Protein AF-A0A6F9DD40-F1 (afdb_monomer)

Mean predicted aligned error: 21.68 Å

Secondary structure (DSSP, 8-state):
-----------------HHHHHHHHHHHHHH----HHHHHHHHHHTTT-HHHHHHHHH-PPPP--PPPPPPPPPPPPP----------------------------EEEE-----PPPPPSHHHHHHHHHHHHHHHHHHHHHHHHHHHHHHHS--GGGS-S-HHHHHHHHHHHHHHH-SS---B--S-HHHHHHHHHHHT-EEEEEEE-TT-HHHHHHIIIIITSHHHHHHHHHHEEEEEEETTSHHHHHHHHHHT--SSSEEEEEEEETTEEEEEEEEES---HHHHHHHHHHHHHHHHHHHHHHHHHHHHHHHHHHHHHHHHHHHHHHHHHHHHHHHHHHHHHHS---TTTHHHHHHHHHHHHHHHHHHHHHHHHHHHHHHHHHHHHHHHHHHHHHHHHPPPPPPTTSTTPEEEEEEPTTS-EEEEEE-TTSBHHHHHHHHHTSTT--SSEEEEESSS--EEEEEETTT--TTS-PPBTTTTT--SEEEEEEEE---S--------------

pLDDT: mean 76.3, std 18.65, range [27.16, 97.56]

Nearest PDB structures (foldseek):
  2lst-assembly1_A  TM=8.842E-01  e=7.789E-08  Thermus thermophilus HB27
  2cr5-assembly1_A  TM=8.314E-01  e=1.426E-05  Mus musculus
  2dlx-assembly1_A  TM=8.627E-01  e=1.523E-04  Homo sapiens
  2dam-assembly1_A  TM=7.406E-01  e=8.478E-04  Homo sapiens
  5d93-assembly2_D  TM=5.468E-01  e=4.750E-02  Mus musculus

Structure (mmCIF, N/CA/C/O backbone):
data_AF-A0A6F9DD40-F1
#
_entry.id   AF-A0A6F9DD40-F1
#
loop_
_atom_site.group_PDB
_atom_site.id
_atom_site.type_symbol
_atom_site.label_atom_id
_atom_site.label_alt_id
_atom_site.label_comp_id
_atom_site.label_asym_id
_atom_site.label_entity_id
_atom_site.label_seq_id
_atom_site.pdbx_PDB_ins_code
_atom_site.Cartn_x
_atom_site.Cartn_y
_atom_site.Cartn_z
_atom_site.occupancy
_atom_site.B_iso_or_equiv
_atom_site.auth_seq_id
_atom_site.auth_comp_id
_atom_site.auth_asym_id
_atom_site.auth_atom_id
_atom_site.pdbx_PDB_model_num
ATOM 1 N N . MET A 1 1 ? 85.871 -0.013 40.893 1.00 34.12 1 MET A N 1
ATOM 2 C CA . MET A 1 1 ? 85.229 0.586 39.709 1.00 34.12 1 MET A CA 1
ATOM 3 C C . MET A 1 1 ? 84.068 -0.291 39.317 1.00 34.12 1 MET A C 1
ATOM 5 O O . MET A 1 1 ? 84.297 -1.391 38.843 1.00 34.12 1 MET A O 1
ATOM 9 N N . SER A 1 2 ? 82.881 0.260 39.562 1.00 40.69 2 SER A N 1
ATOM 10 C CA . SER A 1 2 ? 81.610 -0.002 38.889 1.00 40.69 2 SER A CA 1
ATOM 11 C C . SER A 1 2 ? 80.958 -1.375 39.015 1.00 40.69 2 SER A C 1
ATOM 13 O O . SER A 1 2 ? 81.591 -2.400 38.801 1.00 40.69 2 SER A O 1
ATOM 15 N N . ARG A 1 3 ? 79.626 -1.273 39.114 1.00 32.28 3 ARG A N 1
ATOM 16 C CA . ARG A 1 3 ? 78.594 -2.207 38.649 1.00 32.28 3 ARG A CA 1
ATOM 17 C C . ARG A 1 3 ? 78.204 -3.318 39.630 1.00 32.28 3 ARG A C 1
ATOM 19 O O . ARG A 1 3 ? 79.073 -4.001 40.142 1.00 32.28 3 ARG A O 1
ATOM 26 N N . THR A 1 4 ? 76.928 -3.587 39.895 1.00 36.91 4 THR A N 1
ATOM 27 C CA . THR A 1 4 ? 75.641 -2.993 39.479 1.00 36.91 4 THR A CA 1
ATOM 28 C C . THR A 1 4 ? 74.536 -3.774 40.197 1.00 36.91 4 THR A C 1
ATOM 30 O O . THR A 1 4 ? 74.723 -4.955 40.473 1.00 36.91 4 THR A O 1
ATOM 33 N N . ASP A 1 5 ? 73.398 -3.099 40.333 1.00 32.41 5 ASP A N 1
ATOM 34 C CA . ASP A 1 5 ? 72.022 -3.605 40.271 1.00 32.41 5 ASP A CA 1
ATOM 35 C C . ASP A 1 5 ? 71.429 -4.354 41.475 1.00 32.41 5 ASP A C 1
ATOM 37 O O . ASP A 1 5 ? 71.742 -5.501 41.789 1.00 32.41 5 ASP A O 1
ATOM 41 N N . ASP A 1 6 ? 70.478 -3.633 42.073 1.00 46.22 6 ASP A N 1
ATOM 42 C CA . ASP A 1 6 ? 69.524 -3.993 43.112 1.00 46.22 6 ASP A CA 1
ATOM 43 C C . ASP A 1 6 ? 68.428 -4.942 42.604 1.00 46.22 6 ASP A C 1
ATOM 45 O O . ASP A 1 6 ? 67.684 -4.599 41.684 1.00 46.22 6 ASP A O 1
ATOM 49 N N . VAL A 1 7 ? 68.261 -6.083 43.285 1.00 36.94 7 VAL A N 1
ATOM 50 C CA . VAL A 1 7 ? 67.002 -6.844 43.420 1.00 36.94 7 VAL A CA 1
ATOM 51 C C . VAL A 1 7 ? 67.016 -7.586 44.769 1.00 36.94 7 VAL A C 1
ATOM 53 O O . VAL A 1 7 ? 68.051 -8.142 45.130 1.00 36.94 7 VAL A O 1
ATOM 56 N N . ALA A 1 8 ? 65.839 -7.656 45.417 1.00 32.81 8 ALA A N 1
ATOM 57 C CA . ALA A 1 8 ? 65.389 -8.514 46.542 1.00 32.81 8 ALA A CA 1
ATOM 58 C C . ALA A 1 8 ? 65.092 -7.716 47.832 1.00 32.81 8 ALA A C 1
ATOM 60 O O . ALA A 1 8 ? 65.973 -7.069 48.384 1.00 32.81 8 ALA A O 1
ATOM 61 N N . ALA A 1 9 ? 63.815 -7.558 48.221 1.00 33.59 9 ALA A N 1
ATOM 62 C CA . ALA A 1 9 ? 63.009 -8.519 49.011 1.00 33.59 9 ALA A CA 1
ATOM 63 C C . ALA A 1 9 ? 63.651 -8.742 50.398 1.00 33.59 9 ALA A C 1
ATOM 65 O O . ALA A 1 9 ? 64.811 -9.114 50.476 1.00 33.59 9 ALA A O 1
ATOM 66 N N . ASP A 1 10 ? 63.032 -8.479 51.547 1.00 34.06 10 ASP A N 1
ATOM 67 C CA . ASP A 1 10 ? 61.695 -8.854 52.016 1.00 34.06 10 ASP A CA 1
ATOM 68 C C . ASP A 1 10 ? 61.449 -8.186 53.391 1.00 34.06 10 ASP A C 1
ATOM 70 O O . ASP A 1 10 ? 62.411 -7.876 54.098 1.00 34.06 10 ASP A O 1
ATOM 74 N N . GLY A 1 11 ? 60.190 -8.050 53.834 1.00 34.38 11 GLY A N 1
ATOM 75 C CA . GLY A 1 11 ? 59.891 -7.843 55.264 1.00 34.38 11 GLY A CA 1
ATOM 76 C C . GLY A 1 11 ? 58.622 -7.041 55.596 1.00 34.38 11 GLY A C 1
ATOM 77 O O . GLY A 1 11 ? 58.659 -5.813 55.540 1.00 34.38 11 GLY A O 1
ATOM 78 N N . PRO A 1 12 ? 57.508 -7.688 55.996 1.00 41.50 12 PRO A N 1
ATOM 79 C CA . PRO A 1 12 ? 56.176 -7.095 56.068 1.00 41.50 12 PRO A CA 1
ATOM 80 C C . PRO A 1 12 ? 55.913 -6.466 57.440 1.00 41.50 12 PRO A C 1
ATOM 82 O O . PRO A 1 12 ? 55.465 -7.125 58.366 1.00 41.50 12 PRO A O 1
ATOM 85 N N . ASN A 1 13 ? 56.174 -5.171 57.579 1.00 41.09 13 ASN A N 1
ATOM 86 C CA . ASN A 1 13 ? 55.659 -4.358 58.686 1.00 41.09 13 ASN A CA 1
ATOM 87 C C . ASN A 1 13 ? 55.374 -2.943 58.169 1.00 41.09 13 ASN A C 1
ATOM 89 O O . ASN A 1 13 ? 56.000 -1.960 58.559 1.00 41.09 13 ASN A O 1
ATOM 93 N N . SER A 1 14 ? 54.443 -2.834 57.217 1.00 52.88 14 SER A N 1
ATOM 94 C CA . SER A 1 14 ? 53.950 -1.534 56.768 1.00 52.88 14 SER A CA 1
ATOM 95 C C . SER A 1 14 ? 52.942 -1.015 57.797 1.00 52.88 14 SER A C 1
ATOM 97 O O . SER A 1 14 ? 51.809 -1.509 57.854 1.00 52.88 14 SER A O 1
ATOM 99 N N . ASN A 1 15 ? 53.379 -0.044 58.602 1.00 56.25 15 ASN A N 1
ATOM 100 C CA . ASN A 1 15 ? 52.544 0.794 59.464 1.00 56.25 15 ASN A CA 1
ATOM 101 C C . ASN A 1 15 ? 51.228 1.152 58.757 1.00 56.25 15 ASN A C 1
ATOM 103 O O . ASN A 1 15 ? 51.235 1.847 57.742 1.00 56.25 15 ASN A O 1
ATOM 107 N N . ILE A 1 16 ? 50.112 0.659 59.292 1.00 61.19 16 ILE A N 1
ATOM 108 C CA . ILE A 1 16 ? 48.772 1.062 58.868 1.00 61.19 16 ILE A CA 1
ATOM 109 C C . ILE A 1 16 ? 48.571 2.494 59.376 1.00 61.19 16 ILE A C 1
ATOM 111 O O . ILE A 1 16 ? 48.771 2.764 60.560 1.00 61.19 16 ILE A O 1
ATOM 115 N N . SER A 1 17 ? 48.223 3.424 58.485 1.00 74.06 17 SER A N 1
ATOM 116 C CA . SER A 1 17 ? 47.900 4.799 58.887 1.00 74.06 17 SER A CA 1
ATOM 117 C C . SER A 1 17 ? 46.648 4.813 59.773 1.00 74.06 17 SER A C 1
ATOM 119 O O . SER A 1 17 ? 45.750 3.996 59.579 1.00 74.06 17 SER A O 1
ATOM 121 N N . VAL A 1 18 ? 46.538 5.763 60.707 1.00 74.69 18 VAL A N 1
ATOM 122 C CA . VAL A 1 18 ? 45.347 5.922 61.572 1.00 74.69 18 VAL A CA 1
ATOM 123 C C . VAL A 1 18 ? 44.059 5.998 60.736 1.00 74.69 18 VAL A C 1
ATOM 125 O O . VAL A 1 18 ? 43.064 5.362 61.069 1.00 74.69 18 VAL A O 1
ATOM 128 N N . GLU A 1 19 ? 44.122 6.664 59.580 1.00 75.75 19 GLU A N 1
ATOM 129 C CA . GLU A 1 19 ? 43.006 6.784 58.633 1.00 75.75 19 GLU A CA 1
ATOM 130 C C . GLU A 1 19 ? 42.642 5.446 57.956 1.00 75.75 19 GLU A C 1
ATOM 132 O O . GLU A 1 19 ? 41.495 5.199 57.595 1.00 75.75 19 GLU A O 1
ATOM 137 N N . GLN A 1 20 ? 43.612 4.546 57.779 1.00 79.81 20 GLN A N 1
ATOM 138 C CA . GLN A 1 20 ? 43.379 3.217 57.208 1.00 79.81 20 GLN A CA 1
ATOM 139 C C . GLN A 1 20 ? 42.735 2.273 58.230 1.00 79.81 20 GLN A C 1
ATOM 141 O O . GLN A 1 20 ? 41.852 1.495 57.872 1.00 79.81 20 GLN A O 1
ATOM 146 N N . THR A 1 21 ? 43.111 2.377 59.505 1.00 81.19 21 THR A N 1
ATOM 147 C CA . THR A 1 21 ? 42.470 1.620 60.591 1.00 81.19 21 THR A CA 1
ATOM 148 C C . THR A 1 21 ? 41.008 2.032 60.770 1.00 81.19 21 THR A C 1
ATOM 150 O O . THR A 1 21 ? 40.147 1.170 60.925 1.00 81.19 21 THR A O 1
ATOM 153 N N . GLU A 1 22 ? 40.703 3.329 60.662 1.00 83.31 22 GLU A N 1
ATOM 154 C CA . GLU A 1 22 ? 39.325 3.836 60.719 1.00 83.31 22 GLU A CA 1
ATOM 155 C C . GLU A 1 22 ? 38.470 3.297 59.560 1.00 83.31 22 GLU A C 1
ATOM 157 O O . GLU A 1 22 ? 37.337 2.863 59.767 1.00 83.31 22 GLU A O 1
ATOM 162 N N . LYS A 1 23 ? 39.038 3.215 58.348 1.00 85.56 23 LYS A N 1
ATOM 163 C CA . LYS A 1 23 ? 38.350 2.628 57.186 1.00 85.56 23 LYS A CA 1
ATOM 164 C C . LYS A 1 23 ? 38.098 1.125 57.338 1.00 85.56 23 LYS A C 1
ATOM 166 O O . LYS A 1 23 ? 37.059 0.654 56.883 1.00 85.56 23 LYS A O 1
ATOM 171 N N . ILE A 1 24 ? 38.999 0.381 57.989 1.00 86.12 24 ILE A N 1
ATOM 172 C CA . ILE A 1 24 ? 38.791 -1.047 58.297 1.00 86.12 24 ILE A CA 1
ATOM 173 C C . ILE A 1 24 ? 37.651 -1.226 59.298 1.00 86.12 24 ILE A C 1
ATOM 175 O O . ILE A 1 24 ? 36.783 -2.061 59.064 1.00 86.12 24 ILE A O 1
ATOM 179 N N . LEU A 1 25 ? 37.622 -0.426 60.367 1.00 82.81 25 LEU A N 1
ATOM 180 C CA . LEU A 1 25 ? 36.563 -0.498 61.378 1.00 82.81 25 LEU A CA 1
ATOM 181 C C . LEU A 1 25 ? 35.193 -0.136 60.792 1.00 82.81 25 LEU A C 1
ATOM 183 O O . LEU A 1 25 ? 34.219 -0.840 61.032 1.00 82.81 25 LEU A O 1
ATOM 187 N N . HIS A 1 26 ? 35.124 0.902 59.957 1.00 83.19 26 HIS A N 1
ATOM 188 C CA . HIS A 1 26 ? 33.884 1.289 59.278 1.00 83.19 26 HIS A CA 1
ATOM 189 C C . HIS A 1 26 ? 33.405 0.192 58.311 1.00 83.19 26 HIS A C 1
ATOM 191 O O . HIS A 1 26 ? 32.224 -0.142 58.261 1.00 83.19 26 HIS A O 1
ATOM 197 N N . PHE A 1 27 ? 34.322 -0.422 57.564 1.00 85.88 27 PHE A N 1
ATOM 198 C CA . PHE A 1 27 ? 33.990 -1.541 56.686 1.00 85.88 27 PHE A CA 1
ATOM 199 C C . PHE A 1 27 ? 33.498 -2.777 57.461 1.00 85.88 27 PHE A C 1
ATOM 201 O O . PHE A 1 27 ? 32.547 -3.432 57.031 1.00 85.88 27 PHE A O 1
ATOM 208 N N . GLN A 1 28 ? 34.113 -3.072 58.610 1.00 85.25 28 GLN A N 1
ATOM 209 C CA . GLN A 1 28 ? 33.721 -4.162 59.504 1.00 85.25 28 GLN A CA 1
ATOM 210 C C . GLN A 1 28 ? 32.313 -3.954 60.076 1.00 85.25 28 GLN A C 1
ATOM 212 O O . GLN A 1 28 ? 31.531 -4.898 60.088 1.00 85.25 28 GLN A O 1
ATOM 217 N N . ASP A 1 29 ? 31.964 -2.728 60.473 1.00 83.00 29 ASP A N 1
ATOM 218 C CA . ASP A 1 29 ? 30.636 -2.404 61.013 1.00 83.00 29 ASP A CA 1
ATOM 219 C C . ASP A 1 29 ? 29.521 -2.601 59.966 1.00 83.00 29 ASP A C 1
ATOM 221 O O . ASP A 1 29 ? 28.458 -3.145 60.260 1.00 83.00 29 ASP A O 1
ATOM 225 N N . ILE A 1 30 ? 29.789 -2.244 58.702 1.00 81.94 30 ILE A N 1
ATOM 226 C CA . ILE A 1 30 ? 28.809 -2.363 57.609 1.00 81.94 30 ILE A CA 1
ATOM 227 C C . ILE A 1 30 ? 28.654 -3.809 57.120 1.00 81.94 30 ILE A C 1
ATOM 229 O O . ILE A 1 30 ? 27.544 -4.251 56.827 1.00 81.94 30 ILE A O 1
ATOM 233 N N . THR A 1 31 ? 29.760 -4.542 56.978 1.00 80.69 31 THR A N 1
ATOM 234 C CA . THR A 1 31 ? 29.749 -5.895 56.389 1.00 80.69 31 THR A CA 1
ATOM 235 C C . THR A 1 31 ? 29.611 -7.011 57.425 1.00 80.69 31 THR A C 1
ATOM 237 O O . THR A 1 31 ? 29.390 -8.159 57.042 1.00 80.69 31 THR A O 1
ATOM 240 N N . GLN A 1 32 ? 29.737 -6.683 58.718 1.00 77.44 32 GLN A N 1
ATOM 241 C CA . GLN A 1 32 ? 29.776 -7.611 59.858 1.00 77.44 32 GLN A CA 1
ATOM 242 C C . GLN A 1 32 ? 30.798 -8.750 59.711 1.00 77.44 32 GLN A C 1
ATOM 244 O O . GLN A 1 32 ? 30.616 -9.850 60.228 1.00 77.44 32 GLN A O 1
ATOM 249 N N . VAL A 1 33 ? 31.892 -8.513 58.983 1.00 77.81 33 VAL A N 1
ATOM 250 C CA . VAL A 1 33 ? 32.982 -9.485 58.858 1.00 77.81 33 VAL A CA 1
ATOM 251 C C . VAL A 1 33 ? 33.937 -9.313 60.039 1.00 77.81 33 VAL A C 1
ATOM 253 O O . VAL A 1 33 ? 34.677 -8.336 60.107 1.00 77.81 33 VAL A O 1
ATOM 256 N N . ASP A 1 34 ? 33.948 -10.282 60.956 1.00 72.94 34 ASP A N 1
ATOM 257 C CA . ASP A 1 34 ? 34.679 -10.189 62.232 1.00 72.94 34 ASP A CA 1
ATOM 258 C C . ASP A 1 34 ? 36.220 -10.215 62.109 1.00 72.94 34 ASP A C 1
ATOM 260 O O . ASP A 1 34 ? 36.930 -9.851 63.048 1.00 72.94 34 ASP A O 1
ATOM 264 N N . ASP A 1 35 ? 36.758 -10.628 60.957 1.00 82.31 35 ASP A N 1
ATOM 265 C CA . ASP A 1 35 ? 38.200 -10.786 60.724 1.00 82.31 35 ASP A CA 1
ATOM 266 C C . ASP A 1 35 ? 38.845 -9.522 60.120 1.00 82.31 35 ASP A C 1
ATOM 268 O O . ASP A 1 35 ? 38.678 -9.209 58.934 1.00 82.31 35 ASP A O 1
ATOM 272 N N . LEU A 1 36 ? 39.642 -8.815 60.933 1.00 78.06 36 LEU A N 1
ATOM 273 C CA . LEU A 1 36 ? 40.326 -7.578 60.541 1.00 78.06 36 LEU A CA 1
ATOM 274 C C . LEU A 1 36 ? 41.350 -7.759 59.409 1.00 78.06 36 LEU A C 1
ATOM 276 O O . LEU A 1 36 ? 41.502 -6.847 58.590 1.00 78.06 36 LEU A O 1
ATOM 280 N N . GLU A 1 37 ? 42.056 -8.892 59.320 1.00 77.38 37 GLU A N 1
ATOM 281 C CA . GLU A 1 37 ? 43.040 -9.095 58.243 1.00 77.38 37 GLU A CA 1
ATOM 282 C C . GLU A 1 37 ? 42.350 -9.329 56.899 1.00 77.38 37 GLU A C 1
ATOM 284 O O . GLU A 1 37 ? 42.798 -8.842 55.849 1.00 77.38 37 GLU A O 1
ATOM 289 N N . ARG A 1 38 ? 41.195 -9.995 56.935 1.00 78.06 38 ARG A N 1
ATOM 290 C CA . ARG A 1 38 ? 40.344 -10.179 55.763 1.00 78.06 38 ARG A CA 1
ATOM 291 C C . ARG A 1 38 ? 39.751 -8.852 55.287 1.00 78.06 38 ARG A C 1
ATOM 293 O O . ARG A 1 38 ? 39.844 -8.553 54.096 1.00 78.06 38 ARG A O 1
ATOM 300 N N . CYS A 1 39 ? 39.240 -8.020 56.197 1.00 80.38 39 CYS A N 1
ATOM 301 C CA . CYS A 1 39 ? 38.759 -6.666 55.890 1.00 80.38 39 CYS A CA 1
ATOM 302 C C . CYS A 1 39 ? 39.860 -5.790 55.277 1.00 80.38 39 CYS A C 1
ATOM 304 O O . CYS A 1 39 ? 39.636 -5.116 54.268 1.00 80.38 39 CYS A O 1
ATOM 306 N N . ARG A 1 40 ? 41.081 -5.855 55.823 1.00 81.81 40 ARG A N 1
ATOM 307 C CA . ARG A 1 40 ? 42.246 -5.153 55.270 1.00 81.81 40 ARG A CA 1
ATOM 308 C C . ARG A 1 40 ? 42.562 -5.602 53.845 1.00 81.81 40 ARG A C 1
ATOM 310 O O . ARG A 1 40 ? 42.793 -4.756 52.986 1.00 81.81 40 ARG A O 1
ATOM 317 N N . THR A 1 41 ? 42.569 -6.907 53.590 1.00 81.62 41 THR A N 1
ATOM 318 C CA . THR A 1 41 ? 42.903 -7.462 52.269 1.00 81.62 41 THR A CA 1
ATOM 319 C C . THR A 1 41 ? 41.882 -7.036 51.211 1.00 81.62 41 THR A C 1
ATOM 321 O O . THR A 1 41 ? 42.260 -6.619 50.118 1.00 81.62 41 THR A O 1
ATOM 324 N N . ILE A 1 42 ? 40.590 -7.062 51.549 1.00 80.75 42 ILE A N 1
ATOM 325 C CA . ILE A 1 42 ? 39.504 -6.651 50.647 1.00 80.75 42 ILE A CA 1
ATOM 326 C C . ILE A 1 42 ? 39.573 -5.145 50.366 1.00 80.75 42 ILE A C 1
ATOM 328 O O . ILE A 1 42 ? 39.507 -4.721 49.212 1.00 80.75 42 ILE A O 1
ATOM 332 N N . LEU A 1 43 ? 39.783 -4.321 51.396 1.00 83.31 43 LEU A N 1
ATOM 333 C CA . LEU A 1 43 ? 39.954 -2.881 51.208 1.00 83.31 43 LEU A CA 1
ATOM 334 C C . LEU A 1 43 ? 41.195 -2.561 50.373 1.00 83.31 43 LEU A C 1
ATOM 336 O O . LEU A 1 43 ? 41.123 -1.691 49.513 1.00 83.31 43 LEU A O 1
ATOM 340 N N . GLN A 1 44 ? 42.309 -3.274 50.556 1.00 83.19 44 GLN A N 1
ATOM 341 C CA . GLN A 1 44 ? 43.497 -3.099 49.715 1.00 83.19 44 GLN A CA 1
ATOM 342 C C . GLN A 1 44 ? 43.220 -3.438 48.246 1.00 83.19 44 GLN A C 1
ATOM 344 O O . GLN A 1 44 ? 43.632 -2.679 47.372 1.00 83.19 44 GLN A O 1
ATOM 349 N N . GLN A 1 45 ? 42.481 -4.516 47.968 1.00 80.50 45 GLN A N 1
ATOM 350 C CA . GLN A 1 45 ? 42.081 -4.883 46.602 1.00 80.50 45 GLN A CA 1
ATOM 351 C C . GLN A 1 45 ? 41.207 -3.810 45.937 1.00 80.50 45 GLN A C 1
ATOM 353 O O . GLN A 1 45 ? 41.313 -3.588 44.733 1.00 80.50 45 GLN A O 1
ATOM 358 N N . HIS A 1 46 ? 40.395 -3.101 46.722 1.00 82.94 46 HIS A N 1
ATOM 359 C CA . HIS A 1 46 ? 39.537 -2.008 46.258 1.00 82.94 46 HIS A CA 1
ATOM 360 C C . HIS A 1 46 ? 40.143 -0.610 46.491 1.00 82.94 46 HIS A C 1
ATOM 362 O O . HIS A 1 46 ? 39.411 0.377 46.585 1.00 82.94 46 HIS A O 1
ATOM 368 N N . ASN A 1 47 ? 41.477 -0.497 46.578 1.00 83.69 47 ASN A N 1
ATOM 369 C CA . ASN A 1 47 ? 42.203 0.771 46.759 1.00 83.69 47 ASN A CA 1
ATOM 370 C C . ASN A 1 47 ? 41.681 1.634 47.932 1.00 83.69 47 ASN A C 1
ATOM 372 O O . ASN A 1 47 ? 41.611 2.857 47.840 1.00 83.69 47 ASN A O 1
ATOM 376 N N . TRP A 1 48 ? 41.309 0.998 49.045 1.00 82.75 48 TRP A N 1
ATOM 377 C CA . TRP A 1 48 ? 40.745 1.604 50.259 1.00 82.75 48 TRP A CA 1
ATOM 378 C C . TRP A 1 48 ? 39.426 2.369 50.054 1.00 82.75 48 TRP A C 1
ATOM 380 O O . TRP A 1 48 ? 39.056 3.205 50.883 1.00 82.75 48 TRP A O 1
ATOM 390 N N . ASN A 1 49 ? 38.689 2.075 48.979 1.00 82.81 49 ASN A N 1
ATOM 391 C CA . ASN A 1 49 ? 37.354 2.614 48.742 1.00 82.81 49 ASN A CA 1
ATOM 392 C C . ASN A 1 49 ? 36.289 1.728 49.411 1.00 82.81 49 ASN A C 1
ATOM 394 O O . ASN A 1 49 ? 35.955 0.656 48.902 1.00 82.81 49 ASN A O 1
ATOM 398 N N . ILE A 1 50 ? 35.741 2.201 50.537 1.00 83.62 50 ILE A N 1
ATOM 399 C CA . ILE A 1 50 ? 34.743 1.471 51.336 1.00 83.62 50 ILE A CA 1
ATOM 400 C C . ILE A 1 50 ? 33.515 1.116 50.493 1.00 83.62 50 ILE A C 1
ATOM 402 O O . ILE A 1 50 ? 33.072 -0.021 50.535 1.00 83.62 50 ILE A O 1
ATOM 406 N N . GLN A 1 51 ? 32.981 2.037 49.685 1.00 78.50 51 GLN A N 1
ATOM 407 C CA . GLN A 1 51 ? 31.735 1.802 48.943 1.00 78.50 51 GLN A CA 1
ATOM 408 C C . GLN A 1 51 ? 31.884 0.683 47.910 1.00 78.50 51 GLN A C 1
ATOM 410 O O . GLN A 1 51 ? 31.044 -0.210 47.840 1.00 78.50 51 GLN A O 1
ATOM 415 N N . SER A 1 52 ? 32.980 0.697 47.147 1.00 79.31 52 SER A N 1
ATOM 416 C CA . SER A 1 52 ? 33.261 -0.355 46.164 1.00 79.31 52 SER A CA 1
ATOM 417 C C . SER A 1 52 ? 33.516 -1.705 46.837 1.00 79.31 52 SER A C 1
ATOM 419 O O . SER A 1 52 ? 33.020 -2.719 46.352 1.00 79.31 52 SER A O 1
ATOM 421 N N . ALA A 1 53 ? 34.237 -1.709 47.964 1.00 81.44 53 ALA A N 1
ATOM 422 C CA . ALA A 1 53 ? 34.506 -2.915 48.740 1.00 81.44 53 ALA A CA 1
ATOM 423 C C . ALA A 1 53 ? 33.230 -3.495 49.372 1.00 81.44 53 ALA A C 1
ATOM 425 O O . ALA A 1 53 ? 33.054 -4.709 49.401 1.00 81.44 53 ALA A O 1
ATOM 426 N N . VAL A 1 54 ? 32.331 -2.643 49.880 1.00 80.44 54 VAL A N 1
ATOM 427 C CA . VAL A 1 54 ? 31.054 -3.059 50.489 1.00 80.44 54 VAL A CA 1
ATOM 428 C C . VAL A 1 54 ? 30.139 -3.617 49.408 1.00 80.44 54 VAL A C 1
ATOM 430 O O . VAL A 1 54 ? 29.549 -4.675 49.583 1.00 80.44 54 VAL A O 1
ATOM 433 N N . HIS A 1 55 ? 30.076 -2.955 48.254 1.00 73.88 55 HIS A N 1
ATOM 434 C CA . HIS A 1 55 ? 29.290 -3.415 47.116 1.00 73.88 55 HIS A CA 1
ATOM 435 C C . HIS A 1 55 ? 29.784 -4.766 46.577 1.00 73.88 55 HIS A C 1
ATOM 437 O O . HIS A 1 55 ? 28.977 -5.636 46.258 1.00 73.88 55 HIS A O 1
ATOM 443 N N . SER A 1 56 ? 31.103 -4.978 46.502 1.00 76.00 56 SER A N 1
ATOM 444 C CA . SER A 1 56 ? 31.665 -6.257 46.053 1.00 76.00 56 SER A CA 1
ATOM 445 C C . SER A 1 56 ? 31.480 -7.382 47.073 1.00 76.00 56 SER A C 1
ATOM 447 O O . SER A 1 56 ? 31.283 -8.530 46.677 1.00 76.00 56 SER A O 1
ATOM 449 N N . THR A 1 57 ? 31.506 -7.073 48.373 1.00 72.88 57 THR A N 1
ATOM 450 C CA . THR A 1 57 ? 31.303 -8.072 49.436 1.00 72.88 57 THR A CA 1
ATOM 451 C C . THR A 1 57 ? 29.840 -8.404 49.697 1.00 72.88 57 THR A C 1
ATOM 453 O O . THR A 1 57 ? 29.542 -9.562 49.977 1.00 72.88 57 THR A O 1
ATOM 456 N N . LEU A 1 58 ? 28.929 -7.435 49.576 1.00 69.44 58 LEU A N 1
ATOM 457 C CA . LEU A 1 58 ? 27.491 -7.633 49.791 1.00 69.44 58 LEU A CA 1
ATOM 458 C C . LEU A 1 58 ? 26.723 -8.047 48.528 1.00 69.44 58 LEU A C 1
ATOM 460 O O . LEU A 1 58 ? 25.563 -8.421 48.651 1.00 69.44 58 LEU A O 1
ATOM 464 N N . ASN A 1 59 ? 27.358 -7.978 47.351 1.00 49.75 59 ASN A N 1
ATOM 465 C CA . ASN A 1 59 ? 26.893 -8.386 46.019 1.00 49.75 59 ASN A CA 1
ATOM 466 C C . ASN A 1 59 ? 25.391 -8.740 45.910 1.00 49.75 59 ASN A C 1
ATOM 468 O O . ASN A 1 59 ? 25.017 -9.903 45.738 1.00 49.75 59 ASN A O 1
ATOM 472 N N . VAL A 1 60 ? 24.532 -7.718 45.978 1.00 43.12 60 VAL A N 1
ATOM 473 C CA . VAL A 1 60 ? 23.163 -7.788 45.455 1.00 43.12 60 VAL A CA 1
ATOM 474 C C . VAL A 1 60 ? 23.258 -7.369 43.986 1.00 43.12 60 VAL A C 1
ATOM 476 O O . VAL A 1 60 ? 23.777 -6.288 43.717 1.00 43.12 60 VAL A O 1
ATOM 479 N N . PRO A 1 61 ? 22.829 -8.198 43.020 1.00 37.72 61 PRO A N 1
ATOM 480 C CA . PRO A 1 61 ? 22.829 -7.804 41.618 1.00 37.72 61 PRO A CA 1
ATOM 481 C C . PRO A 1 61 ? 21.854 -6.640 41.422 1.00 37.72 61 PRO A C 1
ATOM 483 O O . PRO A 1 61 ? 20.662 -6.794 41.697 1.00 37.72 61 PRO A O 1
ATOM 486 N N . ASP A 1 62 ? 22.340 -5.501 40.931 1.00 37.44 62 ASP A N 1
ATOM 487 C CA . ASP A 1 62 ? 21.461 -4.449 40.423 1.00 37.44 62 ASP A CA 1
ATOM 488 C C . ASP A 1 62 ? 20.610 -5.027 39.276 1.00 37.44 62 ASP A C 1
ATOM 490 O O . ASP A 1 62 ? 21.166 -5.597 38.329 1.00 37.44 62 ASP A O 1
ATOM 494 N N . PRO A 1 63 ? 19.271 -4.912 39.313 1.00 35.16 63 PRO A N 1
ATOM 495 C CA . PRO A 1 63 ? 18.466 -5.187 38.137 1.00 35.16 63 PRO A CA 1
ATOM 496 C C . PRO A 1 63 ? 18.718 -4.093 37.090 1.00 35.16 63 PRO A C 1
ATOM 498 O O . PRO A 1 63 ? 18.827 -2.911 37.417 1.00 35.16 63 PRO A O 1
ATOM 501 N N . GLU A 1 64 ? 18.808 -4.503 35.822 1.00 38.69 64 GLU A N 1
ATOM 502 C CA . GLU A 1 64 ? 18.910 -3.618 34.656 1.00 38.69 64 GLU A CA 1
ATOM 503 C C . GLU A 1 64 ? 17.925 -2.435 34.729 1.00 38.69 64 GLU A C 1
ATOM 505 O O . GLU A 1 64 ? 16.799 -2.593 35.216 1.00 38.69 64 GLU A O 1
ATOM 510 N N . PRO A 1 65 ? 18.299 -1.254 34.199 1.00 35.38 65 PRO A N 1
ATOM 511 C CA . PRO A 1 65 ? 17.413 -0.101 34.189 1.00 35.38 65 PRO A CA 1
ATOM 512 C C . PRO A 1 65 ? 16.158 -0.424 33.373 1.00 35.38 65 PRO A C 1
ATOM 514 O O . PRO A 1 65 ? 16.206 -0.612 32.156 1.00 35.38 65 PRO A O 1
ATOM 517 N N . LEU A 1 66 ? 15.021 -0.489 34.065 1.00 39.22 66 LEU A N 1
ATOM 518 C CA . LEU A 1 66 ? 13.715 -0.670 33.447 1.00 39.22 66 LEU A CA 1
ATOM 519 C C . LEU A 1 66 ? 13.405 0.504 32.498 1.00 39.22 66 LEU A C 1
ATOM 521 O O . LEU A 1 66 ? 13.743 1.653 32.803 1.00 39.22 66 LEU A O 1
ATOM 525 N N . PRO A 1 67 ? 12.727 0.250 31.363 1.00 42.56 67 PRO A N 1
ATOM 526 C CA . PRO A 1 67 ? 12.216 1.317 30.512 1.00 42.56 67 PRO A CA 1
ATOM 527 C C . PRO A 1 67 ? 11.197 2.173 31.292 1.00 42.56 67 PRO A C 1
ATOM 529 O O . PRO A 1 67 ? 10.548 1.666 32.211 1.00 42.56 67 PRO A O 1
ATOM 532 N N . PRO A 1 68 ? 11.042 3.468 30.951 1.00 40.78 68 PRO A N 1
ATOM 533 C CA . PRO A 1 68 ? 10.214 4.389 31.724 1.00 40.78 68 PRO A CA 1
ATOM 534 C C . PRO A 1 68 ? 8.750 3.918 31.801 1.00 40.78 68 PRO A C 1
ATOM 536 O O . PRO A 1 68 ? 8.243 3.324 30.841 1.00 40.78 68 PRO A O 1
ATOM 539 N N . PRO A 1 69 ? 8.059 4.183 32.927 1.00 37.38 69 PRO A N 1
ATOM 540 C CA . PRO A 1 69 ? 6.724 3.662 33.175 1.00 37.38 69 PRO A CA 1
ATOM 541 C C . PRO A 1 69 ? 5.708 4.260 32.198 1.00 37.38 69 PRO A C 1
ATOM 543 O O . PRO A 1 69 ? 5.660 5.471 31.984 1.00 37.38 69 PRO A O 1
ATOM 546 N N . GLN A 1 70 ? 4.871 3.394 31.624 1.00 39.34 70 GLN A N 1
ATOM 547 C CA . GLN A 1 70 ? 3.641 3.811 30.954 1.00 39.34 70 GLN A CA 1
ATOM 548 C C . GLN A 1 70 ? 2.652 4.321 32.017 1.00 39.34 70 GLN A C 1
ATOM 550 O O . GLN A 1 70 ? 2.514 3.660 33.051 1.00 39.34 70 GLN A O 1
ATOM 555 N N . PRO A 1 71 ? 1.947 5.445 31.796 1.00 39.00 71 PRO A N 1
ATOM 556 C CA . PRO A 1 71 ? 0.903 5.888 32.710 1.00 39.00 71 PRO A CA 1
ATOM 557 C C . PRO A 1 71 ? -0.219 4.847 32.755 1.00 39.00 71 PRO A C 1
ATOM 559 O O . PRO A 1 71 ? -0.853 4.546 31.744 1.00 39.00 71 PRO A O 1
ATOM 562 N N . GLN A 1 72 ? -0.450 4.275 33.934 1.00 35.66 72 GLN A N 1
ATOM 563 C CA . GLN A 1 72 ? -1.645 3.491 34.213 1.00 35.66 72 GLN A CA 1
ATOM 564 C C . GLN A 1 72 ? -2.822 4.454 34.396 1.00 35.66 72 GLN A C 1
ATOM 566 O O . GLN A 1 72 ? -2.735 5.409 35.168 1.00 35.66 72 GLN A O 1
ATOM 571 N N . ALA A 1 73 ? -3.920 4.195 33.687 1.00 38.53 73 ALA A N 1
ATOM 572 C CA . ALA A 1 73 ? -5.206 4.824 33.965 1.00 38.53 73 ALA A CA 1
ATOM 573 C C . ALA A 1 73 ? -5.628 4.531 35.424 1.00 38.53 73 ALA A C 1
ATOM 575 O O . ALA A 1 73 ? -5.349 3.432 35.915 1.00 38.53 73 ALA A O 1
ATOM 576 N N . PRO A 1 74 ? -6.283 5.474 36.126 1.00 33.94 74 PRO A N 1
ATOM 577 C CA . PRO A 1 74 ? -6.634 5.300 37.532 1.00 33.94 74 PRO A CA 1
ATOM 578 C C . PRO A 1 74 ? -7.541 4.079 37.741 1.00 33.94 74 PRO A C 1
ATOM 580 O O . PRO A 1 74 ? -8.626 3.988 37.168 1.00 33.94 74 PRO A O 1
ATOM 583 N N . GLN A 1 75 ? -7.077 3.143 38.574 1.00 34.22 75 GLN A N 1
ATOM 584 C CA . GLN A 1 75 ? -7.865 2.012 39.054 1.00 34.22 75 GLN A CA 1
ATOM 585 C C . GLN A 1 75 ? -8.803 2.469 40.177 1.00 34.22 75 GLN A C 1
ATOM 587 O O . GLN A 1 75 ? -8.365 3.050 41.170 1.00 34.22 75 GLN A O 1
ATOM 592 N N . LEU A 1 76 ? -10.094 2.191 40.004 1.00 31.72 76 LEU A N 1
ATOM 593 C CA . LEU A 1 76 ? -11.097 2.230 41.065 1.00 31.72 76 LEU A CA 1
ATOM 594 C C . LEU A 1 76 ? -10.889 1.035 42.017 1.00 31.72 76 LEU A C 1
ATOM 596 O O . LEU A 1 76 ? -10.406 -0.019 41.609 1.00 31.72 76 LEU A O 1
ATOM 600 N N . LEU A 1 77 ? -11.225 1.248 43.290 1.00 30.02 77 LEU A N 1
ATOM 601 C CA . LEU A 1 77 ? -11.065 0.329 44.426 1.00 30.02 77 LEU A CA 1
ATOM 602 C C . LEU A 1 77 ? -11.740 -1.051 44.224 1.00 30.02 77 LEU A C 1
ATOM 604 O O . LEU A 1 77 ? -12.674 -1.165 43.433 1.00 30.02 77 LEU A O 1
ATOM 608 N N . PRO A 1 78 ? -11.293 -2.098 44.951 1.00 30.52 78 PRO A N 1
ATOM 609 C CA . PRO A 1 78 ? -11.641 -3.487 44.667 1.00 30.52 78 PRO A CA 1
ATOM 610 C C . PRO A 1 78 ? -13.023 -3.867 45.214 1.00 30.52 78 PRO A C 1
ATOM 612 O O . PRO A 1 78 ? -13.301 -3.678 46.399 1.00 30.52 78 PRO A O 1
ATOM 615 N N . GLN A 1 79 ? -13.853 -4.479 44.367 1.00 31.61 79 GLN A N 1
ATOM 616 C CA . GLN A 1 79 ? -14.983 -5.304 44.792 1.00 31.61 79 GLN A CA 1
ATOM 617 C C . GLN A 1 79 ? -14.690 -6.785 44.530 1.00 31.61 79 GLN A C 1
ATOM 619 O O . GLN A 1 79 ? -13.861 -7.158 43.705 1.00 31.61 79 GLN A O 1
ATOM 624 N N . ASN A 1 80 ? -15.305 -7.590 45.380 1.00 32.00 80 ASN A N 1
ATOM 625 C CA . ASN A 1 80 ? -14.916 -8.918 45.814 1.00 32.00 80 ASN A CA 1
ATOM 626 C C . ASN A 1 80 ? -15.517 -9.987 44.883 1.00 32.00 80 ASN A C 1
ATOM 628 O O . ASN A 1 80 ? -16.714 -10.239 44.967 1.00 32.00 80 ASN A O 1
ATOM 632 N N . ASP A 1 81 ? -14.708 -10.631 44.037 1.00 30.52 81 ASP A N 1
ATOM 633 C CA . ASP A 1 81 ? -15.172 -11.711 43.151 1.00 30.52 81 ASP A CA 1
ATOM 634 C C . ASP A 1 81 ? -14.902 -13.096 43.758 1.00 30.52 81 ASP A C 1
ATOM 636 O O . ASP A 1 81 ? -13.768 -13.582 43.782 1.00 30.52 81 ASP A O 1
ATOM 640 N N . ASN A 1 82 ? -15.975 -13.770 44.182 1.00 30.20 82 ASN A N 1
ATOM 641 C CA . ASN A 1 82 ? -16.016 -15.223 44.323 1.00 30.20 82 ASN A CA 1
ATOM 642 C C . ASN A 1 82 ? -16.678 -15.842 43.078 1.00 30.20 82 ASN A C 1
ATOM 644 O O . ASN A 1 82 ? -17.889 -15.810 42.923 1.00 30.20 82 ASN A O 1
ATOM 648 N N . ASN A 1 83 ? -15.838 -16.491 42.272 1.00 32.84 83 ASN A N 1
ATOM 649 C CA . ASN A 1 83 ? -16.088 -17.638 41.391 1.00 32.84 83 ASN A CA 1
ATOM 650 C C . ASN A 1 83 ? -17.088 -17.594 40.207 1.00 32.84 83 ASN A C 1
ATOM 652 O O . ASN A 1 83 ? -18.279 -17.821 40.354 1.00 32.84 83 ASN A O 1
ATOM 656 N N . HIS A 1 84 ? -16.463 -17.639 39.017 1.00 32.16 84 HIS A N 1
ATOM 657 C CA . HIS A 1 84 ? -16.589 -18.665 37.959 1.00 32.16 84 HIS A CA 1
ATOM 658 C C . HIS A 1 84 ? -17.938 -18.871 37.243 1.00 32.16 84 HIS A C 1
ATOM 660 O O . HIS A 1 84 ? -18.776 -19.644 37.696 1.00 32.16 84 HIS A O 1
ATOM 666 N N . GLY A 1 85 ? -18.023 -18.395 35.990 1.00 28.50 85 GLY A N 1
ATOM 667 C CA . GLY A 1 85 ? -19.056 -18.874 35.063 1.00 28.50 85 GLY A CA 1
ATOM 668 C C . GLY A 1 85 ? -19.153 -18.203 33.691 1.00 28.50 85 GLY A C 1
ATOM 669 O O . GLY A 1 85 ? -20.167 -17.613 33.385 1.00 28.50 85 GLY A O 1
ATOM 670 N N . VAL A 1 86 ? -18.130 -18.357 32.842 1.00 34.28 86 VAL A N 1
ATOM 671 C CA . VAL A 1 86 ? -18.227 -18.383 31.361 1.00 34.28 86 VAL A CA 1
ATOM 672 C C . VAL A 1 86 ? -18.896 -17.186 30.649 1.00 34.28 86 VAL A C 1
ATOM 674 O O . VAL A 1 86 ? -20.066 -17.226 30.286 1.00 34.28 86 VAL A O 1
ATOM 677 N N . ARG A 1 87 ? -18.078 -16.234 30.171 1.00 28.45 87 ARG A N 1
ATOM 678 C CA . ARG A 1 87 ? -18.316 -15.654 28.838 1.00 28.45 87 ARG A CA 1
ATOM 679 C C . ARG A 1 87 ? -17.025 -15.342 28.094 1.00 28.45 87 ARG A C 1
ATOM 681 O O . ARG A 1 87 ? -16.131 -14.642 28.567 1.00 28.45 87 ARG A O 1
ATOM 688 N N . ASN A 1 88 ? -16.983 -15.936 26.906 1.00 38.66 88 ASN A N 1
ATOM 689 C CA . ASN A 1 88 ? -16.060 -15.736 25.806 1.00 38.66 88 ASN A CA 1
ATOM 690 C C . ASN A 1 88 ? -15.539 -14.302 25.712 1.00 38.66 88 ASN A C 1
ATOM 692 O O . ASN A 1 88 ? -16.229 -13.399 25.243 1.00 38.66 88 ASN A O 1
ATOM 696 N N . ARG A 1 89 ? -14.259 -14.139 26.036 1.00 28.95 89 ARG A N 1
ATOM 697 C CA . ARG A 1 89 ? -13.444 -13.082 25.458 1.00 28.95 89 ARG A CA 1
ATOM 698 C C . ARG A 1 89 ? -12.769 -13.672 24.225 1.00 28.95 89 ARG A C 1
ATOM 700 O O . ARG A 1 89 ? -11.852 -14.483 24.342 1.00 28.95 89 ARG A O 1
ATOM 707 N N . PHE A 1 90 ? -13.213 -13.243 23.045 1.00 32.91 90 PHE A N 1
ATOM 708 C CA . PHE A 1 90 ? -12.314 -13.143 21.902 1.00 32.91 90 PHE A CA 1
ATOM 709 C C . PHE A 1 90 ? -11.222 -12.150 22.300 1.00 32.91 90 PHE A C 1
ATOM 711 O O . PHE A 1 90 ? -11.341 -10.941 22.128 1.00 32.91 90 PHE A O 1
ATOM 718 N N . SER A 1 91 ? -10.175 -12.673 22.925 1.00 27.16 91 SER A N 1
ATOM 719 C CA . SER A 1 91 ? -8.907 -11.978 23.034 1.00 27.16 91 SER A CA 1
ATOM 720 C C . SER A 1 91 ? -8.357 -11.824 21.616 1.00 27.16 91 SER A C 1
ATOM 722 O O . SER A 1 91 ? -8.265 -12.832 20.907 1.00 27.16 91 SER A O 1
ATOM 724 N N . PRO A 1 92 ? -7.907 -10.633 21.190 1.00 32.88 92 PRO A N 1
ATOM 725 C CA . PRO A 1 92 ? -6.900 -10.568 20.155 1.00 32.88 92 PRO A CA 1
ATOM 726 C C . PRO A 1 92 ? -5.628 -11.104 20.807 1.00 32.88 92 PRO A C 1
ATOM 728 O O . PRO A 1 92 ? -4.827 -10.375 21.390 1.00 32.88 92 PRO A O 1
ATOM 731 N N . THR A 1 93 ? -5.466 -12.425 20.789 1.00 30.19 93 THR A N 1
ATOM 732 C CA . THR A 1 93 ? -4.155 -13.011 20.993 1.00 30.19 93 THR A CA 1
ATOM 733 C C . THR A 1 93 ? -3.270 -12.393 19.924 1.00 30.19 93 THR A C 1
ATOM 735 O O . THR A 1 93 ? -3.419 -12.700 18.742 1.00 30.19 93 THR A O 1
ATOM 738 N N . HIS A 1 94 ? -2.331 -11.543 20.338 1.00 35.78 94 HIS A N 1
ATOM 739 C CA . HIS A 1 94 ? -1.061 -11.408 19.643 1.00 35.78 94 HIS A CA 1
ATOM 740 C C . HIS A 1 94 ? -0.395 -12.787 19.679 1.00 35.78 94 HIS A C 1
ATOM 742 O O . HIS A 1 94 ? 0.540 -13.051 20.431 1.00 35.78 94 HIS A O 1
ATOM 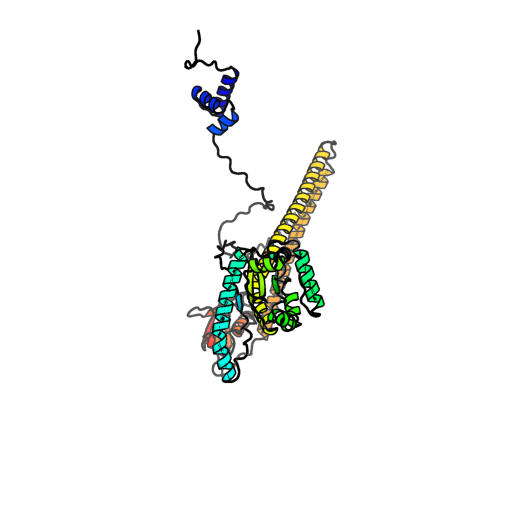748 N N . SER A 1 95 ? -0.902 -13.704 18.855 1.00 32.00 95 SER A N 1
ATOM 749 C CA . SER A 1 95 ? -0.091 -14.761 18.315 1.00 32.00 95 SER A CA 1
ATOM 750 C C . SER A 1 95 ? 0.996 -14.031 17.549 1.00 32.00 95 SER A C 1
ATOM 752 O O . SER A 1 95 ? 0.756 -13.470 16.477 1.00 32.00 95 SER A O 1
ATOM 754 N N . ILE A 1 96 ? 2.200 -14.030 18.113 1.00 36.50 96 ILE A N 1
ATOM 755 C CA . ILE A 1 96 ? 3.417 -14.024 17.319 1.00 36.50 96 ILE A CA 1
ATOM 756 C C . ILE A 1 96 ? 3.302 -15.276 16.447 1.00 36.50 96 ILE A C 1
ATOM 758 O O . ILE A 1 96 ? 3.819 -16.347 16.760 1.00 36.50 96 ILE A O 1
ATOM 762 N N . LEU A 1 97 ? 2.547 -15.161 15.353 1.00 33.88 97 LEU A N 1
ATOM 763 C CA . LEU A 1 97 ? 2.769 -15.992 14.202 1.00 33.88 97 LEU A CA 1
ATOM 764 C C . LEU A 1 97 ? 4.222 -15.706 13.868 1.00 33.88 97 LEU 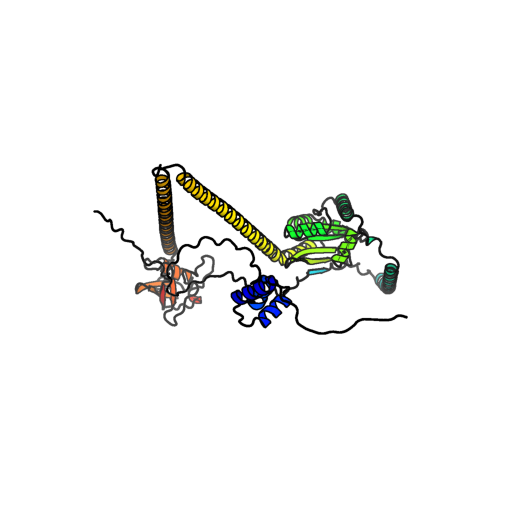A C 1
ATOM 766 O O . LEU A 1 97 ? 4.570 -14.617 13.411 1.00 33.88 97 LEU A O 1
ATOM 770 N N . ARG A 1 98 ? 5.080 -16.694 14.136 1.00 38.81 98 ARG A N 1
ATOM 771 C CA . ARG A 1 98 ? 6.232 -16.941 13.282 1.00 38.81 98 ARG A CA 1
ATOM 772 C C . ARG A 1 98 ? 5.722 -16.713 11.865 1.00 38.81 98 ARG A C 1
ATOM 774 O O . ARG A 1 98 ? 5.003 -17.565 11.337 1.00 38.81 98 ARG A O 1
ATOM 781 N N . GLN A 1 99 ? 6.045 -15.553 11.294 1.00 44.81 99 GLN A N 1
ATOM 782 C CA . GLN A 1 99 ? 5.988 -15.344 9.863 1.00 44.81 99 GLN A CA 1
ATOM 783 C C . GLN A 1 99 ? 6.889 -16.436 9.306 1.00 44.81 99 GLN A C 1
ATOM 785 O O . GLN A 1 99 ? 8.110 -16.305 9.263 1.00 44.81 99 GLN A O 1
ATOM 790 N N . HIS A 1 100 ? 6.285 -17.570 8.953 1.00 38.41 100 HIS A N 1
ATOM 791 C CA . HIS A 1 100 ? 6.867 -18.432 7.955 1.00 38.41 100 HIS A CA 1
ATOM 792 C C . HIS A 1 100 ? 7.159 -17.488 6.799 1.00 38.41 100 HIS A C 1
ATOM 794 O O . HIS A 1 100 ? 6.257 -16.789 6.333 1.00 38.41 100 HIS A O 1
ATOM 800 N N . GLN A 1 101 ? 8.437 -17.371 6.443 1.00 40.53 101 GLN A N 1
ATOM 801 C CA . GLN A 1 101 ? 8.888 -16.592 5.303 1.00 40.53 101 GLN A CA 1
ATOM 802 C C . GLN A 1 101 ? 8.276 -17.212 4.046 1.00 40.53 101 GLN A C 1
ATOM 804 O O . GLN A 1 101 ? 8.911 -17.988 3.338 1.00 40.53 101 GLN A O 1
ATOM 809 N N . VAL A 1 102 ? 7.012 -16.899 3.778 1.00 52.88 102 VAL A N 1
ATOM 810 C CA . VAL A 1 102 ? 6.427 -17.060 2.462 1.00 52.88 102 VAL A CA 1
ATOM 811 C C . VAL A 1 102 ? 7.151 -16.021 1.625 1.00 52.88 102 VAL A C 1
ATOM 813 O O . VAL A 1 102 ? 6.906 -14.823 1.757 1.00 52.88 102 VAL A O 1
ATOM 816 N N . MET A 1 103 ? 8.145 -16.470 0.861 1.00 51.94 103 MET A N 1
ATOM 817 C CA . MET A 1 103 ? 8.802 -15.620 -0.124 1.00 51.94 103 MET A CA 1
ATOM 818 C C . MET A 1 103 ? 7.718 -15.088 -1.067 1.00 51.94 103 MET A C 1
ATOM 820 O O . MET A 1 103 ? 6.839 -15.866 -1.456 1.00 51.94 103 MET A O 1
ATOM 824 N N . PRO A 1 104 ? 7.742 -13.796 -1.438 1.00 66.88 104 PRO A N 1
ATOM 825 C CA . PRO A 1 104 ? 6.754 -13.269 -2.364 1.00 66.88 104 PRO A CA 1
ATOM 826 C C . PRO A 1 104 ? 6.846 -14.070 -3.665 1.00 66.88 104 PRO A C 1
ATOM 828 O O . PRO A 1 104 ? 7.929 -14.205 -4.246 1.00 66.88 104 PRO A O 1
ATOM 831 N N . ARG A 1 105 ? 5.724 -14.647 -4.109 1.00 73.56 105 ARG A N 1
ATOM 832 C CA . ARG A 1 105 ? 5.659 -15.350 -5.392 1.00 73.56 105 ARG A CA 1
ATOM 833 C C . ARG A 1 105 ? 5.867 -14.307 -6.484 1.00 73.56 105 ARG A C 1
ATOM 835 O O . ARG A 1 105 ? 4.959 -13.539 -6.793 1.00 73.56 105 ARG A O 1
ATOM 842 N N . GLN A 1 106 ? 7.080 -14.253 -7.029 1.00 78.81 106 GLN A N 1
ATOM 843 C CA . GLN A 1 106 ? 7.407 -13.341 -8.118 1.00 78.81 106 GLN A CA 1
ATOM 844 C C . GLN A 1 106 ? 6.686 -13.801 -9.378 1.00 78.81 106 GLN A C 1
ATOM 846 O O . GLN A 1 106 ? 6.944 -14.894 -9.884 1.00 78.81 106 GLN A O 1
ATOM 851 N N . MET A 1 107 ? 5.784 -12.964 -9.879 1.00 78.69 107 MET A N 1
ATOM 852 C CA . MET A 1 107 ? 5.108 -13.211 -11.145 1.00 78.69 107 MET A CA 1
ATOM 853 C C . MET A 1 107 ? 6.001 -12.722 -12.276 1.00 78.69 107 MET A C 1
ATOM 855 O O . MET A 1 107 ? 6.363 -11.548 -12.327 1.00 78.69 107 MET A O 1
ATOM 859 N N . ILE A 1 108 ? 6.409 -13.634 -13.154 1.00 78.56 108 ILE A N 1
ATOM 860 C CA . ILE A 1 108 ? 7.272 -13.319 -14.290 1.00 78.56 108 ILE A CA 1
ATOM 861 C C . ILE A 1 108 ? 6.492 -13.608 -15.561 1.00 78.56 108 ILE A C 1
ATOM 863 O O . ILE A 1 108 ? 6.145 -14.755 -15.835 1.00 78.56 108 ILE A O 1
ATOM 867 N N . TYR A 1 109 ? 6.256 -12.559 -16.338 1.00 78.12 109 TYR A N 1
ATOM 868 C CA . TYR A 1 109 ? 5.643 -12.643 -17.649 1.00 78.12 109 TYR A CA 1
ATOM 869 C C . TYR A 1 109 ? 6.701 -12.365 -18.708 1.00 78.12 109 TYR A C 1
ATOM 871 O O . TYR A 1 109 ? 7.421 -11.361 -18.658 1.00 78.12 109 TYR A O 1
ATOM 879 N N . PHE A 1 110 ? 6.787 -13.283 -19.659 1.00 71.81 110 PHE A N 1
ATOM 880 C CA . PHE A 1 110 ? 7.559 -13.116 -20.875 1.00 71.81 110 PHE A CA 1
ATOM 881 C C . PHE A 1 110 ? 6.566 -12.873 -21.999 1.00 71.81 110 PHE A C 1
ATOM 883 O O . PHE A 1 110 ? 5.696 -13.716 -22.234 1.00 71.81 110 PHE A O 1
ATOM 890 N N . ALA A 1 111 ? 6.689 -11.742 -22.688 1.00 65.31 111 ALA A N 1
ATOM 891 C CA . ALA A 1 111 ? 6.031 -11.576 -23.968 1.00 65.31 111 ALA A CA 1
ATOM 892 C C . ALA A 1 111 ? 6.463 -12.714 -24.900 1.00 65.31 111 ALA A C 1
ATOM 894 O O . ALA A 1 111 ? 7.648 -13.063 -24.984 1.00 65.31 111 ALA A O 1
ATOM 895 N N . GLY A 1 112 ? 5.506 -13.306 -25.614 1.00 53.56 112 GLY A N 1
ATOM 896 C CA . GLY A 1 112 ? 5.846 -14.180 -26.728 1.00 53.56 112 GLY A CA 1
ATOM 897 C C . GLY A 1 112 ? 6.653 -13.359 -27.728 1.00 53.56 112 GLY A C 1
ATOM 898 O O . GLY A 1 112 ? 6.153 -12.345 -28.205 1.00 53.56 112 GLY A O 1
ATOM 899 N N . ARG A 1 113 ? 7.903 -13.760 -28.018 1.00 50.50 113 ARG A N 1
ATOM 900 C CA . ARG A 1 113 ? 8.737 -13.096 -29.037 1.00 50.50 113 ARG A CA 1
ATO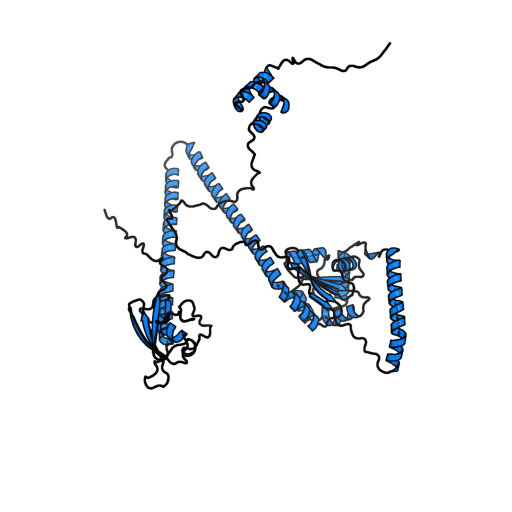M 901 C C . ARG A 1 113 ? 7.876 -12.809 -30.259 1.00 50.50 113 ARG A C 1
ATOM 903 O O . ARG A 1 113 ? 7.248 -13.744 -30.764 1.00 50.50 113 ARG A O 1
ATOM 910 N N . HIS A 1 114 ? 7.891 -11.563 -30.736 1.00 44.75 114 HIS A N 1
ATOM 911 C CA . HIS A 1 114 ? 7.298 -11.195 -32.014 1.00 44.75 114 HIS A CA 1
ATOM 912 C C . HIS A 1 114 ? 7.838 -12.193 -33.045 1.00 44.75 114 HIS A C 1
ATOM 914 O O . HIS A 1 114 ? 9.034 -12.209 -33.355 1.00 44.75 114 HIS A O 1
ATOM 920 N N . ARG A 1 115 ? 6.999 -13.149 -33.462 1.00 38.94 115 ARG A N 1
ATOM 921 C CA . ARG A 1 115 ? 7.417 -14.197 -34.391 1.00 38.94 115 ARG A CA 1
ATOM 922 C C . ARG A 1 115 ? 7.784 -13.470 -35.671 1.00 38.94 115 ARG A C 1
ATOM 924 O O . ARG A 1 115 ? 6.899 -12.990 -36.376 1.00 38.94 115 ARG A O 1
ATOM 931 N N . GLN A 1 116 ? 9.082 -13.409 -35.973 1.00 48.88 116 GLN A N 1
ATOM 932 C CA . GLN A 1 116 ? 9.518 -13.235 -37.350 1.00 48.88 116 GLN A CA 1
ATOM 933 C C . GLN A 1 116 ? 8.727 -14.264 -38.148 1.00 48.88 116 GLN A C 1
ATOM 935 O O . GLN A 1 116 ? 8.761 -15.456 -37.822 1.00 48.88 116 GLN A O 1
ATOM 940 N N . GLN A 1 117 ? 7.909 -13.781 -39.082 1.00 54.94 117 GLN A N 1
ATOM 941 C CA . GLN A 1 117 ? 7.077 -14.650 -39.897 1.00 54.94 117 GLN A CA 1
ATOM 942 C C . GLN A 1 117 ? 7.987 -15.744 -40.466 1.00 54.94 117 GLN A C 1
ATOM 944 O O . GLN A 1 117 ? 9.072 -15.414 -40.960 1.00 54.94 117 GLN A O 1
ATOM 949 N N . PRO A 1 118 ? 7.623 -17.036 -40.336 1.00 59.41 118 PRO A N 1
ATOM 950 C CA . PRO A 1 118 ? 8.449 -18.091 -40.890 1.00 59.41 118 PRO A CA 1
ATOM 951 C C . PRO A 1 118 ? 8.669 -17.781 -42.372 1.00 59.41 118 PRO A C 1
ATOM 953 O O . PRO A 1 118 ? 7.728 -17.331 -43.038 1.00 59.41 118 PRO A O 1
ATOM 956 N N . PRO A 1 119 ? 9.897 -17.965 -42.880 1.00 61.47 119 PRO A N 1
ATOM 957 C CA . PRO A 1 119 ? 10.202 -17.636 -44.258 1.00 61.47 119 PRO A CA 1
ATOM 958 C C . PRO A 1 119 ? 9.197 -18.328 -45.182 1.00 61.47 119 PRO A C 1
ATOM 960 O O . PRO A 1 119 ? 9.024 -19.548 -45.131 1.00 61.47 119 PRO A O 1
ATOM 963 N N . GLN A 1 120 ? 8.492 -17.544 -45.997 1.00 71.75 120 GLN A N 1
ATOM 964 C CA . GLN A 1 120 ? 7.521 -18.100 -46.929 1.00 71.75 120 GLN A CA 1
ATOM 965 C C . GLN A 1 120 ? 8.242 -18.687 -48.146 1.00 71.75 120 GLN A C 1
ATOM 967 O O . GLN A 1 120 ? 9.122 -18.060 -48.736 1.00 71.75 120 GLN A O 1
ATOM 972 N N . GLY A 1 121 ? 7.860 -19.909 -48.520 1.00 75.00 121 GLY A N 1
ATOM 973 C CA . GLY A 1 121 ? 8.413 -20.619 -49.671 1.00 75.00 121 GLY A CA 1
ATOM 974 C C . GLY A 1 121 ? 9.724 -21.370 -49.402 1.00 75.00 121 GLY A C 1
ATOM 975 O O . GLY A 1 121 ? 10.455 -21.122 -48.445 1.00 75.00 121 GLY A O 1
ATOM 976 N N . ILE A 1 122 ? 10.028 -22.316 -50.292 1.00 74.62 122 ILE A N 1
ATOM 977 C CA . ILE A 1 122 ? 11.167 -23.246 -50.183 1.00 74.62 122 ILE A CA 1
ATOM 978 C C . ILE A 1 122 ? 12.510 -22.493 -50.179 1.00 74.62 122 ILE A C 1
ATOM 980 O O . ILE A 1 122 ? 13.424 -22.848 -49.437 1.00 74.62 122 ILE A O 1
ATOM 984 N N . PHE A 1 123 ? 12.612 -21.405 -50.950 1.00 75.50 123 PHE A N 1
ATOM 985 C CA . PHE A 1 123 ? 13.806 -20.556 -50.998 1.00 75.50 123 PHE A CA 1
ATOM 986 C C . PHE A 1 123 ? 14.066 -19.813 -49.684 1.00 75.50 123 PHE A C 1
ATOM 988 O O . PHE A 1 123 ? 15.217 -19.693 -49.267 1.00 75.50 123 PHE A O 1
ATOM 995 N N . GLY A 1 124 ? 13.012 -19.369 -48.995 1.00 73.44 124 GLY A N 1
ATOM 996 C CA . GLY A 1 124 ? 13.145 -18.720 -47.697 1.00 73.44 124 GLY A CA 1
ATOM 997 C C . GLY A 1 124 ? 13.609 -19.697 -46.609 1.00 73.44 124 GLY A C 1
ATOM 998 O O . GLY A 1 124 ? 14.466 -19.351 -45.797 1.00 73.44 124 GLY A O 1
ATOM 999 N N . TRP A 1 125 ? 13.105 -20.936 -46.626 1.00 77.38 125 TRP A N 1
ATOM 1000 C CA . TRP A 1 125 ? 13.579 -21.999 -45.732 1.00 77.38 125 TRP A CA 1
ATOM 1001 C C . TRP A 1 125 ? 15.033 -22.391 -46.015 1.00 77.38 125 TRP A C 1
ATOM 1003 O O . TRP A 1 125 ? 15.810 -22.554 -45.075 1.00 77.38 125 TRP A O 1
ATOM 1013 N N . GLY A 1 126 ? 15.430 -22.476 -47.288 1.00 78.19 126 GLY A N 1
ATOM 1014 C CA . GLY A 1 126 ? 16.818 -22.744 -47.677 1.00 78.19 126 GLY A CA 1
ATOM 1015 C C . GLY A 1 126 ? 17.790 -21.658 -47.204 1.00 78.19 126 GLY A C 1
ATOM 1016 O O . GLY A 1 126 ? 18.832 -21.966 -46.627 1.00 78.19 126 GLY A O 1
ATOM 1017 N N . PHE A 1 127 ? 17.426 -20.384 -47.373 1.00 77.38 127 PHE A N 1
ATOM 1018 C CA . PHE A 1 127 ? 18.223 -19.246 -46.902 1.00 77.38 127 PHE A CA 1
ATOM 1019 C C . PHE A 1 127 ? 18.317 -19.204 -45.371 1.00 77.38 127 PHE A C 1
ATOM 1021 O O . PHE A 1 127 ? 19.394 -18.988 -44.815 1.00 77.38 127 PHE A O 1
ATOM 1028 N N . PHE A 1 128 ? 17.210 -19.480 -44.677 1.00 74.88 128 PHE A N 1
ATOM 1029 C CA . PHE A 1 128 ? 17.173 -19.540 -43.218 1.00 74.88 128 PHE A CA 1
ATOM 1030 C C . PHE A 1 128 ? 18.046 -20.669 -42.660 1.00 74.88 128 PHE A C 1
ATOM 1032 O O . PHE A 1 128 ? 18.813 -20.431 -41.732 1.00 74.88 128 PHE A O 1
ATOM 1039 N N . LEU A 1 129 ? 18.000 -21.872 -43.240 1.00 77.88 129 LEU A N 1
ATOM 1040 C CA . LEU A 1 129 ? 18.832 -23.001 -42.801 1.00 77.88 129 LEU A CA 1
ATOM 1041 C C . LEU A 1 129 ? 20.329 -22.770 -43.040 1.00 77.88 129 LEU A C 1
ATOM 1043 O O . LEU A 1 129 ? 21.146 -23.232 -42.247 1.00 77.88 129 LEU A O 1
ATOM 1047 N N . LEU A 1 130 ? 20.691 -22.031 -44.091 1.00 78.38 130 LEU A N 1
ATOM 1048 C CA . LEU A 1 130 ? 22.084 -21.713 -44.403 1.00 78.38 130 LEU A CA 1
ATOM 1049 C C . LEU A 1 130 ? 22.635 -20.597 -43.498 1.00 78.38 130 LEU A C 1
ATOM 1051 O O . LEU A 1 130 ? 23.766 -20.683 -43.023 1.00 78.38 130 LEU A O 1
ATOM 1055 N N . ILE A 1 131 ? 21.835 -19.566 -43.212 1.00 78.75 131 ILE A N 1
ATOM 1056 C CA . ILE A 1 131 ? 22.284 -18.382 -42.460 1.00 78.75 131 ILE A CA 1
ATOM 1057 C C . ILE A 1 131 ? 22.090 -18.520 -40.956 1.00 78.75 131 ILE A C 1
ATOM 1059 O O . ILE A 1 131 ? 22.860 -17.934 -40.203 1.00 78.75 131 ILE A O 1
ATOM 1063 N N . SER A 1 132 ? 21.117 -19.300 -40.489 1.00 72.00 132 SER A N 1
ATOM 1064 C CA . SER A 1 132 ? 20.872 -19.499 -39.057 1.00 72.00 132 SER A CA 1
ATOM 1065 C C . SER A 1 132 ? 22.109 -19.991 -38.278 1.00 72.00 132 SER A C 1
ATOM 1067 O O . SER A 1 132 ? 22.460 -19.338 -37.292 1.00 72.00 132 SER A O 1
ATOM 1069 N N . PRO A 1 133 ? 22.860 -21.027 -38.714 1.00 75.75 133 PRO A N 1
ATOM 1070 C CA . PRO A 1 133 ? 24.075 -21.450 -38.010 1.00 75.75 133 PRO A CA 1
ATOM 1071 C C . PRO A 1 133 ? 25.210 -20.415 -38.091 1.00 75.75 133 PRO A C 1
ATOM 1073 O O . PRO A 1 133 ? 25.945 -20.234 -37.120 1.00 75.75 133 PRO A O 1
ATOM 1076 N N . ILE A 1 134 ? 25.336 -19.680 -39.200 1.00 79.75 134 ILE A N 1
ATOM 1077 C CA . ILE A 1 134 ? 26.337 -18.609 -39.355 1.00 79.75 134 ILE A CA 1
ATOM 1078 C C . ILE A 1 134 ? 26.007 -17.432 -38.431 1.00 79.75 134 ILE A C 1
ATOM 1080 O O . ILE A 1 134 ? 26.866 -16.943 -37.706 1.00 79.75 134 ILE A O 1
ATOM 1084 N N . LYS A 1 135 ? 24.745 -17.003 -38.397 1.00 73.44 135 LYS A N 1
ATOM 1085 C CA . LYS A 1 135 ? 24.273 -15.925 -37.527 1.00 73.44 135 LYS A CA 1
ATOM 1086 C C . LYS A 1 135 ? 24.416 -16.317 -36.059 1.00 73.44 135 LYS A C 1
ATOM 1088 O O . LYS A 1 135 ? 24.895 -15.512 -35.271 1.00 73.44 135 LYS A O 1
ATOM 1093 N N . TYR A 1 136 ? 24.075 -17.557 -35.705 1.00 76.12 136 TYR A N 1
ATOM 1094 C CA . TYR A 1 136 ? 24.219 -18.071 -34.346 1.00 76.12 136 TYR A CA 1
ATOM 1095 C C . TYR A 1 136 ? 25.686 -18.083 -33.903 1.00 76.12 136 TYR A C 1
ATOM 1097 O O . TYR A 1 136 ? 26.023 -17.468 -32.895 1.00 76.12 136 TYR A O 1
ATOM 1105 N N . THR A 1 137 ? 26.581 -18.689 -34.685 1.00 76.50 137 THR A N 1
ATOM 1106 C CA . THR A 1 137 ? 28.020 -18.708 -34.369 1.00 76.50 137 THR A CA 1
ATOM 1107 C C . THR A 1 137 ? 28.613 -17.300 -34.292 1.00 76.50 137 THR A C 1
ATOM 1109 O O . THR A 1 137 ? 29.343 -17.007 -33.349 1.00 76.50 137 THR A O 1
ATOM 1112 N N . PHE A 1 138 ? 28.232 -16.393 -35.196 1.00 78.12 138 PHE A N 1
ATOM 1113 C CA . PHE A 1 138 ? 28.687 -15.002 -35.166 1.00 78.12 138 PHE A CA 1
ATOM 1114 C C . PHE A 1 138 ? 28.192 -14.250 -33.924 1.00 78.12 138 PHE A C 1
ATOM 1116 O O . PHE A 1 138 ? 28.972 -13.546 -33.289 1.00 78.12 138 PHE A O 1
ATOM 1123 N N . THR A 1 139 ? 26.929 -14.436 -33.522 1.00 74.25 139 THR A N 1
ATOM 1124 C CA . THR A 1 139 ? 26.402 -13.841 -32.280 1.00 74.25 139 THR A CA 1
ATOM 1125 C C . THR A 1 139 ? 27.107 -14.380 -31.039 1.00 74.25 139 THR A C 1
ATOM 1127 O O . THR A 1 139 ? 27.485 -13.593 -30.181 1.00 74.25 139 THR A O 1
ATOM 1130 N N . GLN A 1 140 ? 27.373 -15.689 -30.965 1.00 74.56 140 GLN A N 1
ATOM 1131 C CA . GLN A 1 140 ? 28.096 -16.277 -29.831 1.00 74.56 140 GLN A CA 1
ATOM 1132 C C . GLN A 1 140 ? 29.539 -15.762 -29.751 1.00 74.56 140 GLN A C 1
ATOM 1134 O O . GLN A 1 140 ? 30.015 -15.411 -28.675 1.00 74.56 140 GLN A O 1
ATOM 1139 N N . VAL A 1 141 ? 30.230 -15.648 -30.890 1.00 79.94 141 VAL A N 1
ATOM 1140 C CA . VAL A 1 141 ? 31.591 -15.092 -30.946 1.00 79.94 141 VAL A CA 1
ATOM 1141 C C . VAL A 1 141 ? 31.602 -13.611 -30.565 1.00 79.94 141 VAL A C 1
ATOM 1143 O O . VAL A 1 141 ? 32.472 -13.186 -29.808 1.00 79.94 141 VAL A O 1
ATOM 1146 N N . PHE A 1 142 ? 30.633 -12.825 -31.039 1.00 77.12 142 PHE A N 1
ATOM 1147 C CA . PHE A 1 142 ? 30.535 -11.405 -30.705 1.00 77.12 142 PHE A CA 1
ATOM 1148 C C . PHE A 1 142 ? 30.212 -11.177 -29.224 1.00 77.12 142 PHE A C 1
ATOM 1150 O O . PHE A 1 142 ? 30.788 -10.279 -28.621 1.00 77.12 142 PHE A O 1
ATOM 1157 N N . GLU A 1 143 ? 29.368 -12.009 -28.609 1.00 73.56 143 GLU A N 1
ATOM 1158 C CA . GLU A 1 143 ? 29.091 -11.951 -27.167 1.00 73.56 143 GLU A CA 1
ATOM 1159 C C . GLU A 1 143 ? 30.324 -12.305 -26.327 1.00 73.56 143 GLU A C 1
ATOM 1161 O O . GLU A 1 143 ? 30.630 -11.616 -25.354 1.00 73.56 143 GLU A O 1
ATOM 1166 N N . VAL A 1 144 ? 31.100 -13.316 -26.733 1.00 77.62 144 VAL A N 1
ATOM 1167 C CA . VAL A 1 144 ? 32.373 -13.651 -26.072 1.00 77.62 144 VAL A CA 1
ATOM 1168 C C . VAL A 1 144 ? 33.390 -12.520 -26.241 1.00 77.62 144 VAL A C 1
ATOM 1170 O O . VAL A 1 144 ? 34.040 -12.128 -25.274 1.00 77.62 144 VAL A O 1
ATOM 1173 N N . LEU A 1 145 ? 33.504 -11.940 -27.438 1.00 76.56 145 LEU A N 1
ATOM 1174 C CA . LEU A 1 145 ? 34.378 -10.791 -27.685 1.00 76.56 145 LEU A CA 1
ATOM 1175 C C . LEU A 1 145 ? 33.941 -9.565 -26.885 1.00 76.56 145 LEU A C 1
ATOM 1177 O O . LEU A 1 145 ? 34.784 -8.908 -26.285 1.00 76.56 145 LEU A O 1
ATOM 1181 N N . ARG A 1 146 ? 32.638 -9.278 -26.816 1.00 74.25 146 ARG A N 1
ATOM 1182 C CA . ARG A 1 146 ? 32.063 -8.204 -25.998 1.00 74.25 146 ARG A CA 1
ATOM 1183 C C . ARG A 1 146 ? 32.351 -8.433 -24.518 1.00 74.25 146 ARG A C 1
ATOM 1185 O O . ARG A 1 146 ? 32.709 -7.487 -23.824 1.00 74.25 146 ARG A O 1
ATOM 1192 N N . PHE A 1 147 ? 32.227 -9.669 -24.041 1.00 72.50 147 PHE A N 1
ATOM 1193 C CA . PHE A 1 147 ? 32.560 -10.044 -22.670 1.00 72.50 147 PHE A CA 1
ATOM 1194 C C . PHE A 1 147 ? 34.040 -9.791 -22.363 1.00 72.50 147 PHE A C 1
ATOM 1196 O O . PHE A 1 147 ? 34.350 -9.115 -21.384 1.00 72.50 147 PHE A O 1
ATOM 1203 N N . VAL A 1 148 ? 34.946 -10.249 -23.232 1.00 76.50 148 VAL A N 1
ATOM 1204 C CA . VAL A 1 148 ? 36.391 -10.003 -23.104 1.00 76.50 148 VAL A CA 1
ATOM 1205 C C . VAL A 1 148 ? 36.692 -8.503 -23.165 1.00 76.50 148 VAL A C 1
ATOM 1207 O O . VAL A 1 148 ? 37.443 -7.992 -22.342 1.00 76.50 148 VAL A O 1
ATOM 1210 N N . TRP A 1 149 ? 36.053 -7.764 -24.072 1.00 72.31 149 TRP A N 1
ATOM 1211 C CA . TRP A 1 149 ? 36.227 -6.318 -24.196 1.00 72.31 149 TRP A CA 1
ATOM 1212 C C . TRP A 1 149 ? 35.750 -5.568 -22.945 1.00 72.31 149 TRP A C 1
ATOM 1214 O O . TRP A 1 149 ? 36.419 -4.643 -22.500 1.00 72.31 149 TRP A O 1
ATOM 1224 N N . ARG A 1 150 ? 34.663 -6.025 -22.310 1.00 70.56 150 ARG A N 1
ATOM 1225 C CA . ARG A 1 150 ? 34.141 -5.473 -21.048 1.00 70.56 150 ARG A CA 1
ATOM 1226 C C . ARG A 1 150 ? 35.054 -5.733 -19.843 1.00 70.56 150 ARG A C 1
ATOM 1228 O O . ARG A 1 150 ? 34.975 -4.998 -18.866 1.00 70.56 150 ARG A O 1
ATOM 1235 N N . ILE A 1 151 ? 35.908 -6.761 -19.894 1.00 74.50 151 ILE A N 1
ATOM 1236 C CA . ILE A 1 151 ? 36.931 -7.012 -18.862 1.00 74.50 151 ILE A CA 1
ATOM 1237 C C . ILE A 1 151 ? 38.055 -5.972 -18.953 1.00 74.50 151 ILE A C 1
ATOM 1239 O O . ILE A 1 151 ? 38.542 -5.512 -17.925 1.00 74.50 151 ILE A O 1
ATOM 1243 N N . PHE A 1 152 ? 38.456 -5.592 -20.170 1.00 73.69 152 PHE A N 1
ATOM 1244 C CA . PHE A 1 152 ? 39.548 -4.638 -20.389 1.00 73.69 152 PHE A CA 1
ATOM 1245 C C . PHE A 1 152 ? 39.095 -3.171 -20.390 1.00 73.69 152 PHE A C 1
ATOM 1247 O O . PHE A 1 152 ? 39.877 -2.296 -20.027 1.00 73.69 152 PHE A O 1
ATOM 1254 N N . PHE A 1 153 ? 37.842 -2.897 -20.758 1.00 69.88 153 PHE A N 1
ATOM 1255 C CA . PHE A 1 153 ? 37.256 -1.559 -20.802 1.00 69.88 153 PHE A CA 1
ATOM 1256 C C . PHE A 1 153 ? 35.945 -1.545 -19.999 1.00 69.88 153 PHE A C 1
ATOM 1258 O O . PHE A 1 153 ? 34.904 -1.964 -20.519 1.00 69.88 153 PHE A O 1
ATOM 1265 N N . PRO A 1 154 ? 35.979 -1.094 -18.729 1.00 62.53 154 PRO A N 1
ATOM 1266 C CA . PRO A 1 154 ? 34.783 -0.938 -17.908 1.00 62.53 154 PRO A CA 1
ATOM 1267 C C . PRO A 1 154 ? 33.778 -0.006 -18.593 1.00 62.53 154 PRO A C 1
ATOM 1269 O O . PRO A 1 154 ? 34.164 1.001 -19.187 1.00 62.53 154 PRO A O 1
ATOM 1272 N N . ASP A 1 155 ? 32.489 -0.341 -18.523 1.00 63.94 155 ASP A N 1
ATOM 1273 C CA . ASP A 1 155 ? 31.433 0.461 -19.146 1.00 63.94 155 ASP A CA 1
ATOM 1274 C C . ASP A 1 155 ? 31.399 1.862 -18.497 1.00 63.94 155 ASP A C 1
ATOM 1276 O O . ASP A 1 155 ? 31.191 1.959 -17.282 1.00 63.94 155 ASP A O 1
ATOM 1280 N N . PRO A 1 156 ? 31.582 2.961 -19.257 1.00 61.72 156 PRO A N 1
ATOM 1281 C CA . PRO A 1 156 ? 31.630 4.317 -18.703 1.00 61.72 156 PRO A CA 1
ATOM 1282 C C . PRO A 1 156 ? 30.330 4.731 -17.994 1.00 61.72 156 PRO A C 1
ATOM 1284 O O . PRO A 1 156 ? 30.324 5.694 -17.230 1.00 61.72 156 PRO A O 1
ATOM 1287 N N . ARG A 1 157 ? 29.233 3.989 -18.198 1.00 63.16 157 ARG A N 1
ATOM 1288 C CA . ARG A 1 157 ? 27.938 4.190 -17.529 1.00 63.16 157 ARG A CA 1
ATOM 1289 C C . ARG A 1 157 ? 27.931 3.809 -16.045 1.00 63.16 157 ARG A C 1
ATOM 1291 O O . ARG A 1 157 ? 26.907 3.976 -15.390 1.00 63.16 157 ARG A O 1
ATOM 1298 N N . GLU A 1 158 ? 29.022 3.274 -15.494 1.00 61.59 158 GLU A N 1
ATOM 1299 C CA . GLU A 1 158 ? 29.092 2.919 -14.067 1.00 61.59 158 GLU A CA 1
ATOM 1300 C C . GLU A 1 158 ? 29.254 4.127 -13.131 1.00 61.59 158 GLU A C 1
ATOM 1302 O O . GLU A 1 158 ? 28.914 4.027 -11.951 1.00 61.59 158 GLU A O 1
ATOM 1307 N N . MET A 1 159 ? 29.699 5.280 -13.639 1.00 60.91 159 MET A N 1
ATOM 1308 C CA . MET A 1 159 ? 29.795 6.511 -12.851 1.00 60.91 159 MET A CA 1
ATOM 1309 C C . MET A 1 159 ? 28.519 7.344 -13.013 1.00 60.91 159 MET A C 1
ATOM 1311 O O . MET A 1 159 ? 28.320 8.017 -14.022 1.00 60.91 159 MET A O 1
ATOM 1315 N N . VAL A 1 160 ? 27.645 7.307 -12.005 1.00 62.94 160 VAL A N 1
ATOM 1316 C CA . VAL A 1 160 ? 26.437 8.144 -11.961 1.00 62.94 160 VAL A CA 1
ATOM 1317 C C . VAL A 1 160 ? 26.832 9.561 -11.555 1.00 62.94 160 VAL A C 1
ATOM 1319 O O . VAL A 1 160 ? 27.101 9.821 -10.385 1.00 62.94 160 VAL A O 1
ATOM 1322 N N . THR A 1 161 ? 26.891 10.475 -12.520 1.00 68.62 161 THR A N 1
ATOM 1323 C CA . THR A 1 161 ? 27.245 11.882 -12.279 1.00 68.62 161 THR A CA 1
ATOM 1324 C C . THR A 1 161 ? 26.024 12.734 -11.927 1.00 68.62 161 THR A C 1
ATOM 1326 O O . THR A 1 161 ? 26.126 13.584 -11.047 1.00 68.62 161 THR A O 1
ATOM 1329 N N . ASN A 1 162 ? 24.858 12.491 -12.547 1.00 84.31 162 ASN A N 1
ATOM 1330 C CA . ASN A 1 162 ? 23.612 13.206 -12.243 1.00 84.31 162 ASN A CA 1
ATOM 1331 C C . ASN A 1 162 ? 22.346 12.349 -12.467 1.00 84.31 162 ASN A C 1
ATOM 1333 O O . ASN A 1 162 ? 21.696 12.427 -13.506 1.00 84.31 162 ASN A O 1
ATOM 1337 N N . ALA A 1 163 ? 21.962 11.572 -11.450 1.00 85.56 163 ALA A N 1
ATOM 1338 C CA . ALA A 1 163 ? 20.805 10.672 -11.511 1.00 85.56 163 ALA A CA 1
ATOM 1339 C C . ALA A 1 163 ? 19.458 11.378 -11.747 1.00 85.56 163 ALA A C 1
ATOM 1341 O O . ALA A 1 163 ? 18.584 10.841 -12.422 1.00 85.56 163 ALA A O 1
ATOM 1342 N N . GLU A 1 164 ? 19.262 12.563 -11.165 1.00 90.19 164 GLU A N 1
ATOM 1343 C CA . GLU A 1 164 ? 18.005 13.311 -11.317 1.00 90.19 164 GLU A CA 1
ATOM 1344 C C . GLU A 1 164 ? 17.916 13.965 -12.690 1.00 90.19 164 GLU A C 1
ATOM 1346 O O . GLU A 1 164 ? 16.859 13.927 -13.321 1.00 90.19 164 GLU A O 1
ATOM 1351 N N . GLY A 1 165 ? 19.040 14.491 -13.183 1.00 90.75 165 GLY A N 1
ATOM 1352 C CA . GLY A 1 165 ? 19.176 14.984 -14.552 1.00 90.75 165 GLY A CA 1
ATOM 1353 C C . GLY A 1 165 ? 18.828 13.921 -15.597 1.00 90.75 165 GLY A C 1
ATOM 1354 O O . GLY A 1 165 ? 18.079 14.198 -16.528 1.00 90.75 165 GLY A O 1
ATOM 1355 N N . ASP A 1 166 ? 19.307 12.689 -15.418 1.00 91.19 166 ASP A N 1
ATOM 1356 C CA . ASP A 1 166 ? 19.040 11.582 -16.344 1.00 91.19 166 ASP A CA 1
ATOM 1357 C C . ASP A 1 166 ? 17.543 11.244 -16.446 1.00 91.19 166 ASP A C 1
ATOM 1359 O O . ASP A 1 166 ? 17.012 11.057 -17.543 1.00 91.19 166 ASP A O 1
ATOM 1363 N N . VAL A 1 167 ? 16.846 11.172 -15.305 1.00 93.44 167 VAL A N 1
ATOM 1364 C CA . VAL A 1 167 ? 15.405 10.868 -15.262 1.00 93.44 167 VAL A CA 1
ATOM 1365 C C . VAL A 1 167 ? 14.593 12.028 -15.826 1.00 93.44 167 VAL A C 1
ATOM 1367 O O . VAL A 1 167 ? 13.728 11.810 -16.666 1.00 93.44 167 VAL A O 1
ATOM 1370 N N . THR A 1 168 ? 14.883 13.260 -15.408 1.00 93.69 168 THR A N 1
ATOM 1371 C CA . THR A 1 168 ? 14.174 14.451 -15.909 1.00 93.69 168 THR A CA 1
ATOM 1372 C C . THR A 1 168 ? 14.345 14.632 -17.415 1.00 93.69 168 THR A C 1
ATOM 1374 O O . THR A 1 168 ? 13.375 14.940 -18.104 1.00 93.69 168 THR A O 1
ATOM 1377 N N . THR A 1 169 ? 15.542 14.367 -17.946 1.00 93.50 169 THR A N 1
ATOM 1378 C CA . THR A 1 169 ? 15.796 14.386 -19.393 1.00 93.50 169 THR A CA 1
ATOM 1379 C C . THR A 1 169 ? 14.960 13.325 -20.102 1.00 93.50 169 THR A C 1
ATOM 1381 O O . THR A 1 169 ? 14.262 13.648 -21.057 1.00 93.50 169 THR A O 1
ATOM 1384 N N . PHE A 1 170 ? 14.947 12.088 -19.594 1.00 93.62 170 PHE A N 1
ATOM 1385 C CA . PHE A 1 170 ? 14.124 11.016 -20.155 1.00 93.62 170 PHE A CA 1
ATOM 1386 C C . PHE A 1 170 ? 12.627 11.353 -20.145 1.00 93.62 170 PHE A C 1
ATOM 1388 O O . PHE A 1 170 ? 11.957 11.170 -21.156 1.00 93.62 170 PHE A O 1
ATOM 1395 N N . VAL A 1 171 ? 12.098 11.848 -19.021 1.00 94.06 171 VAL A N 1
ATOM 1396 C CA . VAL A 1 171 ? 10.677 12.209 -18.895 1.00 94.06 171 VAL A CA 1
ATOM 1397 C C . VAL A 1 171 ? 10.319 13.300 -19.897 1.00 94.06 171 VAL A C 1
ATOM 1399 O O . VAL A 1 171 ? 9.329 13.161 -20.609 1.00 94.06 171 VAL A O 1
ATOM 1402 N N . ARG A 1 172 ? 11.151 14.338 -20.017 1.00 93.88 172 ARG A N 1
ATOM 1403 C CA . ARG A 1 172 ? 10.950 15.409 -20.994 1.00 93.88 172 ARG A CA 1
ATOM 1404 C C . ARG A 1 172 ? 10.970 14.889 -22.432 1.00 93.88 172 ARG A C 1
ATOM 1406 O O . ARG A 1 172 ? 10.047 15.166 -23.184 1.00 93.88 172 ARG A O 1
ATOM 1413 N N . GLU A 1 173 ? 11.979 14.100 -22.801 1.00 92.75 173 GLU A N 1
ATOM 1414 C CA . GLU A 1 173 ? 12.071 13.491 -24.136 1.00 92.75 173 GLU A CA 1
ATOM 1415 C C . GLU A 1 173 ? 10.864 12.590 -24.442 1.00 92.75 173 GLU A C 1
ATOM 1417 O O . GLU A 1 173 ? 10.367 12.567 -25.569 1.00 92.75 173 GLU A O 1
ATOM 1422 N N . PHE A 1 174 ? 10.370 11.860 -23.440 1.00 92.38 174 PHE A N 1
ATOM 1423 C CA . PHE A 1 174 ? 9.191 11.013 -23.572 1.00 92.38 174 PHE A CA 1
ATOM 1424 C C . PHE A 1 174 ? 7.923 11.841 -23.809 1.00 92.38 174 PHE A C 1
ATOM 1426 O O . PHE A 1 174 ? 7.155 11.526 -24.715 1.00 92.38 174 PHE A O 1
ATOM 1433 N N . GLN A 1 175 ? 7.718 12.902 -23.024 1.00 92.81 175 GLN A N 1
ATOM 1434 C CA . GLN A 1 175 ? 6.577 13.816 -23.145 1.00 92.81 175 GLN A CA 1
ATOM 1435 C C . GLN A 1 175 ? 6.583 14.572 -24.480 1.00 92.81 175 GLN A C 1
ATOM 1437 O O . GLN A 1 175 ? 5.538 14.731 -25.108 1.00 92.81 175 GLN A O 1
ATOM 1442 N N . ASP A 1 176 ? 7.764 14.984 -24.946 1.00 92.88 176 ASP A N 1
ATOM 1443 C CA . ASP A 1 176 ? 7.925 15.651 -26.239 1.00 92.88 176 ASP A CA 1
ATOM 1444 C C . ASP A 1 176 ? 7.586 14.700 -27.406 1.00 92.88 176 ASP A C 1
ATOM 1446 O O . ASP A 1 176 ? 7.037 15.128 -28.423 1.00 92.88 176 ASP A O 1
ATOM 1450 N N . LYS A 1 177 ? 7.886 13.399 -27.266 1.00 90.50 177 LYS A N 1
ATOM 1451 C CA . LYS A 1 177 ? 7.653 12.380 -28.304 1.00 90.50 177 LYS A CA 1
ATOM 1452 C C . LYS A 1 177 ? 6.231 11.810 -28.300 1.00 90.50 177 LYS A C 1
ATOM 1454 O O . LYS A 1 177 ? 5.715 11.464 -29.364 1.00 90.50 177 LYS A O 1
ATOM 1459 N N . PHE A 1 178 ? 5.599 11.694 -27.134 1.00 89.50 178 PHE A N 1
ATOM 1460 C CA . PHE A 1 178 ? 4.283 11.079 -26.967 1.00 89.50 178 PHE A CA 1
ATOM 1461 C C . PHE A 1 178 ? 3.326 12.030 -26.243 1.00 89.50 178 PHE A C 1
ATOM 1463 O O . PHE A 1 178 ? 3.492 12.304 -25.061 1.00 89.50 178 PHE A O 1
ATOM 1470 N N . HIS A 1 179 ? 2.272 12.482 -26.928 1.00 85.12 179 HIS A N 1
ATOM 1471 C CA . HIS A 1 179 ? 1.293 13.418 -26.353 1.00 85.12 179 HIS A CA 1
ATOM 1472 C C . HIS A 1 179 ? 0.399 12.804 -25.265 1.00 85.12 179 HIS A C 1
ATOM 1474 O O . HIS A 1 179 ? -0.069 13.512 -24.378 1.00 85.12 179 HIS A O 1
ATOM 1480 N N . THR A 1 180 ? 0.138 11.499 -25.336 1.00 90.62 180 THR A N 1
ATOM 1481 C CA . THR A 1 180 ? -0.650 10.766 -24.339 1.00 90.62 180 THR A CA 1
ATOM 1482 C C . THR A 1 180 ? 0.291 9.845 -23.586 1.00 90.62 180 THR A C 1
ATOM 1484 O O . THR A 1 180 ? 0.901 8.970 -24.193 1.00 90.62 180 THR A O 1
ATOM 1487 N N . HIS A 1 181 ? 0.445 10.044 -22.281 1.00 93.31 181 HIS A N 1
ATOM 1488 C CA . HIS A 1 181 ? 1.378 9.267 -21.473 1.00 93.31 181 HIS A CA 1
ATOM 1489 C C . HIS A 1 181 ? 0.917 9.169 -20.010 1.00 93.31 181 HIS A C 1
ATOM 1491 O O . HIS A 1 181 ? 0.184 10.036 -19.530 1.00 93.31 181 HIS A O 1
ATOM 1497 N N . PRO A 1 182 ? 1.352 8.131 -19.278 1.00 94.75 182 PRO A N 1
ATOM 1498 C CA . PRO A 1 182 ? 1.168 8.056 -17.830 1.00 94.75 182 PRO A CA 1
ATOM 1499 C C . PRO A 1 182 ? 2.014 9.100 -17.085 1.00 94.75 182 PRO A C 1
ATOM 1501 O O . PRO A 1 182 ? 2.996 9.632 -17.613 1.00 94.75 182 PRO A O 1
ATOM 1504 N N . ASN A 1 183 ? 1.637 9.396 -15.841 1.00 94.75 183 ASN A N 1
ATOM 1505 C CA . ASN A 1 183 ? 2.333 10.370 -15.006 1.00 94.75 183 ASN A CA 1
ATOM 1506 C C . ASN A 1 183 ? 3.619 9.753 -14.451 1.00 94.75 183 ASN A C 1
ATOM 1508 O O . ASN A 1 183 ? 3.578 8.884 -13.578 1.00 94.75 183 ASN A O 1
ATOM 1512 N N . PHE A 1 184 ? 4.762 10.212 -14.955 1.00 95.94 184 PHE A N 1
ATOM 1513 C CA . PHE A 1 184 ? 6.067 9.796 -14.459 1.00 95.94 184 PHE A CA 1
ATOM 1514 C C . PHE A 1 184 ? 6.432 10.538 -13.170 1.00 95.94 184 PHE A C 1
ATOM 1516 O O . PHE A 1 184 ? 6.238 11.744 -13.047 1.00 95.94 184 PHE A O 1
ATOM 1523 N N . PHE A 1 185 ? 7.010 9.812 -12.219 1.00 96.38 185 PHE A N 1
ATOM 1524 C CA . PHE A 1 185 ? 7.592 10.369 -11.009 1.00 96.38 185 PHE A CA 1
ATOM 1525 C C . PHE A 1 185 ? 8.912 11.075 -11.334 1.00 96.38 185 PHE A C 1
ATOM 1527 O O . PHE A 1 185 ? 9.888 10.444 -11.750 1.00 96.38 185 PHE A O 1
ATOM 1534 N N . GLU A 1 186 ? 8.953 12.382 -11.094 1.00 93.00 186 GLU A N 1
ATOM 1535 C CA . GLU A 1 186 ? 10.128 13.223 -11.308 1.00 93.00 186 GLU A CA 1
ATOM 1536 C C . GLU A 1 186 ? 11.109 13.100 -10.132 1.00 93.00 186 GLU A C 1
ATOM 1538 O O . GLU A 1 186 ? 11.075 13.847 -9.155 1.00 93.00 186 GLU A O 1
ATOM 1543 N N . GLY A 1 187 ? 11.999 12.112 -10.202 1.00 92.62 187 GLY A N 1
ATOM 1544 C CA . GLY A 1 187 ? 13.056 11.932 -9.211 1.00 92.62 187 GLY A CA 1
ATOM 1545 C C . GLY A 1 187 ? 13.849 10.645 -9.408 1.00 92.62 187 GLY A C 1
ATOM 1546 O O . GLY A 1 187 ? 13.554 9.829 -10.280 1.00 92.62 187 GLY A O 1
ATOM 1547 N N . THR A 1 188 ? 14.879 10.442 -8.583 1.00 93.81 188 THR A N 1
ATOM 1548 C CA . THR A 1 188 ? 15.668 9.200 -8.630 1.00 93.81 188 THR A CA 1
ATOM 1549 C C . THR A 1 188 ? 14.818 7.976 -8.294 1.00 93.81 188 THR A C 1
ATOM 1551 O O . THR A 1 188 ? 13.813 8.072 -7.584 1.00 93.81 188 THR A O 1
ATOM 1554 N N . TYR A 1 189 ? 15.275 6.795 -8.716 1.00 93.69 189 TYR A N 1
ATOM 1555 C CA . TYR A 1 189 ? 14.622 5.535 -8.353 1.00 93.69 189 TYR A CA 1
ATOM 1556 C C . TYR A 1 189 ? 14.484 5.367 -6.830 1.00 93.69 189 TYR A C 1
ATOM 1558 O O . TYR A 1 189 ? 13.458 4.902 -6.338 1.00 93.69 189 TYR A O 1
ATOM 1566 N N . ALA A 1 190 ? 15.490 5.803 -6.063 1.00 92.88 190 ALA A N 1
ATOM 1567 C CA . ALA A 1 190 ? 15.453 5.763 -4.602 1.00 92.88 190 ALA A CA 1
ATOM 1568 C C . ALA A 1 190 ? 14.357 6.672 -4.015 1.00 92.88 190 ALA A C 1
ATOM 1570 O O . ALA A 1 190 ? 13.665 6.260 -3.084 1.00 92.88 190 ALA A O 1
ATOM 1571 N N . LYS A 1 191 ? 14.164 7.878 -4.572 1.00 95.31 191 LYS A N 1
ATOM 1572 C CA . LYS A 1 191 ? 13.073 8.783 -4.171 1.00 95.31 191 LYS A CA 1
ATOM 1573 C C . LYS A 1 191 ? 11.705 8.184 -4.505 1.00 95.31 191 LYS A C 1
ATOM 1575 O O . LYS A 1 191 ? 10.843 8.148 -3.632 1.00 95.31 191 LYS A O 1
ATOM 1580 N N . ALA A 1 192 ? 11.538 7.632 -5.709 1.00 96.00 192 ALA A N 1
ATOM 1581 C CA . ALA A 1 192 ? 10.297 6.968 -6.116 1.00 96.00 192 ALA A CA 1
ATOM 1582 C C . ALA A 1 192 ? 9.965 5.766 -5.212 1.00 96.00 192 ALA A C 1
ATOM 1584 O O . ALA A 1 192 ? 8.827 5.583 -4.783 1.00 96.00 192 ALA A O 1
ATOM 1585 N N . GLN A 1 193 ? 10.977 4.968 -4.857 1.00 94.94 193 GLN A N 1
ATOM 1586 C CA . GLN A 1 193 ? 10.835 3.843 -3.934 1.00 94.94 193 GLN A CA 1
ATOM 1587 C C . GLN A 1 193 ? 10.480 4.292 -2.510 1.00 94.94 193 GLN A C 1
ATOM 1589 O O . GLN A 1 193 ? 9.667 3.639 -1.851 1.00 94.94 193 GLN A O 1
ATOM 1594 N N . ALA A 1 194 ? 11.069 5.386 -2.025 1.00 95.69 194 ALA A N 1
ATOM 1595 C CA . ALA A 1 194 ? 10.743 5.949 -0.720 1.00 95.69 194 ALA A CA 1
ATOM 1596 C C . ALA A 1 194 ? 9.298 6.466 -0.673 1.00 95.69 194 ALA A C 1
ATOM 1598 O O . ALA A 1 194 ? 8.585 6.163 0.284 1.00 95.69 194 ALA A O 1
ATOM 1599 N N . GLU A 1 195 ? 8.845 7.166 -1.717 1.00 96.12 195 GLU A N 1
ATOM 1600 C CA . GLU A 1 195 ? 7.469 7.666 -1.788 1.00 96.12 195 GLU A CA 1
ATOM 1601 C C . GLU A 1 195 ? 6.465 6.513 -1.890 1.00 96.12 195 GLU A C 1
ATOM 1603 O O . GLU A 1 195 ? 5.508 6.464 -1.124 1.00 96.12 195 GLU A O 1
ATOM 1608 N N . ALA A 1 196 ? 6.739 5.497 -2.714 1.00 96.00 196 ALA A N 1
ATOM 1609 C CA . ALA A 1 196 ? 5.903 4.298 -2.788 1.00 96.00 196 ALA A CA 1
ATOM 1610 C C . ALA A 1 196 ? 5.806 3.557 -1.442 1.00 96.00 196 ALA A C 1
ATOM 1612 O O . ALA A 1 196 ? 4.730 3.092 -1.059 1.00 96.00 196 ALA A O 1
ATOM 1613 N N . LYS A 1 197 ? 6.908 3.490 -0.680 1.00 94.69 197 LYS A N 1
ATOM 1614 C CA . LYS A 1 197 ? 6.915 2.927 0.680 1.00 94.69 197 LYS A CA 1
ATOM 1615 C C . LYS A 1 197 ? 6.098 3.779 1.656 1.00 94.69 197 LYS A C 1
ATOM 1617 O O . LYS A 1 197 ? 5.408 3.227 2.510 1.00 94.69 197 LYS A O 1
ATOM 1622 N N . LYS A 1 198 ? 6.184 5.104 1.545 1.00 93.25 198 LYS A N 1
ATOM 1623 C CA . LYS A 1 198 ? 5.476 6.064 2.399 1.00 93.25 198 LYS A CA 1
ATOM 1624 C C . LYS A 1 198 ? 3.975 6.088 2.115 1.00 93.25 198 LYS A C 1
ATOM 1626 O O . LYS A 1 198 ? 3.190 6.106 3.057 1.00 93.25 198 LYS A O 1
ATOM 1631 N N . GLU A 1 199 ? 3.559 6.060 0.857 1.00 92.88 199 GLU A N 1
ATOM 1632 C CA . GLU A 1 199 ? 2.142 6.035 0.473 1.00 92.88 199 GLU A CA 1
ATOM 1633 C C . GLU A 1 199 ? 1.534 4.625 0.499 1.00 92.88 199 GLU A C 1
ATOM 1635 O O . GLU A 1 199 ? 0.319 4.471 0.383 1.00 92.88 199 GLU A O 1
ATOM 1640 N N . LEU A 1 200 ? 2.360 3.586 0.683 1.00 94.12 200 LEU A N 1
ATOM 1641 C CA . LEU A 1 200 ? 1.953 2.182 0.590 1.00 94.12 200 LEU A CA 1
ATOM 1642 C C . LEU A 1 200 ? 1.265 1.899 -0.757 1.00 94.12 200 LEU A C 1
ATOM 1644 O O . LEU A 1 200 ? 0.186 1.307 -0.803 1.00 94.12 200 LEU A O 1
ATOM 1648 N N . ARG A 1 201 ? 1.873 2.367 -1.853 1.00 95.31 201 ARG A N 1
ATOM 1649 C CA . ARG A 1 201 ? 1.420 2.162 -3.240 1.00 95.31 201 ARG A CA 1
ATOM 1650 C C . ARG A 1 201 ? 2.387 1.258 -4.000 1.00 95.31 201 ARG A C 1
ATOM 1652 O O . ARG A 1 201 ? 3.541 1.083 -3.607 1.00 95.31 201 ARG A O 1
ATOM 1659 N N . PHE A 1 202 ? 1.917 0.693 -5.108 1.00 97.31 202 PHE A N 1
ATOM 1660 C CA . PHE A 1 202 ? 2.784 -0.015 -6.043 1.00 97.31 202 PHE A CA 1
ATOM 1661 C C . PHE A 1 202 ? 3.687 0.975 -6.787 1.00 97.31 202 PHE A C 1
ATOM 1663 O O . PHE A 1 202 ? 3.233 2.036 -7.206 1.00 97.31 202 PHE A O 1
ATOM 1670 N N . LEU A 1 203 ? 4.948 0.609 -6.987 1.00 97.56 203 LEU A N 1
ATOM 1671 C CA . LEU A 1 203 ? 5.897 1.298 -7.856 1.00 97.56 203 LEU A CA 1
ATOM 1672 C C . LEU A 1 203 ? 6.074 0.474 -9.132 1.00 97.56 203 LEU A C 1
ATOM 1674 O O . LEU A 1 203 ? 6.499 -0.680 -9.068 1.00 97.56 203 LEU A O 1
ATOM 1678 N N . LEU A 1 204 ? 5.775 1.071 -10.278 1.00 97.25 204 LEU A N 1
ATOM 1679 C CA . LEU A 1 204 ? 6.046 0.515 -11.596 1.00 97.25 204 LEU A CA 1
ATOM 1680 C C . LEU A 1 204 ? 7.340 1.143 -12.120 1.00 97.25 204 LEU A C 1
ATOM 1682 O O . LEU A 1 204 ? 7.365 2.323 -12.444 1.00 97.25 204 LEU A O 1
ATOM 1686 N N . ALA A 1 205 ? 8.428 0.377 -12.173 1.00 95.62 205 ALA A N 1
ATOM 1687 C CA . ALA A 1 205 ? 9.696 0.829 -12.738 1.00 95.62 205 ALA A CA 1
ATOM 1688 C C . ALA A 1 205 ? 9.794 0.393 -14.204 1.00 95.62 205 ALA A C 1
ATOM 1690 O O . ALA A 1 205 ? 9.867 -0.803 -14.481 1.00 95.62 205 ALA A O 1
ATOM 1691 N N . PHE A 1 206 ? 9.804 1.356 -15.119 1.00 94.81 206 PHE A N 1
ATOM 1692 C CA . PHE A 1 206 ? 9.903 1.172 -16.561 1.00 94.81 206 PHE A CA 1
ATOM 1693 C C . PHE A 1 206 ? 11.318 1.490 -17.055 1.00 94.81 206 PHE A C 1
ATOM 1695 O O . PHE A 1 206 ? 11.854 2.572 -16.815 1.00 94.81 206 PHE A O 1
ATOM 1702 N N . LEU A 1 207 ? 11.930 0.542 -17.760 1.00 92.00 207 LEU A N 1
ATOM 1703 C CA . LEU A 1 207 ? 13.237 0.719 -18.382 1.00 92.00 207 LEU A CA 1
ATOM 1704 C C . LEU A 1 207 ? 13.085 0.698 -19.900 1.00 92.00 207 LEU A C 1
ATOM 1706 O O . LEU A 1 207 ? 12.610 -0.282 -20.481 1.00 92.00 207 LEU A O 1
ATOM 1710 N N . HIS A 1 208 ? 13.515 1.791 -20.522 1.00 90.56 208 HIS A N 1
ATOM 1711 C CA . HIS A 1 208 ? 13.431 2.006 -21.960 1.00 90.56 208 HIS A CA 1
ATOM 1712 C C . HIS A 1 208 ? 14.825 1.934 -22.598 1.00 90.56 208 HIS A C 1
ATOM 1714 O O . HIS A 1 208 ? 15.794 2.447 -22.039 1.00 90.56 208 HIS A O 1
ATOM 1720 N N . ASP A 1 209 ? 14.939 1.351 -23.790 1.00 88.38 209 ASP A N 1
ATOM 1721 C CA . ASP A 1 209 ? 16.121 1.524 -24.639 1.00 88.38 209 ASP A CA 1
ATOM 1722 C C . ASP A 1 209 ? 15.686 2.032 -26.019 1.00 88.38 209 ASP A C 1
ATOM 1724 O O . ASP A 1 209 ? 15.032 1.285 -26.750 1.00 88.38 209 ASP A O 1
ATOM 1728 N N . PRO A 1 210 ? 16.055 3.265 -26.413 1.00 82.19 210 PRO A N 1
ATOM 1729 C CA . PRO A 1 210 ? 15.658 3.811 -27.707 1.00 82.19 210 PRO A CA 1
ATOM 1730 C C . PRO A 1 210 ? 16.350 3.123 -28.895 1.00 82.19 210 PRO A C 1
ATOM 1732 O O . PRO A 1 210 ? 15.990 3.379 -30.037 1.00 82.19 210 PRO A O 1
ATOM 1735 N N . LYS A 1 211 ? 17.347 2.251 -28.670 1.00 81.44 211 LYS A N 1
ATOM 1736 C CA . LYS A 1 211 ? 17.967 1.448 -29.743 1.00 81.44 211 LYS A CA 1
ATOM 1737 C C . LYS A 1 211 ? 17.153 0.213 -30.127 1.00 81.44 211 LYS A C 1
ATOM 1739 O O . LYS A 1 211 ? 17.439 -0.385 -31.162 1.00 81.44 211 LYS A O 1
ATOM 1744 N N . VAL A 1 212 ? 16.200 -0.198 -29.292 1.00 81.50 212 VAL A N 1
ATOM 1745 C CA . VAL A 1 212 ? 15.404 -1.410 -29.503 1.00 81.50 212 VAL A CA 1
ATOM 1746 C C . VAL A 1 212 ? 14.048 -1.024 -30.091 1.00 81.50 212 VAL A C 1
ATOM 1748 O O . VAL A 1 212 ? 13.271 -0.327 -29.447 1.00 81.50 212 VAL A O 1
ATOM 1751 N N . GLU A 1 213 ? 13.749 -1.505 -31.299 1.00 77.81 213 GLU A N 1
ATOM 1752 C CA . GLU A 1 213 ? 12.510 -1.189 -32.033 1.00 77.81 213 GLU A CA 1
ATOM 1753 C C . GLU A 1 213 ? 11.243 -1.575 -31.245 1.00 77.81 213 GLU A C 1
ATOM 1755 O O . GLU A 1 213 ? 10.322 -0.768 -31.109 1.00 77.81 213 GLU A O 1
ATOM 1760 N N . ASP A 1 214 ? 11.247 -2.7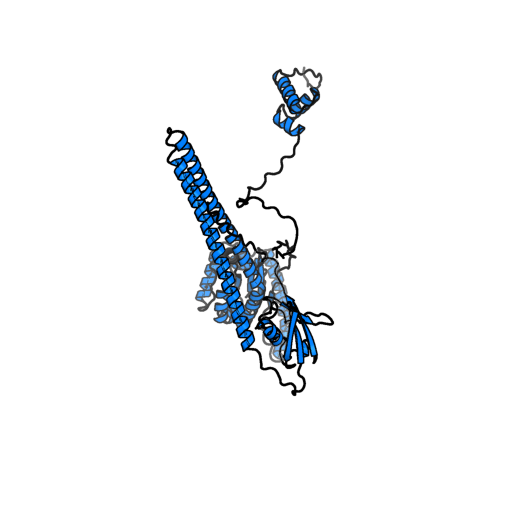53 -30.612 1.00 79.94 214 ASP A N 1
ATOM 1761 C CA . ASP A 1 214 ? 10.145 -3.240 -29.767 1.00 79.94 214 ASP A CA 1
ATOM 1762 C C . ASP A 1 214 ? 9.828 -2.292 -28.595 1.00 79.94 214 ASP A C 1
ATOM 1764 O O . ASP A 1 214 ? 8.686 -2.215 -28.143 1.00 79.94 214 ASP A O 1
ATOM 1768 N N . SER A 1 215 ? 10.828 -1.550 -28.104 1.00 84.38 215 SER A N 1
ATOM 1769 C CA . SER A 1 215 ? 10.680 -0.604 -26.994 1.00 84.38 215 SER A CA 1
ATOM 1770 C C . SER A 1 215 ? 9.899 0.640 -27.418 1.00 84.38 215 SER A C 1
ATOM 1772 O O . SER A 1 215 ? 9.090 1.154 -26.649 1.00 84.38 215 SER A O 1
ATOM 1774 N N . GLU A 1 216 ? 10.097 1.114 -28.650 1.00 85.88 216 GLU A N 1
ATOM 1775 C CA . GLU A 1 216 ? 9.359 2.255 -29.198 1.00 85.88 216 GLU A CA 1
ATOM 1776 C C . GLU A 1 216 ? 7.925 1.880 -29.591 1.00 85.88 216 GLU A C 1
ATOM 1778 O O . GLU A 1 216 ? 6.988 2.617 -29.265 1.00 85.88 216 GLU A O 1
ATOM 1783 N N . LEU A 1 217 ? 7.741 0.715 -30.222 1.00 87.44 217 LEU A N 1
ATOM 1784 C CA . LEU A 1 217 ? 6.414 0.180 -30.544 1.00 87.44 217 LEU A CA 1
ATOM 1785 C C . LEU A 1 217 ? 5.572 -0.021 -29.281 1.00 87.44 217 LEU A C 1
ATOM 1787 O O . LEU A 1 217 ? 4.416 0.395 -29.242 1.00 87.44 217 LEU A O 1
ATOM 1791 N N . PHE A 1 218 ? 6.171 -0.578 -28.224 1.00 90.81 218 PHE A N 1
ATOM 1792 C CA . PHE A 1 218 ? 5.507 -0.766 -26.937 1.00 90.81 218 PHE A CA 1
ATOM 1793 C C . PHE A 1 218 ? 5.042 0.557 -26.311 1.00 90.81 218 PHE A C 1
ATOM 1795 O O . PHE A 1 218 ? 3.912 0.642 -25.827 1.00 90.81 218 PHE A O 1
ATOM 1802 N N . CYS A 1 219 ? 5.881 1.600 -26.336 1.00 91.06 219 CYS A N 1
ATOM 1803 C CA . CYS A 1 219 ? 5.481 2.917 -25.842 1.00 91.06 219 CYS A CA 1
ATOM 1804 C C . CYS A 1 219 ? 4.254 3.433 -26.602 1.00 91.06 219 CYS A C 1
ATOM 1806 O O . CYS A 1 219 ? 3.257 3.791 -25.981 1.00 91.06 219 CYS A O 1
ATOM 1808 N N . ARG A 1 220 ? 4.306 3.405 -27.939 1.00 89.62 220 ARG A N 1
ATOM 1809 C CA . ARG A 1 220 ? 3.270 3.980 -28.804 1.00 89.62 220 ARG A CA 1
ATOM 1810 C C . ARG A 1 220 ? 1.935 3.238 -28.737 1.00 89.62 220 ARG A C 1
ATOM 1812 O O . ARG A 1 220 ? 0.893 3.881 -28.707 1.00 89.62 220 ARG A O 1
ATOM 1819 N N . GLU A 1 221 ? 1.961 1.909 -28.776 1.00 89.38 221 GLU A N 1
ATOM 1820 C CA . GLU A 1 221 ? 0.753 1.088 -28.950 1.00 89.38 221 GLU A CA 1
ATOM 1821 C C . GLU A 1 221 ? 0.158 0.601 -27.626 1.00 89.38 221 GLU A C 1
ATOM 1823 O O . GLU A 1 221 ? -1.050 0.374 -27.549 1.00 89.38 221 GLU A O 1
ATOM 1828 N N . SER A 1 222 ? 0.979 0.485 -26.577 1.00 91.69 222 SER A N 1
ATOM 1829 C CA . SER A 1 222 ? 0.561 -0.120 -25.311 1.00 91.69 222 SER A CA 1
ATOM 1830 C C . SER A 1 222 ? 0.642 0.850 -24.140 1.00 91.69 222 SER A C 1
ATOM 1832 O O . SER A 1 222 ? -0.383 1.131 -23.528 1.00 91.69 222 SER A O 1
ATOM 1834 N N . LEU A 1 223 ? 1.821 1.397 -23.823 1.00 93.19 223 LEU A N 1
ATOM 1835 C CA . LEU A 1 223 ? 1.996 2.244 -22.631 1.00 93.19 223 LEU A CA 1
ATOM 1836 C C . LEU A 1 223 ? 1.206 3.562 -22.719 1.00 93.19 223 LEU A C 1
ATOM 1838 O O . LEU A 1 223 ? 0.667 4.025 -21.717 1.00 93.19 223 LEU A O 1
ATOM 1842 N N . CYS A 1 224 ? 1.135 4.150 -23.915 1.00 94.31 224 CYS A N 1
ATOM 1843 C CA . CYS A 1 224 ? 0.423 5.397 -24.198 1.00 94.31 224 CYS A CA 1
ATOM 1844 C C . CYS A 1 224 ? -1.079 5.206 -24.485 1.00 94.31 224 CYS A C 1
ATOM 1846 O O . CYS A 1 224 ? -1.778 6.184 -24.749 1.00 94.31 224 CYS A O 1
ATOM 1848 N N . HIS A 1 225 ? -1.595 3.974 -24.445 1.00 95.75 225 HIS A N 1
ATOM 1849 C CA . HIS A 1 225 ? -3.022 3.713 -24.628 1.00 95.75 225 HIS A CA 1
ATOM 1850 C C . HIS A 1 225 ? -3.834 4.277 -23.450 1.00 95.75 225 HIS A C 1
ATOM 1852 O O . HIS A 1 225 ? -3.455 4.084 -22.296 1.00 95.75 225 HIS A O 1
ATOM 1858 N N . SER A 1 226 ? -4.972 4.928 -23.719 1.00 94.75 226 SER A N 1
ATOM 1859 C CA . SER A 1 226 ? -5.765 5.643 -22.698 1.00 94.75 226 SER A CA 1
ATOM 1860 C C . SER A 1 226 ? -6.102 4.776 -21.478 1.00 94.75 226 SER A C 1
ATOM 1862 O O . SER A 1 226 ? -5.843 5.179 -20.347 1.00 94.75 226 SER A O 1
ATOM 1864 N N . ASP A 1 227 ? -6.593 3.556 -21.703 1.00 95.38 227 ASP A N 1
ATOM 1865 C CA . ASP A 1 227 ? -6.973 2.639 -20.617 1.00 95.38 227 ASP A CA 1
ATOM 1866 C C . ASP A 1 227 ? -5.776 2.238 -19.737 1.00 95.38 227 ASP A C 1
ATOM 1868 O O . ASP A 1 227 ? -5.900 2.086 -18.522 1.00 95.38 227 ASP A O 1
ATOM 1872 N N . VAL A 1 228 ? -4.589 2.095 -20.339 1.00 96.31 228 VAL A N 1
ATOM 1873 C CA . VAL A 1 228 ? -3.349 1.766 -19.621 1.00 96.31 228 VAL A CA 1
ATOM 1874 C C . VAL A 1 228 ? -2.903 2.961 -18.782 1.00 96.31 228 VAL A C 1
ATOM 1876 O O . VAL A 1 228 ? -2.537 2.798 -17.619 1.00 96.31 228 VAL A O 1
ATOM 1879 N N . VAL A 1 229 ? -2.967 4.165 -19.353 1.00 96.25 229 VAL A N 1
ATOM 1880 C CA . VAL A 1 229 ? -2.635 5.420 -18.669 1.00 96.25 229 VAL A CA 1
ATOM 1881 C C . VAL A 1 229 ? -3.520 5.623 -17.440 1.00 96.25 229 VAL A C 1
ATOM 1883 O O . VAL A 1 229 ? -3.005 5.885 -16.350 1.00 96.25 229 VAL A O 1
ATOM 1886 N N . GLU A 1 230 ? -4.836 5.463 -17.591 1.00 96.12 230 GLU A N 1
ATOM 1887 C CA . GLU A 1 230 ? -5.792 5.594 -16.489 1.00 96.12 230 GLU A CA 1
ATOM 1888 C C . GLU A 1 230 ? -5.522 4.558 -15.391 1.00 96.12 230 GLU A C 1
ATOM 1890 O O . GLU A 1 230 ? -5.433 4.908 -14.208 1.00 96.12 230 GLU A O 1
ATOM 1895 N N . PHE A 1 231 ? -5.311 3.297 -15.780 1.00 96.62 231 PHE A N 1
ATOM 1896 C CA . PHE A 1 231 ? -5.017 2.217 -14.846 1.00 96.62 231 PHE A CA 1
ATOM 1897 C C . PHE A 1 231 ? -3.736 2.481 -14.039 1.00 96.62 231 PHE A C 1
ATOM 1899 O O . PHE A 1 231 ? -3.740 2.365 -12.809 1.00 96.62 231 PHE A O 1
ATOM 1906 N N . ILE A 1 232 ? -2.640 2.854 -14.712 1.00 96.75 232 ILE A N 1
ATOM 1907 C CA . ILE A 1 232 ? -1.346 3.111 -14.065 1.00 96.75 232 ILE A CA 1
ATOM 1908 C C . ILE A 1 232 ? -1.469 4.281 -13.090 1.00 96.75 232 ILE A C 1
ATOM 1910 O O . ILE A 1 232 ? -1.102 4.132 -11.926 1.00 96.75 232 ILE A O 1
ATOM 1914 N N . ASN A 1 233 ? -2.032 5.410 -13.531 1.00 96.25 233 ASN A N 1
ATOM 1915 C CA . ASN A 1 233 ? -2.150 6.617 -12.709 1.00 96.25 233 ASN A CA 1
ATOM 1916 C C . ASN A 1 233 ? -2.977 6.372 -11.436 1.00 96.25 233 ASN A C 1
ATOM 1918 O O . ASN A 1 233 ? -2.633 6.867 -10.356 1.00 96.25 233 ASN A O 1
ATOM 1922 N N . ARG A 1 234 ? -4.044 5.568 -11.540 1.00 95.44 234 ARG A N 1
ATOM 1923 C CA . ARG A 1 234 ? -4.910 5.219 -10.409 1.00 95.44 234 ARG A CA 1
ATOM 1924 C C . ARG A 1 234 ? -4.216 4.288 -9.415 1.00 95.44 234 ARG A C 1
ATOM 1926 O O . ARG A 1 234 ? -4.223 4.546 -8.212 1.00 95.44 234 ARG A O 1
ATOM 1933 N N . ASN A 1 235 ? -3.573 3.229 -9.895 1.00 94.62 235 ASN A N 1
ATOM 1934 C CA . ASN A 1 235 ? -3.149 2.128 -9.026 1.00 94.62 235 ASN A CA 1
ATOM 1935 C C . ASN A 1 235 ? -1.689 2.227 -8.560 1.00 94.62 235 ASN A C 1
ATOM 1937 O O . ASN A 1 235 ? -1.336 1.673 -7.515 1.00 94.62 235 ASN A O 1
ATOM 1941 N N . MET A 1 236 ? -0.829 2.936 -9.296 1.00 96.44 236 MET A N 1
ATOM 1942 C CA . MET A 1 236 ? 0.625 2.825 -9.147 1.00 96.44 236 MET A CA 1
ATOM 1943 C C . MET A 1 236 ? 1.333 4.180 -9.291 1.00 96.44 236 MET A C 1
ATOM 1945 O O . MET A 1 236 ? 0.810 5.129 -9.865 1.00 96.44 236 MET A O 1
ATOM 1949 N N . ILE A 1 237 ? 2.557 4.259 -8.775 1.00 97.12 237 ILE A N 1
ATOM 1950 C CA . ILE A 1 237 ? 3.516 5.324 -9.077 1.00 97.12 237 ILE A CA 1
ATOM 1951 C C . ILE A 1 237 ? 4.396 4.811 -10.215 1.00 97.12 237 ILE A C 1
ATOM 1953 O O . ILE A 1 237 ? 5.059 3.786 -10.053 1.00 97.12 237 ILE A O 1
ATOM 1957 N N . LEU A 1 238 ? 4.410 5.492 -11.360 1.00 97.38 238 LEU A N 1
ATOM 1958 C CA . LEU A 1 238 ? 5.272 5.124 -12.481 1.00 97.38 238 LEU A CA 1
ATOM 1959 C C . LEU A 1 238 ? 6.606 5.861 -12.389 1.00 97.38 238 LEU A C 1
ATOM 1961 O O . LEU A 1 238 ? 6.647 7.081 -12.296 1.00 97.38 238 LEU A O 1
ATOM 1965 N N . TRP A 1 239 ? 7.706 5.127 -12.480 1.00 97.00 239 TRP A N 1
ATOM 1966 C CA . TRP A 1 239 ? 9.050 5.671 -12.625 1.00 97.00 239 TRP A CA 1
ATOM 1967 C C . TRP A 1 239 ? 9.668 5.136 -13.913 1.00 97.00 239 TRP A C 1
ATOM 1969 O O . TRP A 1 239 ? 9.524 3.952 -14.208 1.00 97.00 239 TRP A O 1
ATOM 1979 N N . GLY A 1 240 ? 10.358 5.984 -14.676 1.00 93.94 240 GLY A N 1
ATOM 1980 C CA . GLY A 1 240 ? 10.920 5.611 -15.971 1.00 93.94 240 GLY A CA 1
ATOM 1981 C C . GLY A 1 240 ? 12.316 6.175 -16.190 1.00 93.94 240 GLY A C 1
ATOM 1982 O O . GLY A 1 240 ? 12.591 7.306 -15.795 1.00 93.94 240 GLY A O 1
ATOM 1983 N N . CYS A 1 241 ? 13.198 5.403 -16.827 1.00 93.25 241 CYS A N 1
ATOM 1984 C CA . CYS A 1 241 ? 14.496 5.904 -17.275 1.00 93.25 241 CYS A CA 1
ATOM 1985 C C . CYS A 1 241 ? 15.031 5.113 -18.478 1.00 93.25 241 CYS A C 1
ATOM 1987 O O . CYS A 1 241 ? 14.707 3.937 -18.673 1.00 93.25 241 CYS A O 1
ATOM 1989 N N . SER A 1 242 ? 15.893 5.752 -19.269 1.00 91.50 242 SER A N 1
ATOM 1990 C CA . SER A 1 242 ? 16.606 5.100 -20.367 1.00 91.50 242 SER A CA 1
ATOM 1991 C C . SER A 1 242 ? 17.789 4.283 -19.844 1.00 91.50 242 SER A C 1
ATOM 1993 O O . SER A 1 242 ? 18.619 4.798 -19.105 1.00 91.50 242 SER A O 1
ATOM 1995 N N . VAL A 1 243 ? 17.955 3.033 -20.282 1.00 89.25 243 VAL A N 1
ATOM 1996 C CA . VAL A 1 243 ? 19.120 2.187 -19.923 1.00 89.25 243 VAL A CA 1
ATOM 1997 C C . VAL A 1 243 ? 20.432 2.736 -20.511 1.00 89.25 243 VAL A C 1
ATOM 1999 O O . VAL A 1 243 ? 21.529 2.282 -20.177 1.00 89.25 243 VAL A O 1
ATOM 2002 N N . GLN A 1 244 ? 20.348 3.740 -21.389 1.00 87.38 244 GLN A N 1
ATOM 2003 C CA . GLN A 1 244 ? 21.523 4.428 -21.912 1.00 87.38 244 GLN A CA 1
ATOM 2004 C C . GLN A 1 244 ? 22.159 5.396 -20.919 1.00 87.38 244 GLN A C 1
ATOM 2006 O O . GLN A 1 244 ? 23.357 5.662 -21.045 1.00 87.38 244 GLN A O 1
ATOM 2011 N N . THR A 1 245 ? 21.393 5.880 -19.942 1.00 89.62 245 THR A N 1
ATOM 2012 C CA . THR A 1 245 ? 21.900 6.761 -18.894 1.00 89.62 245 THR A CA 1
ATOM 2013 C C . THR A 1 245 ? 22.498 5.948 -17.738 1.00 89.62 245 THR A C 1
ATOM 2015 O O . THR A 1 245 ? 22.105 4.794 -17.516 1.00 89.62 245 THR A O 1
ATOM 2018 N N . PRO A 1 246 ? 23.456 6.515 -16.982 1.00 88.75 246 PRO A N 1
ATOM 2019 C CA . PRO A 1 246 ? 24.006 5.876 -15.788 1.00 88.75 246 PRO A CA 1
ATOM 2020 C C . PRO A 1 246 ? 22.938 5.445 -14.772 1.00 88.75 246 PRO A C 1
ATOM 2022 O O . PRO A 1 246 ? 23.018 4.338 -14.230 1.00 88.75 246 PRO A O 1
ATOM 2025 N N . GLU A 1 247 ? 21.911 6.272 -14.536 1.00 89.62 247 GLU A N 1
ATOM 2026 C CA . GLU A 1 247 ? 20.823 5.934 -13.607 1.00 89.62 247 GLU A CA 1
ATOM 2027 C C . GLU A 1 247 ? 20.004 4.727 -14.085 1.00 89.62 247 GLU A C 1
ATOM 2029 O O . GLU A 1 247 ? 19.814 3.772 -13.324 1.00 89.62 247 GLU A O 1
ATOM 2034 N N . GLY A 1 248 ? 19.566 4.718 -15.348 1.00 89.25 248 GLY A N 1
ATOM 2035 C CA . GLY A 1 248 ? 18.797 3.604 -15.905 1.00 89.25 248 GLY A CA 1
ATOM 2036 C C . GLY A 1 248 ? 19.609 2.310 -15.967 1.00 89.25 248 GLY A C 1
ATOM 2037 O O . GLY A 1 248 ? 19.103 1.242 -15.613 1.00 89.25 248 GLY A O 1
ATOM 2038 N N . TYR A 1 249 ? 20.899 2.390 -16.315 1.00 87.88 249 TYR A N 1
ATOM 2039 C CA . TYR A 1 249 ? 21.796 1.234 -16.293 1.00 87.88 249 TYR A CA 1
ATOM 2040 C C . TYR A 1 249 ? 21.982 0.678 -14.875 1.00 87.88 249 TYR A C 1
ATOM 2042 O O . TYR A 1 249 ? 21.878 -0.534 -14.663 1.00 87.88 249 TYR A O 1
ATOM 2050 N N . ARG A 1 250 ? 22.174 1.539 -13.871 1.00 88.12 250 ARG A N 1
ATOM 2051 C CA . ARG A 1 250 ? 22.251 1.125 -12.463 1.00 88.12 250 ARG A CA 1
ATOM 2052 C C . ARG A 1 250 ? 20.980 0.402 -12.016 1.00 88.12 250 ARG A C 1
ATOM 2054 O O . ARG A 1 250 ? 21.065 -0.675 -11.424 1.00 88.12 250 ARG A O 1
ATOM 2061 N N . VAL A 1 251 ? 19.810 0.961 -12.317 1.00 89.56 251 VAL A N 1
ATOM 2062 C CA . VAL A 1 251 ? 18.521 0.371 -11.927 1.00 89.56 251 VAL A CA 1
ATOM 2063 C C . VAL A 1 251 ? 18.265 -0.949 -12.660 1.00 89.56 251 VAL A C 1
ATOM 2065 O O . VAL A 1 251 ? 17.792 -1.901 -12.037 1.00 89.56 251 VAL A O 1
ATOM 2068 N N . SER A 1 252 ? 18.685 -1.075 -13.923 1.00 88.62 252 SER A N 1
ATOM 2069 C CA . SER A 1 252 ? 18.616 -2.344 -14.665 1.00 88.62 252 SER A CA 1
ATOM 2070 C C . SER A 1 252 ? 19.385 -3.480 -13.972 1.00 88.62 252 SER A C 1
ATOM 2072 O O . SER A 1 252 ? 18.882 -4.604 -13.875 1.00 88.62 252 SER A O 1
ATOM 2074 N N . LYS A 1 253 ? 20.554 -3.181 -13.381 1.00 86.12 253 LYS A N 1
ATOM 2075 C CA . LYS A 1 253 ? 21.333 -4.143 -12.583 1.00 86.12 253 LYS A CA 1
ATOM 2076 C C . LYS A 1 253 ? 20.627 -4.507 -11.274 1.00 86.12 253 LYS A C 1
ATOM 2078 O O . LYS A 1 253 ? 20.597 -5.684 -10.916 1.00 86.12 253 LYS A O 1
ATOM 2083 N N . ILE A 1 254 ? 20.053 -3.523 -10.572 1.00 85.62 254 ILE A N 1
ATOM 2084 C CA . ILE A 1 254 ? 19.335 -3.732 -9.297 1.00 85.62 254 ILE A CA 1
ATOM 2085 C C . ILE A 1 254 ? 18.137 -4.658 -9.503 1.00 85.62 254 ILE A C 1
ATOM 2087 O O . ILE A 1 254 ? 17.937 -5.606 -8.743 1.00 85.62 254 ILE A O 1
ATOM 2091 N N . LEU A 1 255 ? 17.356 -4.402 -10.549 1.00 84.19 255 LEU A N 1
ATOM 2092 C CA . LEU A 1 255 ? 16.161 -5.182 -10.839 1.00 84.19 255 LEU A CA 1
ATOM 2093 C C . LEU A 1 255 ? 16.470 -6.517 -11.558 1.00 84.19 255 LEU A C 1
ATOM 2095 O O . LEU A 1 255 ? 15.586 -7.374 -11.650 1.00 84.19 255 LEU A O 1
ATOM 2099 N N . ARG A 1 256 ? 17.745 -6.725 -11.937 1.00 79.38 256 ARG A N 1
ATOM 2100 C CA . ARG A 1 256 ? 18.325 -7.904 -12.608 1.00 79.38 256 ARG A CA 1
ATOM 2101 C C . ARG A 1 256 ? 17.698 -8.190 -13.975 1.00 79.38 256 ARG A C 1
ATOM 2103 O O . ARG A 1 256 ? 17.255 -9.312 -14.219 1.00 79.38 256 ARG A O 1
ATOM 2110 N N . TYR A 1 257 ? 17.685 -7.192 -14.859 1.00 73.06 257 TYR A N 1
ATOM 2111 C CA . TYR A 1 257 ? 17.075 -7.321 -16.186 1.00 73.06 257 TYR A CA 1
ATOM 2112 C C . TYR A 1 257 ? 18.078 -7.400 -17.340 1.00 73.06 257 TYR A C 1
ATOM 2114 O O . TYR A 1 257 ? 18.994 -6.579 -17.394 1.00 73.06 257 TYR A O 1
ATOM 2122 N N . PRO A 1 258 ? 17.883 -8.349 -18.280 1.00 62.06 258 PRO A N 1
ATOM 2123 C CA . PRO A 1 258 ? 18.715 -8.460 -19.475 1.00 62.06 258 PRO A CA 1
ATOM 2124 C C . PRO A 1 258 ? 18.131 -7.800 -20.744 1.00 62.06 258 PRO A C 1
ATOM 2126 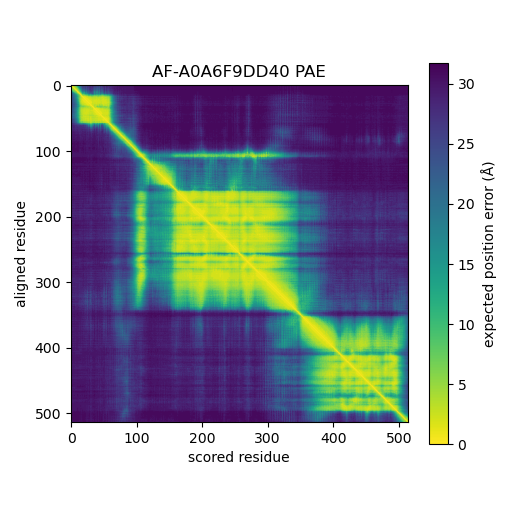O O . PRO A 1 258 ? 18.906 -7.520 -21.653 1.00 62.06 258 PRO A O 1
ATOM 2129 N N . GLU A 1 259 ? 16.816 -7.544 -20.842 1.00 72.12 259 GLU A N 1
ATOM 2130 C CA . GLU A 1 259 ? 16.141 -7.168 -22.107 1.00 72.12 259 GLU A CA 1
ATOM 2131 C C . GLU A 1 259 ? 15.178 -5.967 -21.941 1.00 72.12 259 GLU A C 1
ATOM 2133 O O . GLU A 1 259 ? 14.545 -5.816 -20.895 1.00 72.12 259 GLU A O 1
ATOM 2138 N N . CYS A 1 260 ? 15.070 -5.110 -22.969 1.00 76.75 260 CYS A N 1
ATOM 2139 C CA . CYS A 1 260 ? 14.148 -3.962 -23.042 1.00 76.75 260 CYS A CA 1
ATOM 2140 C C . CYS A 1 260 ? 13.107 -4.171 -24.162 1.00 76.75 260 CYS A C 1
ATOM 2142 O O . CYS A 1 260 ? 13.462 -4.769 -25.178 1.00 76.75 260 CYS A O 1
ATOM 2144 N N . PRO A 1 261 ? 11.867 -3.656 -24.038 1.00 84.62 261 PRO A N 1
ATOM 2145 C CA . PRO A 1 261 ? 11.318 -2.934 -22.887 1.00 84.62 261 PRO A CA 1
ATOM 2146 C C . PRO A 1 261 ? 11.079 -3.871 -21.694 1.00 84.62 261 PRO A C 1
ATOM 2148 O O . PRO A 1 261 ? 10.698 -5.031 -21.862 1.00 84.62 261 PRO A O 1
ATOM 2151 N N . SER A 1 262 ? 11.321 -3.377 -20.478 1.00 87.25 262 SER A N 1
ATOM 2152 C CA . SER A 1 262 ? 11.017 -4.123 -19.251 1.00 87.25 262 SER A CA 1
ATOM 2153 C C . SER A 1 262 ? 10.325 -3.250 -18.217 1.00 87.25 262 SER A C 1
ATOM 2155 O O . SER A 1 262 ? 10.598 -2.054 -18.089 1.00 87.25 262 SER A O 1
ATOM 2157 N N . MET A 1 263 ? 9.416 -3.870 -17.469 1.00 91.81 263 MET A N 1
ATOM 2158 C CA . MET A 1 263 ? 8.732 -3.246 -16.346 1.00 91.81 263 MET A CA 1
ATOM 2159 C C . MET A 1 263 ? 8.815 -4.134 -15.108 1.00 91.81 263 MET A C 1
ATOM 2161 O O . MET A 1 263 ? 8.644 -5.354 -15.173 1.00 91.81 263 MET A O 1
ATOM 2165 N N . ALA A 1 264 ? 9.040 -3.507 -13.960 1.00 93.38 264 ALA A N 1
ATOM 2166 C CA . ALA A 1 264 ? 9.026 -4.155 -12.658 1.00 93.38 264 ALA A CA 1
ATOM 2167 C C . ALA A 1 264 ? 7.930 -3.560 -11.788 1.00 93.38 264 ALA A C 1
ATOM 2169 O O . ALA A 1 264 ? 7.877 -2.345 -11.620 1.00 93.38 264 ALA A O 1
ATOM 2170 N N . VAL A 1 265 ? 7.126 -4.414 -11.167 1.00 95.44 265 VAL A N 1
ATOM 2171 C CA . VAL A 1 265 ? 6.203 -4.001 -10.113 1.00 95.44 265 VAL A CA 1
ATOM 2172 C C . VAL A 1 265 ? 6.856 -4.263 -8.766 1.00 95.44 265 VAL A C 1
ATOM 2174 O O . VAL A 1 265 ? 7.254 -5.392 -8.464 1.00 95.44 265 VAL A O 1
ATOM 2177 N N . VAL A 1 266 ? 6.976 -3.213 -7.960 1.00 94.69 266 VAL A N 1
ATOM 2178 C CA . VAL A 1 266 ? 7.588 -3.224 -6.631 1.00 94.69 266 VAL A CA 1
ATOM 2179 C C . VAL A 1 266 ? 6.560 -2.758 -5.606 1.00 94.69 266 VAL A C 1
ATOM 2181 O O . VAL A 1 266 ? 5.897 -1.746 -5.812 1.00 94.69 266 VAL A O 1
ATOM 2184 N N . CYS A 1 267 ? 6.430 -3.458 -4.483 1.00 95.00 267 CYS A N 1
ATOM 2185 C CA . CYS A 1 267 ? 5.571 -3.021 -3.381 1.00 95.00 267 CYS A CA 1
ATOM 2186 C C . CYS A 1 267 ? 6.171 -3.382 -2.021 1.00 95.00 267 CYS A C 1
ATOM 2188 O O . CYS A 1 267 ? 7.167 -4.112 -1.929 1.00 95.00 267 CYS A O 1
ATOM 2190 N N . LEU A 1 268 ? 5.564 -2.857 -0.955 1.00 92.56 268 LEU A N 1
ATOM 2191 C CA . LEU A 1 268 ? 5.925 -3.234 0.403 1.00 92.56 268 LEU A CA 1
ATOM 2192 C C . LEU A 1 268 ? 5.421 -4.653 0.692 1.00 92.56 268 LEU A C 1
ATOM 2194 O O . LEU A 1 268 ? 4.223 -4.914 0.648 1.00 92.56 268 LEU A O 1
ATOM 2198 N N . PHE A 1 269 ? 6.338 -5.553 1.024 1.00 88.94 269 PHE A N 1
ATOM 2199 C CA . PHE A 1 269 ? 6.047 -6.907 1.477 1.00 88.94 269 PHE A CA 1
ATOM 2200 C C . PHE A 1 269 ? 6.914 -7.201 2.700 1.00 88.94 269 PHE A C 1
ATOM 2202 O O . PHE A 1 269 ? 8.132 -7.022 2.653 1.00 88.94 269 PHE A O 1
ATOM 2209 N N . GLN A 1 270 ? 6.299 -7.601 3.817 1.00 84.81 270 GLN A N 1
ATOM 2210 C CA . GLN A 1 270 ? 7.010 -7.865 5.081 1.00 84.81 270 GLN A CA 1
ATOM 2211 C C . GLN A 1 270 ? 7.984 -6.729 5.468 1.00 84.81 270 GLN A C 1
ATOM 2213 O O . GLN A 1 270 ? 9.152 -6.950 5.786 1.00 84.81 270 GLN A O 1
ATOM 2218 N N . ASN A 1 271 ? 7.504 -5.482 5.388 1.00 83.44 271 ASN A N 1
ATOM 2219 C CA . ASN A 1 271 ? 8.254 -4.261 5.708 1.00 83.44 271 ASN A CA 1
ATOM 2220 C C . ASN A 1 271 ? 9.488 -3.969 4.812 1.00 83.44 271 ASN A C 1
ATOM 2222 O O . ASN A 1 271 ? 10.301 -3.088 5.115 1.00 83.44 271 ASN A O 1
ATOM 2226 N N . LYS A 1 272 ? 9.628 -4.666 3.676 1.00 88.31 272 LYS A N 1
ATOM 2227 C CA . LYS A 1 272 ? 10.683 -4.444 2.674 1.00 88.31 272 LYS A CA 1
ATOM 2228 C C . LYS A 1 272 ? 10.075 -4.147 1.306 1.00 88.31 272 LYS A C 1
ATOM 2230 O O . LYS A 1 272 ? 9.056 -4.718 0.940 1.00 88.31 272 LYS A O 1
ATOM 2235 N N . MET A 1 273 ? 10.702 -3.257 0.538 1.00 89.50 273 MET A N 1
ATOM 2236 C CA . MET A 1 273 ? 10.304 -3.031 -0.855 1.00 89.50 273 MET A CA 1
ATOM 2237 C C . MET A 1 273 ? 10.822 -4.192 -1.700 1.00 89.50 273 MET A C 1
ATOM 2239 O O . MET A 1 273 ? 12.033 -4.395 -1.797 1.00 89.50 273 MET A O 1
ATOM 2243 N N . THR A 1 274 ? 9.910 -4.972 -2.273 1.00 91.38 274 THR A N 1
ATOM 2244 C CA . THR A 1 274 ? 10.233 -6.196 -3.015 1.00 91.38 274 THR A CA 1
ATOM 2245 C C . THR A 1 274 ? 9.638 -6.160 -4.412 1.00 91.38 274 THR A C 1
ATOM 2247 O O . THR A 1 274 ? 8.553 -5.620 -4.617 1.00 91.38 274 THR A O 1
ATOM 2250 N N . VAL A 1 275 ? 10.360 -6.729 -5.380 1.00 91.88 275 VAL A N 1
ATOM 2251 C CA . VAL A 1 275 ? 9.845 -6.931 -6.739 1.00 91.88 275 VAL A CA 1
ATOM 2252 C C . VAL A 1 275 ? 8.849 -8.085 -6.692 1.00 91.88 275 VAL A C 1
ATOM 2254 O O . VAL A 1 275 ? 9.245 -9.215 -6.394 1.00 91.88 275 VAL A O 1
ATOM 2257 N N . VAL A 1 276 ? 7.586 -7.792 -6.986 1.00 92.25 276 VAL A N 1
ATOM 2258 C CA . VAL A 1 276 ? 6.467 -8.747 -6.969 1.00 92.25 276 VAL A CA 1
ATOM 2259 C C . VAL A 1 276 ? 6.041 -9.179 -8.370 1.00 92.25 276 VAL A C 1
ATOM 2261 O O . VAL A 1 276 ? 5.552 -10.294 -8.549 1.00 92.25 276 VAL A O 1
ATOM 2264 N N . GLY A 1 277 ? 6.302 -8.340 -9.375 1.00 91.44 277 GLY A N 1
ATOM 2265 C CA . GLY A 1 277 ? 5.979 -8.615 -10.770 1.00 91.44 277 GLY A CA 1
ATOM 2266 C C . GLY A 1 277 ? 7.086 -8.177 -11.720 1.00 91.44 277 GLY A C 1
ATOM 2267 O O . GLY A 1 277 ? 7.755 -7.170 -11.485 1.00 91.44 277 GLY A O 1
ATOM 2268 N N . ARG A 1 278 ? 7.276 -8.936 -12.798 1.00 91.06 278 ARG A N 1
ATOM 2269 C CA . ARG A 1 278 ? 8.195 -8.621 -13.894 1.00 91.06 278 ARG A CA 1
ATOM 2270 C C . ARG A 1 278 ? 7.501 -8.848 -15.226 1.00 91.06 278 ARG A C 1
ATOM 2272 O O . ARG A 1 278 ? 6.974 -9.933 -15.464 1.00 91.06 278 ARG A O 1
ATOM 2279 N N . LEU A 1 279 ? 7.543 -7.847 -16.088 1.00 90.25 279 LEU A N 1
ATOM 2280 C CA . LEU A 1 279 ? 6.949 -7.858 -17.419 1.00 90.25 279 LEU A CA 1
ATOM 2281 C C . LEU A 1 279 ? 8.075 -7.584 -18.418 1.00 90.25 279 LEU A C 1
ATOM 2283 O O . LEU A 1 279 ? 8.738 -6.549 -18.325 1.00 90.25 279 LEU A O 1
ATOM 2287 N N . HIS A 1 280 ? 8.317 -8.519 -19.334 1.00 86.62 280 HIS A N 1
ATOM 2288 C CA . HIS A 1 280 ? 9.397 -8.417 -20.317 1.00 86.62 280 HIS A CA 1
ATOM 2289 C C . HIS A 1 280 ? 8.846 -8.408 -21.737 1.00 86.62 280 HIS A C 1
ATOM 2291 O O . HIS A 1 280 ? 8.004 -9.245 -22.066 1.00 86.62 280 HIS A O 1
ATOM 2297 N N . GLY A 1 281 ? 9.408 -7.539 -22.577 1.00 82.88 281 GLY A N 1
ATOM 2298 C CA . GLY A 1 281 ? 9.119 -7.460 -24.004 1.00 82.88 281 GLY A CA 1
ATOM 2299 C C . GLY A 1 281 ? 7.836 -6.699 -24.329 1.00 82.88 281 GLY A C 1
ATOM 2300 O O . GLY A 1 281 ? 7.202 -6.095 -23.463 1.00 82.88 281 GLY A O 1
ATOM 2301 N N . TYR A 1 282 ? 7.477 -6.715 -25.611 1.00 85.31 282 TYR A N 1
ATOM 2302 C CA . TYR A 1 282 ? 6.258 -6.085 -26.108 1.00 85.31 282 TYR A CA 1
ATOM 2303 C C . TYR A 1 282 ? 5.017 -6.820 -25.583 1.00 85.31 282 TYR A C 1
ATOM 2305 O O . TYR A 1 282 ? 4.821 -8.000 -25.859 1.00 85.31 282 TYR A O 1
ATOM 2313 N N . LEU A 1 283 ? 4.167 -6.109 -24.851 1.00 88.31 283 LEU A N 1
ATOM 2314 C CA . LEU A 1 283 ? 2.850 -6.576 -24.420 1.00 88.31 283 LEU A CA 1
ATOM 2315 C C . LEU A 1 283 ? 1.804 -5.680 -25.061 1.00 88.31 283 LEU A C 1
ATOM 2317 O O . LEU A 1 283 ? 2.001 -4.466 -25.068 1.00 88.31 283 LEU A O 1
ATOM 2321 N N . SER A 1 284 ? 0.702 -6.241 -25.558 1.00 91.69 284 SER A N 1
ATOM 2322 C CA . SER A 1 284 ? -0.427 -5.424 -26.026 1.00 91.69 284 SER A CA 1
ATOM 2323 C C . SER A 1 284 ? -1.076 -4.662 -24.861 1.00 91.69 284 SER A C 1
ATOM 2325 O O . SER A 1 284 ? -0.921 -5.045 -23.699 1.00 91.69 284 SER A O 1
ATOM 2327 N N . SER A 1 285 ? -1.822 -3.591 -25.143 1.00 93.44 285 SER A N 1
ATOM 2328 C CA . SER A 1 285 ? -2.498 -2.785 -24.111 1.00 93.44 285 SER A CA 1
ATOM 2329 C C . SER A 1 285 ? -3.392 -3.627 -23.186 1.00 93.44 285 SER A C 1
ATOM 2331 O O . SER A 1 285 ? -3.315 -3.497 -21.965 1.00 93.44 285 SER A O 1
ATOM 2333 N N . GLN A 1 286 ? -4.178 -4.552 -23.746 1.00 94.00 286 GLN A N 1
ATOM 2334 C CA . GLN A 1 286 ? -5.052 -5.443 -22.974 1.00 94.00 286 GLN A CA 1
ATOM 2335 C C . GLN A 1 286 ? -4.271 -6.464 -22.141 1.00 94.00 286 GLN A C 1
ATOM 2337 O O . GLN A 1 286 ? -4.588 -6.680 -20.973 1.00 94.00 286 GLN A O 1
ATOM 2342 N N . GLU A 1 287 ? -3.233 -7.085 -22.710 1.00 92.88 287 GLU A N 1
ATOM 2343 C CA . GLU A 1 287 ? -2.380 -8.015 -21.961 1.00 92.88 287 GLU A CA 1
ATOM 2344 C C . GLU A 1 287 ? -1.668 -7.309 -20.811 1.00 92.88 287 GLU A C 1
ATOM 2346 O O . GLU A 1 287 ? -1.590 -7.858 -19.713 1.00 92.88 287 GLU A O 1
ATOM 2351 N N . LEU A 1 288 ? -1.190 -6.084 -21.040 1.00 93.94 288 LEU A N 1
ATOM 2352 C CA . LEU A 1 288 ? -0.537 -5.277 -20.022 1.00 93.94 288 LEU A CA 1
ATOM 2353 C C . LEU A 1 288 ? -1.475 -4.994 -18.847 1.00 93.94 288 LEU A C 1
ATOM 2355 O O . LEU A 1 288 ? -1.084 -5.227 -17.704 1.00 93.94 288 LEU A O 1
ATOM 2359 N N . ILE A 1 289 ? -2.711 -4.560 -19.117 1.00 95.56 289 ILE A N 1
ATOM 2360 C CA . ILE A 1 289 ? -3.720 -4.336 -18.071 1.00 95.56 289 ILE A CA 1
ATOM 2361 C C . ILE A 1 289 ? -4.007 -5.641 -17.338 1.00 95.56 289 ILE A C 1
ATOM 2363 O O . ILE A 1 289 ? -3.884 -5.676 -16.123 1.00 95.56 289 ILE A O 1
ATOM 2367 N N . ASN A 1 290 ? -4.296 -6.732 -18.052 1.00 95.31 290 ASN A N 1
ATOM 2368 C CA . ASN A 1 290 ? -4.603 -8.021 -17.427 1.00 95.31 290 ASN A CA 1
ATOM 2369 C C . ASN A 1 290 ? -3.474 -8.491 -16.501 1.00 95.31 290 ASN A C 1
ATOM 2371 O O . ASN A 1 290 ? -3.732 -8.955 -15.392 1.00 95.31 290 ASN A O 1
ATOM 2375 N N . LYS A 1 291 ? -2.213 -8.344 -16.928 1.00 94.12 291 LYS A N 1
ATOM 2376 C CA . LYS A 1 291 ? -1.057 -8.741 -16.116 1.00 94.12 291 LYS A CA 1
ATOM 2377 C C . LYS A 1 291 ? -0.799 -7.814 -14.939 1.00 94.12 291 LYS A C 1
ATOM 2379 O O . LYS A 1 291 ? -0.417 -8.298 -13.876 1.00 94.12 291 LYS A O 1
ATOM 2384 N N . LEU A 1 292 ? -1.001 -6.509 -15.100 1.00 95.69 292 LEU A N 1
ATOM 2385 C CA . LEU A 1 292 ? -0.894 -5.571 -13.987 1.00 95.69 292 LEU A CA 1
ATOM 2386 C C . LEU A 1 292 ? -2.029 -5.770 -12.976 1.00 95.69 292 LEU A C 1
ATOM 2388 O O . LEU A 1 292 ? -1.748 -5.791 -11.782 1.00 95.69 292 LEU A O 1
ATOM 2392 N N . SER A 1 293 ? -3.265 -5.990 -13.429 1.00 95.94 293 SER A N 1
ATOM 2393 C CA . SER A 1 293 ? -4.416 -6.313 -12.578 1.00 95.94 293 SER A CA 1
ATOM 2394 C C . SER A 1 293 ? -4.182 -7.589 -11.775 1.00 95.94 293 SER A C 1
ATOM 2396 O O . SER A 1 293 ? -4.336 -7.562 -10.561 1.00 95.94 293 SER A O 1
ATOM 2398 N N . GLU A 1 294 ? -3.684 -8.661 -12.404 1.00 95.00 294 GLU A N 1
ATOM 2399 C CA . GLU A 1 294 ? -3.329 -9.917 -11.718 1.00 95.00 294 GLU A CA 1
ATOM 2400 C C . GLU A 1 294 ? -2.301 -9.681 -10.589 1.00 95.00 294 GLU A C 1
ATOM 2402 O O . GLU A 1 294 ? -2.401 -10.254 -9.503 1.00 95.00 294 GLU A O 1
ATOM 2407 N N . ILE A 1 295 ? -1.320 -8.794 -10.812 1.00 94.06 295 ILE A N 1
ATOM 2408 C CA . ILE A 1 295 ? -0.335 -8.424 -9.785 1.00 94.06 295 ILE A CA 1
ATOM 2409 C C . ILE A 1 295 ? -0.970 -7.584 -8.670 1.00 94.06 295 ILE A C 1
ATOM 2411 O O . ILE A 1 295 ? -0.671 -7.815 -7.496 1.00 94.06 295 ILE A O 1
ATOM 2415 N N . VAL A 1 296 ? -1.812 -6.609 -9.019 1.00 95.06 296 VAL A N 1
ATOM 2416 C CA . VAL A 1 296 ? -2.488 -5.733 -8.053 1.00 95.06 296 VAL A CA 1
ATOM 2417 C C . VAL A 1 296 ? -3.413 -6.554 -7.159 1.00 95.06 296 VAL A C 1
ATOM 2419 O O . VAL A 1 296 ? -3.239 -6.516 -5.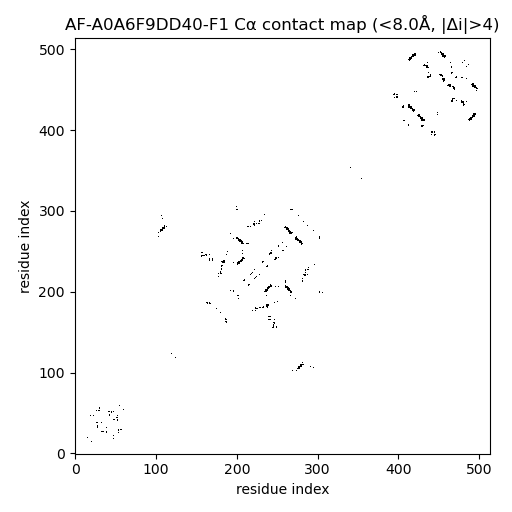945 1.00 95.06 296 VAL A O 1
ATOM 2422 N N . GLU A 1 297 ? -4.300 -7.369 -7.729 1.00 94.56 297 GLU A N 1
ATOM 2423 C CA . GLU A 1 297 ? -5.253 -8.207 -6.988 1.00 94.56 297 GLU A CA 1
ATOM 2424 C C . GLU A 1 297 ? -4.552 -9.158 -6.005 1.00 94.56 297 GLU A C 1
ATOM 2426 O O . GLU A 1 297 ? -4.993 -9.335 -4.869 1.00 94.56 297 GLU A O 1
ATOM 2431 N N . ALA A 1 298 ? -3.409 -9.728 -6.397 1.00 92.06 298 ALA A N 1
ATOM 2432 C CA . ALA A 1 298 ? -2.666 -10.651 -5.544 1.00 92.06 298 ALA A CA 1
ATOM 2433 C C . ALA A 1 298 ? -2.010 -9.984 -4.319 1.00 92.06 298 ALA A C 1
ATOM 2435 O O . ALA A 1 298 ? -1.830 -10.639 -3.291 1.00 92.06 298 ALA A O 1
ATOM 2436 N N . TYR A 1 299 ? -1.612 -8.711 -4.423 1.00 92.69 299 TYR A N 1
ATOM 2437 C CA . TYR A 1 299 ? -0.825 -8.015 -3.393 1.00 92.69 299 TYR A CA 1
ATOM 2438 C C . TYR A 1 299 ? -1.558 -6.836 -2.737 1.00 92.69 299 TYR A C 1
ATOM 2440 O O . TYR A 1 299 ? -1.050 -6.267 -1.767 1.00 92.69 299 TYR A O 1
ATOM 2448 N N . GLU A 1 300 ? -2.752 -6.475 -3.205 1.00 93.25 300 GLU A N 1
ATOM 2449 C CA . GLU A 1 300 ? -3.550 -5.382 -2.646 1.00 93.25 300 GLU A CA 1
ATOM 2450 C C . GLU A 1 300 ? -3.902 -5.635 -1.178 1.00 93.25 300 GLU A C 1
ATOM 2452 O O . GLU A 1 300 ? -3.713 -4.749 -0.346 1.00 93.25 300 GLU A O 1
ATOM 2457 N N . SER A 1 301 ? -4.299 -6.862 -0.829 1.00 91.25 301 SER A N 1
ATOM 2458 C CA . SER A 1 301 ? -4.593 -7.248 0.559 1.00 91.25 301 SER A CA 1
ATOM 2459 C C . SER A 1 301 ? -3.406 -7.008 1.503 1.00 91.25 301 SER A C 1
ATOM 2461 O O . SER A 1 301 ? -3.592 -6.554 2.632 1.00 91.25 301 SER A O 1
ATOM 2463 N N . VAL A 1 302 ? -2.174 -7.222 1.024 1.00 91.06 302 VAL A N 1
ATOM 2464 C CA . VAL A 1 302 ? -0.941 -6.976 1.788 1.00 91.06 302 VAL A CA 1
ATOM 2465 C C . VAL A 1 302 ? -0.734 -5.481 2.033 1.00 91.06 302 VAL A C 1
ATOM 2467 O O . VAL A 1 302 ? -0.367 -5.083 3.139 1.00 91.06 302 VAL A O 1
ATOM 2470 N N . LEU A 1 303 ? -0.985 -4.637 1.028 1.00 92.12 303 LEU A N 1
ATOM 2471 C CA . LEU A 1 303 ? -0.881 -3.183 1.180 1.00 92.12 303 LEU A CA 1
ATOM 2472 C C . LEU A 1 303 ? -2.005 -2.615 2.053 1.00 92.12 303 LEU A C 1
ATOM 2474 O O . LEU A 1 303 ? -1.747 -1.712 2.847 1.00 92.12 303 LEU A O 1
ATOM 2478 N N . VAL A 1 304 ? -3.226 -3.145 1.948 1.00 92.50 304 VAL A N 1
ATOM 2479 C CA . VAL A 1 304 ? -4.360 -2.759 2.801 1.00 92.50 304 VAL A CA 1
ATOM 2480 C C . VAL A 1 304 ? -4.076 -3.104 4.261 1.00 92.50 304 VAL A C 1
ATOM 2482 O O . VAL A 1 304 ? -4.226 -2.231 5.112 1.00 92.50 304 VAL A O 1
ATOM 2485 N N . ALA A 1 305 ? -3.568 -4.307 4.545 1.00 91.06 305 ALA A N 1
ATOM 2486 C CA . ALA A 1 305 ? -3.140 -4.690 5.891 1.00 91.06 305 ALA A CA 1
ATOM 2487 C C . ALA A 1 305 ? -2.018 -3.774 6.421 1.00 91.06 305 ALA A C 1
ATOM 2489 O O . ALA A 1 305 ? -2.078 -3.272 7.540 1.00 91.06 305 ALA A O 1
ATOM 2490 N N . ALA A 1 306 ? -1.020 -3.453 5.590 1.00 91.25 306 ALA A N 1
ATOM 2491 C CA . ALA A 1 306 ? 0.033 -2.515 5.985 1.00 91.25 306 ALA A CA 1
ATOM 2492 C C . ALA A 1 306 ? -0.509 -1.098 6.275 1.00 91.25 306 ALA A C 1
ATOM 2494 O O . ALA A 1 306 ? -0.001 -0.406 7.162 1.00 91.25 306 ALA A O 1
ATOM 2495 N N . ARG A 1 307 ? -1.542 -0.649 5.543 1.00 92.25 307 ARG A N 1
ATOM 2496 C CA . ARG A 1 307 ? -2.218 0.636 5.791 1.00 92.25 307 ARG A CA 1
ATOM 2497 C C . ARG A 1 307 ? -3.007 0.600 7.095 1.00 92.25 307 ARG A C 1
ATOM 2499 O O . ARG A 1 307 ? -2.898 1.556 7.862 1.00 92.25 307 ARG A O 1
ATOM 2506 N N . SER A 1 308 ? -3.756 -0.472 7.365 1.00 90.81 308 SER A N 1
ATOM 2507 C CA . SER A 1 308 ? -4.498 -0.615 8.623 1.00 90.81 308 SER A CA 1
ATOM 2508 C C . SER A 1 308 ? -3.561 -0.644 9.824 1.00 90.81 308 SER A C 1
ATOM 2510 O O . SER A 1 308 ? -3.805 0.077 10.787 1.00 90.81 308 SER A O 1
ATOM 2512 N N . ASP A 1 309 ? -2.445 -1.368 9.734 1.00 90.62 309 ASP A N 1
ATOM 2513 C CA . ASP A 1 309 ? -1.453 -1.444 10.810 1.00 90.62 309 ASP A CA 1
ATOM 2514 C C . ASP A 1 309 ? -0.830 -0.073 11.092 1.00 90.62 309 ASP A C 1
ATOM 2516 O O . ASP A 1 309 ? -0.731 0.355 12.244 1.00 90.62 309 ASP A O 1
ATOM 2520 N N . ARG A 1 310 ? -0.453 0.668 10.040 1.00 90.00 310 ARG A N 1
ATOM 2521 C CA . ARG A 1 310 ? 0.085 2.025 10.196 1.00 90.00 310 ARG A CA 1
ATOM 2522 C C . ARG A 1 310 ? -0.935 2.970 10.827 1.00 90.00 310 ARG A C 1
ATOM 2524 O O . ARG A 1 310 ? -0.573 3.742 11.714 1.00 90.00 310 ARG A O 1
ATOM 2531 N N . ASN A 1 311 ? -2.186 2.914 10.379 1.00 90.62 311 ASN A N 1
ATOM 2532 C CA . ASN A 1 311 ? -3.249 3.762 10.910 1.00 90.62 311 ASN A CA 1
ATOM 2533 C C . ASN A 1 311 ? -3.539 3.426 12.377 1.00 90.62 311 ASN A C 1
ATOM 2535 O O . ASN A 1 311 ? -3.654 4.341 13.187 1.00 90.62 311 ASN A O 1
ATOM 2539 N N . ALA A 1 312 ? -3.561 2.142 12.741 1.00 91.50 312 ALA A N 1
ATOM 2540 C CA . ALA A 1 312 ? -3.733 1.703 14.121 1.00 91.50 312 ALA A CA 1
ATOM 2541 C C . ALA A 1 312 ? -2.586 2.191 15.020 1.00 91.50 312 ALA A C 1
ATOM 2543 O O . ALA A 1 312 ? -2.825 2.676 16.125 1.00 91.50 312 ALA A O 1
ATOM 2544 N N . LEU A 1 313 ? -1.334 2.118 14.557 1.00 91.75 313 LEU A N 1
ATOM 2545 C CA . LEU A 1 313 ? -0.191 2.657 15.301 1.00 91.75 313 LEU A CA 1
ATOM 2546 C C . LEU A 1 313 ? -0.291 4.176 15.481 1.00 91.75 313 LEU A C 1
ATOM 2548 O O . LEU A 1 313 ? -0.063 4.672 16.583 1.00 91.75 313 LEU A O 1
ATOM 2552 N N . MET A 1 314 ? -0.664 4.909 14.430 1.00 91.69 314 MET A N 1
ATOM 2553 C CA . MET A 1 314 ? -0.841 6.361 14.493 1.00 91.69 314 MET A CA 1
ATOM 2554 C C . MET A 1 314 ? -1.979 6.754 15.445 1.00 91.69 314 MET A C 1
ATOM 2556 O O . MET A 1 314 ? -1.804 7.649 16.266 1.00 91.69 314 MET A O 1
ATOM 2560 N N . GLN A 1 315 ? -3.112 6.050 15.403 1.00 92.00 315 GLN A N 1
ATOM 2561 C CA . GLN A 1 315 ? -4.228 6.264 16.329 1.00 92.00 315 GLN A CA 1
ATOM 2562 C C . GLN A 1 315 ? -3.821 5.992 17.779 1.00 92.00 315 GLN A C 1
ATOM 2564 O O . GLN A 1 315 ? -4.087 6.811 18.652 1.00 92.00 315 GLN A O 1
ATOM 2569 N N . ASN A 1 316 ? -3.105 4.895 18.039 1.00 93.50 316 ASN A N 1
ATOM 2570 C CA . ASN A 1 316 ? -2.592 4.598 19.377 1.00 93.50 316 ASN A CA 1
ATOM 2571 C C . ASN A 1 316 ? -1.626 5.679 19.889 1.00 93.50 316 ASN A C 1
ATOM 2573 O O . ASN A 1 316 ? -1.628 5.990 21.078 1.00 93.50 316 ASN A O 1
ATOM 2577 N N . GLN A 1 317 ? -0.802 6.262 19.012 1.00 92.50 317 GLN A N 1
ATOM 2578 C CA . GLN A 1 317 ? 0.074 7.377 19.379 1.00 92.50 317 GLN A CA 1
ATOM 2579 C C . GLN A 1 317 ? -0.719 8.640 19.721 1.00 92.50 317 GLN A C 1
ATOM 2581 O O . GLN A 1 317 ? -0.415 9.275 20.726 1.00 92.50 317 GLN A O 1
ATOM 2586 N N . LEU A 1 318 ? -1.740 8.975 18.929 1.00 95.75 318 LEU A N 1
ATOM 2587 C CA . LEU A 1 318 ? -2.601 10.131 19.185 1.00 95.75 318 LEU A CA 1
ATOM 2588 C C . LEU A 1 318 ? -3.363 9.987 20.506 1.00 95.75 318 LEU A C 1
ATOM 2590 O O . LEU A 1 318 ? -3.314 10.894 21.327 1.00 95.75 318 LEU A O 1
ATOM 2594 N N . ILE A 1 319 ? -3.958 8.818 20.766 1.00 94.88 319 ILE A N 1
ATOM 2595 C CA . ILE A 1 319 ? -4.666 8.541 22.026 1.00 94.88 319 ILE A CA 1
ATOM 2596 C C . ILE A 1 319 ? -3.730 8.722 23.227 1.00 94.88 319 ILE A C 1
ATOM 2598 O O . ILE A 1 319 ? -4.109 9.339 24.218 1.00 94.88 319 ILE A O 1
ATOM 2602 N N . ARG A 1 320 ? -2.487 8.231 23.143 1.00 95.44 320 ARG A N 1
ATOM 2603 C CA . ARG A 1 320 ? -1.496 8.417 24.216 1.00 95.44 320 ARG A CA 1
ATOM 2604 C C . ARG A 1 320 ? -1.123 9.883 24.408 1.00 95.44 320 ARG A C 1
ATOM 2606 O O . ARG A 1 320 ? -1.014 10.330 25.540 1.00 95.44 320 ARG A O 1
ATOM 2613 N N . GLN A 1 321 ? -0.955 10.636 23.323 1.00 95.88 321 GLN A N 1
ATOM 2614 C CA . GLN A 1 321 ? -0.658 12.067 23.403 1.00 95.88 321 GLN A CA 1
ATOM 2615 C C . GLN A 1 321 ? -1.810 12.856 24.035 1.00 95.88 321 GLN A C 1
ATOM 2617 O O . GLN A 1 321 ? -1.556 13.730 24.862 1.00 95.88 321 GLN A O 1
ATOM 2622 N N . GLU A 1 322 ? -3.057 12.533 23.692 1.00 94.50 322 GLU A N 1
ATOM 2623 C CA . GLU A 1 322 ? -4.246 13.136 24.302 1.00 94.50 322 GLU A CA 1
ATOM 2624 C C . GLU A 1 322 ? -4.362 12.780 25.789 1.00 94.50 322 GLU A C 1
ATOM 2626 O O . GLU A 1 322 ? -4.600 13.662 26.613 1.00 94.50 322 GLU A O 1
ATOM 2631 N N . GLN A 1 323 ? -4.116 11.518 26.156 1.00 91.81 323 GLN A N 1
ATOM 2632 C CA . GLN A 1 323 ? -4.096 11.074 27.554 1.00 91.81 323 GLN A CA 1
ATOM 2633 C C . GLN A 1 323 ? -2.999 11.777 28.362 1.00 91.81 323 GLN A C 1
ATOM 2635 O O . GLN A 1 323 ? -3.270 12.282 29.451 1.00 91.81 323 GLN A O 1
ATOM 2640 N N . ASP A 1 324 ? -1.783 11.871 27.821 1.00 94.56 324 ASP A N 1
ATOM 2641 C CA . ASP A 1 324 ? -0.666 12.566 28.464 1.00 94.56 324 ASP A CA 1
ATOM 2642 C C . ASP A 1 324 ? -0.944 14.069 28.614 1.00 94.56 324 ASP A C 1
ATOM 2644 O O . ASP A 1 324 ? -0.554 14.676 29.615 1.00 94.56 324 ASP A O 1
ATOM 2648 N N . ALA A 1 325 ? -1.611 14.689 27.634 1.00 96.50 325 ALA A N 1
ATOM 2649 C CA . ALA A 1 325 ? -2.011 16.091 27.694 1.00 96.50 325 ALA A CA 1
ATOM 2650 C C . ALA A 1 325 ? -3.079 16.328 28.775 1.00 96.50 325 ALA A C 1
ATOM 2652 O O . ALA A 1 325 ? -2.897 17.201 29.625 1.00 96.50 325 ALA A O 1
ATOM 2653 N N . ALA A 1 326 ? -4.133 15.507 28.803 1.00 93.81 326 ALA A N 1
ATOM 2654 C CA . ALA A 1 326 ? -5.191 15.584 29.809 1.00 93.81 326 ALA A CA 1
ATOM 2655 C C . ALA A 1 326 ? -4.656 15.319 31.228 1.00 93.81 326 ALA A C 1
ATOM 2657 O O . ALA A 1 326 ? -5.014 16.017 32.178 1.00 93.81 326 ALA A O 1
ATOM 2658 N N . TYR A 1 327 ? -3.741 14.357 31.375 1.00 93.19 327 TYR A N 1
ATOM 2659 C CA . TYR A 1 327 ? -3.096 14.066 32.654 1.00 93.19 327 TYR A CA 1
ATOM 2660 C C . TYR A 1 327 ? -2.241 15.241 33.144 1.00 93.19 327 TYR A C 1
ATOM 2662 O O . TYR A 1 327 ? -2.313 15.605 34.318 1.00 93.19 327 TYR A O 1
ATOM 2670 N N . LYS A 1 328 ? -1.467 15.881 32.255 1.00 94.31 328 LYS A N 1
ATOM 2671 C CA . LYS A 1 328 ? -0.686 17.083 32.598 1.00 94.31 328 LYS A CA 1
ATOM 2672 C C . LYS A 1 328 ? -1.578 18.237 33.046 1.00 94.31 328 LYS A C 1
ATOM 2674 O O . LYS A 1 328 ? -1.233 18.907 34.016 1.00 94.31 328 LYS A O 1
ATOM 2679 N N . GLU A 1 329 ? -2.710 18.446 32.379 1.00 94.00 329 GLU A N 1
ATOM 2680 C CA . GLU A 1 329 ? -3.678 19.475 32.765 1.00 94.00 329 GLU A CA 1
ATOM 2681 C C . GLU A 1 329 ? -4.282 19.190 34.150 1.00 94.00 329 GLU A C 1
ATOM 2683 O O . GLU A 1 329 ? -4.331 20.081 34.998 1.00 94.00 329 GLU A O 1
ATOM 2688 N N . SER A 1 330 ? -4.674 17.939 34.418 1.00 92.81 330 SER A N 1
ATOM 2689 C CA . SER A 1 330 ? -5.176 17.528 35.737 1.00 92.81 330 SER A CA 1
ATOM 2690 C C . SER A 1 330 ? -4.124 17.731 36.825 1.00 92.81 330 SER A C 1
ATOM 2692 O O . SER A 1 330 ? -4.416 18.319 37.864 1.00 92.81 330 SER A O 1
ATOM 2694 N N . LEU A 1 331 ? -2.881 17.310 36.569 1.00 94.12 331 LEU A N 1
ATOM 2695 C CA . LEU A 1 331 ? -1.776 17.468 37.511 1.00 94.12 331 LEU A CA 1
ATOM 2696 C C . LEU A 1 331 ? -1.505 18.948 37.814 1.00 94.12 331 LEU A C 1
ATOM 2698 O O . LEU A 1 331 ? -1.165 19.292 38.944 1.00 94.12 331 LEU A O 1
ATOM 2702 N N . GLN A 1 332 ? -1.636 19.826 36.818 1.00 92.62 332 GLN A N 1
ATOM 2703 C CA . GLN A 1 332 ? -1.475 21.262 37.014 1.00 92.62 332 GLN A CA 1
ATOM 2704 C C . GLN A 1 332 ? -2.597 21.843 37.881 1.00 92.62 332 GLN A C 1
ATOM 2706 O O . GLN A 1 332 ? -2.297 22.554 38.835 1.00 92.62 332 GLN A O 1
ATOM 2711 N N . LYS A 1 333 ? -3.861 21.488 37.625 1.00 88.06 333 LYS A N 1
ATOM 2712 C CA . LYS A 1 333 ? -4.993 21.917 38.466 1.00 88.06 333 LYS A CA 1
ATOM 2713 C C . LYS A 1 333 ? -4.856 21.426 39.907 1.00 88.06 333 LYS A C 1
ATOM 2715 O O . LYS A 1 333 ? -5.119 22.184 40.838 1.00 88.06 333 LYS A O 1
ATOM 2720 N N . ASP A 1 334 ? -4.400 20.189 40.100 1.00 85.44 334 ASP A N 1
ATOM 2721 C CA . ASP A 1 334 ? -4.148 19.643 41.435 1.00 85.44 334 ASP A CA 1
ATOM 2722 C C . ASP A 1 334 ? -3.017 20.399 42.147 1.00 85.44 334 ASP A C 1
ATOM 2724 O O . ASP A 1 334 ? -3.157 20.745 43.322 1.00 85.44 334 ASP A O 1
ATOM 2728 N N . LYS A 1 335 ? -1.929 20.736 41.438 1.00 85.69 335 LYS A N 1
ATOM 2729 C CA . LYS A 1 335 ? -0.851 21.588 41.972 1.00 85.69 335 LYS A CA 1
ATOM 2730 C C . LYS A 1 335 ? -1.358 22.975 42.354 1.00 85.69 335 LYS A C 1
ATOM 2732 O O . LYS A 1 335 ? -1.114 23.404 43.475 1.00 85.69 335 LYS A O 1
ATOM 2737 N N . GLU A 1 336 ? -2.102 23.642 41.474 1.00 85.44 336 GLU A N 1
ATOM 2738 C CA . GLU A 1 336 ? -2.677 24.969 41.728 1.00 85.44 336 GLU A CA 1
ATOM 2739 C C . GLU A 1 336 ? -3.634 24.948 42.928 1.00 85.44 336 GLU A C 1
ATOM 2741 O O . GLU A 1 336 ? -3.626 25.861 43.754 1.00 85.44 336 GLU A O 1
ATOM 2746 N N . LYS A 1 337 ? -4.421 23.877 43.090 1.00 79.62 337 LYS A N 1
ATOM 2747 C CA . LYS A 1 337 ? -5.312 23.697 44.243 1.00 79.62 337 LYS A CA 1
ATOM 2748 C C . LYS A 1 337 ? -4.534 23.527 45.548 1.00 79.62 337 LYS A C 1
ATOM 2750 O O . LYS A 1 337 ? -4.920 24.116 46.558 1.00 79.62 337 LYS A O 1
ATOM 2755 N N . VAL A 1 338 ? -3.439 22.764 45.531 1.00 77.44 338 VAL A N 1
ATOM 2756 C CA . VAL A 1 338 ? -2.536 22.611 46.685 1.00 77.44 338 VAL A CA 1
ATOM 2757 C C . VAL A 1 338 ? -1.824 23.927 47.004 1.00 77.44 338 VAL A C 1
ATOM 2759 O O . VAL A 1 338 ? -1.754 24.317 48.166 1.00 77.44 338 VAL A O 1
ATOM 2762 N N . GLU A 1 339 ? -1.339 24.649 45.996 1.00 76.75 339 GLU A N 1
ATOM 2763 C CA . GLU A 1 339 ? -0.694 25.953 46.175 1.00 76.75 339 GLU A CA 1
ATOM 2764 C C . GLU A 1 339 ? -1.673 26.993 46.733 1.00 76.75 339 GLU A C 1
ATOM 2766 O O . GLU A 1 339 ? -1.356 27.663 47.713 1.00 76.75 339 GLU A O 1
ATOM 2771 N N . CYS A 1 340 ? -2.896 27.073 46.203 1.00 73.75 340 CYS A N 1
ATOM 2772 C CA . CYS A 1 340 ? -3.952 27.940 46.729 1.00 73.75 340 CYS A CA 1
ATOM 2773 C C . CYS A 1 340 ? -4.309 27.591 48.186 1.00 73.75 340 CYS A C 1
ATOM 2775 O O . CYS A 1 340 ? -4.463 28.491 49.018 1.00 73.75 340 CYS A O 1
ATOM 2777 N N . ALA A 1 341 ? -4.371 26.295 48.520 1.00 68.88 341 ALA A N 1
ATOM 2778 C CA . ALA A 1 341 ? -4.572 25.825 49.891 1.00 68.88 341 ALA A CA 1
ATOM 2779 C C . ALA A 1 341 ? -3.422 26.249 50.824 1.00 68.88 341 ALA A C 1
ATOM 2781 O O . ALA A 1 341 ? -3.675 26.717 51.934 1.00 68.88 341 ALA A O 1
ATOM 2782 N N . ASN A 1 342 ? -2.172 26.138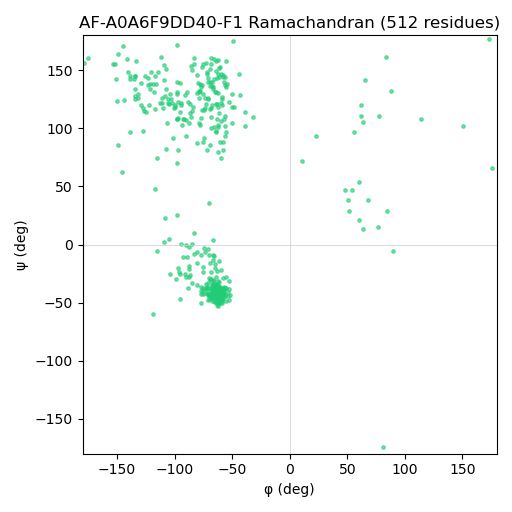 50.362 1.00 66.38 342 ASN A N 1
ATOM 2783 C CA . ASN A 1 342 ? -0.982 26.538 51.116 1.00 66.38 342 ASN A CA 1
ATOM 2784 C C . ASN A 1 342 ? -0.904 28.058 51.320 1.00 66.38 342 ASN A C 1
ATOM 2786 O O . ASN A 1 342 ? -0.532 28.511 52.400 1.00 66.38 342 ASN A O 1
ATOM 2790 N N . VAL A 1 343 ? -1.289 28.863 50.325 1.00 65.62 343 VAL A N 1
ATOM 2791 C CA . VAL A 1 343 ? -1.336 30.332 50.449 1.00 65.62 343 VAL A CA 1
ATOM 2792 C C . VAL A 1 343 ? -2.384 30.761 51.482 1.00 65.62 343 VAL A C 1
ATOM 2794 O O . VAL A 1 343 ? -2.113 31.624 52.315 1.00 65.62 343 VAL A O 1
ATOM 2797 N N . CYS A 1 344 ? -3.539 30.091 51.521 1.00 59.44 344 CYS A N 1
ATOM 2798 C CA . CYS A 1 344 ? -4.569 30.316 52.540 1.00 59.44 344 CYS A CA 1
ATOM 2799 C C . CYS A 1 344 ? -4.139 29.921 53.972 1.00 59.44 344 CYS A C 1
ATOM 2801 O O . CYS A 1 344 ? -4.860 30.229 54.920 1.00 59.44 344 CYS A O 1
ATOM 2803 N N . TYR A 1 345 ? -2.996 29.242 54.149 1.00 54.41 345 TYR A N 1
ATOM 2804 C CA . TYR A 1 345 ? -2.452 28.854 55.456 1.00 54.41 345 TYR A CA 1
ATOM 2805 C C . TYR A 1 345 ? -1.552 29.937 56.085 1.00 54.41 345 TYR A C 1
ATOM 2807 O O . TYR A 1 345 ? -1.355 29.931 57.299 1.00 54.41 345 TYR A O 1
ATOM 2815 N N . PHE A 1 346 ? -1.007 30.869 55.289 1.00 54.06 346 PHE A N 1
ATOM 2816 C CA . PHE A 1 346 ? -0.015 31.854 55.755 1.00 54.06 346 PHE A CA 1
ATOM 2817 C C . PHE A 1 346 ? -0.614 33.235 56.079 1.00 54.06 346 PHE A C 1
ATOM 2819 O O . PHE A 1 346 ? -0.135 33.915 56.987 1.00 54.06 346 PHE A O 1
ATOM 2826 N N . ASP A 1 347 ? -1.700 33.626 55.410 1.00 51.53 347 ASP A N 1
ATOM 2827 C CA . ASP A 1 347 ? -2.505 34.791 55.788 1.00 51.53 347 ASP A CA 1
ATOM 2828 C C . ASP A 1 347 ? -3.547 34.364 56.835 1.00 51.53 347 ASP A C 1
ATOM 2830 O O . ASP A 1 347 ? -4.340 33.463 56.586 1.00 51.53 347 ASP A O 1
ATOM 2834 N N . GLY A 1 348 ? -3.533 34.974 58.026 1.00 53.38 348 GLY A N 1
ATOM 2835 C CA . GLY A 1 348 ? -4.340 34.583 59.198 1.00 53.38 348 GLY A CA 1
ATOM 2836 C C . GLY A 1 348 ? -5.858 34.367 58.976 1.00 53.38 348 GLY A C 1
ATOM 2837 O O . GLY A 1 348 ? -6.413 34.620 57.908 1.00 53.38 348 GLY A O 1
ATOM 2838 N N . PRO A 1 349 ? -6.596 33.915 60.009 1.00 52.72 349 PRO A N 1
ATOM 2839 C CA . PRO A 1 349 ? -7.824 33.140 59.858 1.00 52.72 349 PRO A CA 1
ATOM 2840 C C . PRO A 1 349 ? -8.940 33.904 59.129 1.00 52.72 349 PRO A C 1
ATOM 2842 O O . PRO A 1 349 ? -9.692 34.672 59.727 1.00 52.72 349 PRO A O 1
ATOM 2845 N N . LYS A 1 350 ? -9.146 33.574 57.853 1.00 52.38 350 LYS A N 1
ATOM 2846 C CA . LYS A 1 350 ? -10.479 33.573 57.231 1.00 52.38 350 LYS A CA 1
ATOM 2847 C C . LYS A 1 350 ? -10.855 32.141 56.831 1.00 52.38 350 LYS A C 1
ATOM 2849 O O . LYS A 1 350 ? -10.874 31.812 55.649 1.00 52.38 350 LYS A O 1
ATOM 2854 N N . PRO A 1 351 ? -11.205 31.277 57.805 1.00 52.00 351 PRO A N 1
ATOM 2855 C CA . PRO A 1 351 ? -11.612 29.886 57.568 1.00 52.00 351 PRO A CA 1
ATOM 2856 C C . PRO A 1 351 ? -12.955 29.740 56.819 1.00 52.00 351 PRO A C 1
ATOM 2858 O O . PRO A 1 351 ? -13.440 28.626 56.628 1.00 52.00 351 PRO A O 1
ATOM 2861 N N . CYS A 1 352 ? -13.577 30.844 56.397 1.00 54.59 352 CYS A N 1
ATOM 2862 C CA . CYS A 1 352 ? -14.941 30.862 55.881 1.00 54.59 352 CYS A CA 1
ATOM 2863 C C . CYS A 1 352 ? -15.029 30.672 54.362 1.00 54.59 352 CYS A C 1
ATOM 2865 O O . CYS A 1 352 ? -16.063 30.215 53.902 1.00 54.59 352 CYS A O 1
ATOM 2867 N N . THR A 1 353 ? -14.000 31.015 53.575 1.00 55.69 353 THR A N 1
ATOM 2868 C CA . THR A 1 353 ? -14.069 30.978 52.098 1.00 55.69 353 THR A CA 1
ATOM 2869 C C . THR A 1 353 ? -13.518 29.683 51.509 1.00 55.69 353 THR A C 1
ATOM 2871 O O . THR A 1 353 ? -14.196 29.053 50.707 1.00 55.69 353 THR A O 1
ATOM 2874 N N . PHE A 1 354 ? -12.348 29.212 51.948 1.00 56.41 354 PHE A N 1
ATOM 2875 C CA . PHE A 1 354 ? -11.736 27.984 51.417 1.00 56.41 354 PHE A CA 1
ATOM 2876 C C . PHE A 1 354 ? -12.529 26.714 51.775 1.00 56.41 354 PHE A C 1
ATOM 2878 O O . PHE A 1 354 ? -12.765 25.861 50.921 1.00 56.41 354 PHE A O 1
ATOM 2885 N N . ARG A 1 355 ? -13.030 26.616 53.018 1.00 62.75 355 ARG A N 1
ATOM 2886 C CA . ARG A 1 355 ? -13.904 25.504 53.434 1.00 62.75 355 ARG A CA 1
ATOM 2887 C C . ARG A 1 355 ? -15.212 25.486 52.643 1.00 62.75 355 ARG A C 1
ATOM 2889 O O . ARG A 1 355 ? -15.706 24.411 52.326 1.00 62.75 355 ARG A O 1
ATOM 2896 N N . PHE A 1 356 ? -15.733 26.664 52.299 1.00 62.94 356 PHE A N 1
ATOM 2897 C CA . PHE A 1 356 ? -16.945 26.819 51.499 1.00 62.94 356 PHE A CA 1
ATOM 2898 C C . PHE A 1 356 ? -16.704 26.424 50.039 1.00 62.94 356 PHE A C 1
ATOM 2900 O O . PHE A 1 356 ? -17.506 25.679 49.495 1.00 62.94 356 PHE A O 1
ATOM 2907 N N . ILE A 1 357 ? -15.571 26.821 49.443 1.00 69.38 357 ILE A N 1
ATOM 2908 C CA . ILE A 1 357 ? -15.173 26.417 48.082 1.00 69.38 357 ILE A CA 1
ATOM 2909 C C . ILE A 1 357 ? -14.974 24.897 48.003 1.00 69.38 357 ILE A C 1
ATOM 2911 O O . ILE A 1 357 ? -15.513 24.267 47.103 1.00 69.38 357 ILE A O 1
ATOM 2915 N N . LEU A 1 358 ? -14.298 24.275 48.977 1.00 70.56 358 LEU A N 1
ATOM 2916 C CA . LEU A 1 358 ? -14.149 22.813 49.024 1.00 70.56 358 LEU A CA 1
ATOM 2917 C C . LEU A 1 358 ? -15.485 22.079 49.211 1.00 70.56 358 LEU A C 1
ATOM 2919 O O . LEU A 1 358 ? -15.690 21.028 48.607 1.00 70.56 358 LEU A O 1
ATOM 2923 N N . GLN A 1 359 ? -16.395 22.612 50.035 1.00 75.00 359 GLN A N 1
ATOM 2924 C CA . GLN A 1 359 ? -17.742 22.052 50.190 1.00 75.00 359 GLN A CA 1
ATOM 2925 C C . GLN A 1 359 ? -18.582 22.216 48.922 1.00 75.00 359 GLN A C 1
ATOM 2927 O O . GLN A 1 359 ? -19.332 21.303 48.595 1.00 75.00 359 GLN A O 1
ATOM 2932 N N . MET A 1 360 ? -18.458 23.341 48.214 1.00 73.50 360 MET A N 1
ATOM 2933 C CA . MET A 1 360 ? -19.139 23.567 46.936 1.00 73.50 360 MET A CA 1
ATOM 2934 C C . MET A 1 360 ? -18.584 22.641 45.848 1.00 73.50 360 MET A C 1
ATOM 2936 O O . MET A 1 360 ? -19.374 21.994 45.178 1.00 73.50 360 MET A O 1
ATOM 2940 N N . ASP A 1 361 ? -17.261 22.483 45.742 1.00 75.88 361 ASP A N 1
ATOM 2941 C CA . ASP A 1 361 ? -16.615 21.534 44.820 1.00 75.88 361 ASP A CA 1
ATOM 2942 C C . ASP A 1 361 ? -17.059 20.091 45.078 1.00 75.88 361 ASP A C 1
ATOM 2944 O O . ASP A 1 361 ? -17.302 19.333 44.143 1.00 75.88 361 ASP A O 1
ATOM 2948 N N . LYS A 1 362 ? -17.145 19.688 46.353 1.00 79.25 362 LYS A N 1
ATOM 2949 C CA . LYS A 1 362 ? -17.581 18.336 46.715 1.00 79.25 362 LYS A CA 1
ATOM 2950 C C . LYS A 1 362 ? -19.048 18.113 46.343 1.00 79.25 362 LYS A C 1
ATOM 2952 O O . LYS A 1 362 ? -19.359 17.093 45.744 1.00 79.25 362 LYS A O 1
ATOM 2957 N N . LYS A 1 363 ? -19.913 19.093 46.631 1.00 82.00 363 LYS A N 1
ATOM 2958 C CA . LYS A 1 363 ? -21.331 19.052 46.249 1.00 82.00 363 LYS A CA 1
ATOM 2959 C C . LYS A 1 363 ? -21.524 19.026 44.735 1.00 82.00 363 LYS A C 1
ATOM 2961 O O . LYS A 1 363 ? -22.306 18.221 44.260 1.00 82.00 363 LYS A O 1
ATOM 2966 N N . LEU A 1 364 ? -20.777 19.837 43.984 1.00 83.06 364 LEU A N 1
ATOM 2967 C CA . LEU A 1 364 ? -20.830 19.849 42.519 1.00 83.06 364 LEU A CA 1
ATOM 2968 C C . LEU A 1 364 ? -20.425 18.492 41.930 1.00 83.06 364 LEU A C 1
ATOM 2970 O O . LEU A 1 364 ? -21.104 17.991 41.044 1.00 83.06 364 LEU A O 1
ATOM 2974 N N . LYS A 1 365 ? -19.367 17.860 42.455 1.00 81.12 365 LYS A N 1
ATOM 2975 C CA . LYS A 1 365 ? -18.949 16.518 42.016 1.00 81.12 365 LYS A CA 1
ATOM 2976 C C . LYS A 1 365 ? -19.978 15.439 42.350 1.00 81.12 365 LYS A C 1
ATOM 2978 O O . LYS A 1 365 ? -20.262 14.599 41.504 1.00 81.12 365 LYS A O 1
ATOM 2983 N N . GLU A 1 366 ? -20.541 15.470 43.558 1.00 82.69 366 GLU A N 1
ATOM 2984 C CA . GLU A 1 366 ? -21.610 14.548 43.965 1.00 82.69 366 GLU A CA 1
ATOM 2985 C C . GLU A 1 366 ? -22.860 14.735 43.075 1.00 82.69 366 GLU A C 1
ATOM 2987 O O . GLU A 1 366 ? -23.441 13.755 42.613 1.00 82.69 366 GLU A O 1
ATOM 2992 N N . GLU A 1 367 ? -23.237 15.977 42.751 1.00 83.00 367 GLU A N 1
ATOM 2993 C CA . GLU A 1 367 ? -24.341 16.291 41.833 1.00 83.00 367 GLU A CA 1
ATOM 2994 C C . GLU A 1 367 ? -24.069 15.813 40.395 1.00 83.00 367 GLU A C 1
ATOM 2996 O O . GLU A 1 367 ? -24.958 15.229 39.772 1.00 83.00 367 GLU A O 1
ATOM 3001 N N . GLU A 1 368 ? -22.850 15.996 39.877 1.00 84.38 368 GLU A N 1
ATOM 3002 C CA . GLU A 1 368 ? -22.438 15.494 38.557 1.00 84.38 368 GLU A CA 1
ATOM 3003 C C . GLU A 1 368 ? -22.456 13.959 38.487 1.00 84.38 368 GLU A C 1
ATOM 3005 O O . GLU A 1 368 ? -22.919 13.390 37.494 1.00 84.38 368 GLU A O 1
ATOM 3010 N N . GLU A 1 369 ? -21.997 13.268 39.534 1.00 84.38 369 GLU A N 1
ATOM 3011 C CA . GLU A 1 369 ? -22.041 11.804 39.610 1.00 84.38 369 GLU A CA 1
ATOM 3012 C C . GLU A 1 369 ? -23.482 11.284 39.648 1.00 84.38 369 GLU A C 1
ATOM 3014 O O . GLU A 1 369 ? -23.826 10.377 38.883 1.00 84.38 369 GLU A O 1
ATOM 3019 N N . ILE A 1 370 ? -24.347 11.900 40.461 1.00 89.19 370 ILE A N 1
ATOM 3020 C CA . ILE A 1 370 ? -25.779 11.576 40.519 1.00 89.19 370 ILE A CA 1
ATOM 3021 C C . ILE A 1 370 ? -26.439 11.823 39.157 1.00 89.19 370 ILE A C 1
ATOM 3023 O O . ILE A 1 370 ? -27.226 10.995 38.690 1.00 89.19 370 ILE A O 1
ATOM 3027 N N . GLN A 1 371 ? -26.117 12.933 38.490 1.00 85.38 371 GLN A N 1
ATOM 3028 C CA . GLN A 1 371 ? -26.660 13.256 37.172 1.00 85.38 371 GLN A CA 1
ATOM 3029 C C . GLN A 1 371 ? -26.226 12.228 36.122 1.00 85.38 371 GLN A C 1
ATOM 3031 O O . GLN A 1 371 ? -27.061 11.712 35.377 1.00 85.38 371 GLN A O 1
ATOM 3036 N N . LYS A 1 372 ? -24.944 11.851 36.112 1.00 83.88 372 LYS A N 1
ATOM 3037 C CA . LYS A 1 372 ? -24.405 10.837 35.199 1.00 83.88 372 LYS A CA 1
ATOM 3038 C C . LYS A 1 372 ? -25.026 9.459 35.437 1.00 83.88 372 LYS A C 1
ATOM 3040 O O . LYS A 1 372 ? -25.319 8.741 34.479 1.00 83.88 372 LYS A O 1
ATOM 3045 N N . GLN A 1 373 ? -25.261 9.085 36.696 1.00 81.50 373 GLN A N 1
ATOM 3046 C CA . GLN A 1 373 ? -25.970 7.849 37.032 1.00 81.50 373 GLN A CA 1
ATOM 3047 C C . GLN A 1 373 ? -27.430 7.883 36.562 1.00 81.50 373 GLN A C 1
ATOM 3049 O O . GLN A 1 373 ? -27.890 6.922 35.941 1.00 81.50 373 GLN A O 1
ATOM 3054 N N . LYS A 1 374 ? -28.144 8.997 36.775 1.00 86.00 374 LYS A N 1
ATOM 3055 C CA . LYS A 1 374 ? -29.520 9.183 36.285 1.00 86.00 374 LYS A CA 1
ATOM 3056 C C . LYS A 1 374 ? -29.605 9.100 34.764 1.00 86.00 374 LYS A C 1
ATOM 3058 O O . LYS A 1 374 ? -30.493 8.427 34.248 1.00 86.00 374 LYS A O 1
ATOM 3063 N N . GLU A 1 375 ? -28.676 9.726 34.046 1.00 85.00 375 GLU A N 1
ATOM 3064 C CA . GLU A 1 375 ? -28.613 9.663 32.582 1.00 85.00 375 GLU A CA 1
ATOM 3065 C C . GLU A 1 375 ? -28.350 8.244 32.081 1.00 85.00 375 GLU A C 1
ATOM 3067 O O . GLU A 1 375 ? -29.039 7.785 31.170 1.00 85.00 375 GLU A O 1
ATOM 3072 N N . LYS A 1 376 ? -27.423 7.513 32.714 1.00 81.62 376 LYS A N 1
ATOM 3073 C CA . LYS A 1 376 ? -27.151 6.110 32.380 1.00 81.62 376 LYS A CA 1
ATOM 3074 C C . LYS A 1 376 ? -28.374 5.220 32.633 1.00 81.62 376 LYS A C 1
ATOM 3076 O O . LYS A 1 376 ? -28.723 4.420 31.768 1.00 81.62 376 LYS A O 1
ATOM 3081 N N . LYS A 1 377 ? -29.065 5.394 33.768 1.00 82.56 377 LYS A N 1
ATOM 3082 C CA . LYS A 1 377 ? -30.300 4.656 34.097 1.00 82.56 377 LYS A CA 1
ATOM 3083 C C . LYS A 1 377 ? -31.429 4.996 33.116 1.00 82.56 377 LYS A C 1
ATOM 3085 O O . LYS A 1 377 ? -32.137 4.104 32.661 1.00 82.56 377 LYS A O 1
ATOM 3090 N N . ALA A 1 378 ? -31.569 6.263 32.725 1.00 87.25 378 ALA A N 1
ATOM 3091 C CA . ALA A 1 378 ? -32.551 6.693 31.730 1.00 87.25 378 ALA A CA 1
ATOM 3092 C C . ALA A 1 378 ? -32.237 6.171 30.318 1.00 87.25 378 ALA A C 1
ATOM 3094 O O . ALA A 1 378 ? -33.161 5.833 29.581 1.00 87.25 378 ALA A O 1
ATOM 3095 N N . GLN A 1 379 ? -30.958 6.101 29.938 1.00 83.75 379 GLN A N 1
ATOM 3096 C CA . GLN A 1 379 ? -30.529 5.511 28.670 1.00 83.75 379 GLN A CA 1
ATOM 3097 C C . GLN A 1 379 ? -30.864 4.020 28.628 1.00 83.75 379 GLN A C 1
ATOM 3099 O O . GLN A 1 379 ? -31.532 3.590 27.697 1.00 83.75 379 GLN A O 1
ATOM 3104 N N . LEU A 1 380 ? -30.502 3.270 29.673 1.00 81.00 380 LEU A N 1
ATOM 3105 C CA . LEU A 1 380 ? -30.799 1.840 29.767 1.00 81.00 380 LEU A CA 1
ATOM 3106 C C . LEU A 1 380 ? -32.308 1.560 29.687 1.00 81.00 380 LEU A C 1
ATOM 3108 O O . LEU A 1 380 ? -32.729 0.652 28.978 1.00 81.00 380 LEU A O 1
ATOM 3112 N N . ARG A 1 381 ? -33.135 2.375 30.360 1.00 84.44 381 ARG A N 1
ATOM 3113 C CA . ARG A 1 381 ? -34.602 2.278 30.270 1.00 84.44 381 ARG A CA 1
ATOM 3114 C C . ARG A 1 381 ? -35.114 2.509 28.850 1.00 84.44 381 ARG A C 1
ATOM 3116 O O . ARG A 1 381 ? -35.919 1.721 28.372 1.00 84.44 381 ARG A O 1
ATOM 3123 N N . ARG A 1 382 ? -34.622 3.550 28.169 1.00 83.88 382 ARG A N 1
ATOM 3124 C CA . ARG A 1 382 ? -34.994 3.841 26.774 1.00 83.88 382 ARG A CA 1
ATOM 3125 C C . ARG A 1 382 ? -34.572 2.721 25.825 1.00 83.88 382 ARG A C 1
ATOM 3127 O O . ARG A 1 382 ? -35.345 2.360 24.945 1.00 83.88 382 ARG A O 1
ATOM 3134 N N . ASP A 1 383 ? -33.386 2.156 26.023 1.00 75.50 383 ASP A N 1
ATOM 3135 C CA . ASP A 1 383 ? -32.884 1.049 25.206 1.00 75.50 383 ASP A CA 1
ATOM 3136 C C . ASP A 1 383 ? -33.721 -0.228 25.426 1.00 75.50 383 ASP A C 1
ATOM 3138 O O . ASP A 1 383 ? -34.046 -0.919 24.459 1.00 75.50 383 ASP A O 1
ATOM 3142 N N . LYS A 1 384 ? -34.150 -0.501 26.671 1.00 79.44 384 LYS A N 1
ATOM 3143 C CA . LYS A 1 384 ? -35.055 -1.615 27.011 1.00 79.44 384 LYS A CA 1
ATOM 3144 C C . LYS A 1 384 ? -36.442 -1.441 26.384 1.00 79.44 384 LYS A C 1
ATOM 3146 O O . LYS A 1 384 ? -36.906 -2.341 25.689 1.00 79.44 384 LYS A O 1
ATOM 3151 N N . GLU A 1 385 ? -37.061 -0.270 26.543 1.00 84.12 385 GLU A N 1
ATOM 3152 C CA . GLU A 1 385 ? -38.361 0.059 25.932 1.00 84.12 385 GLU A CA 1
ATOM 3153 C C . GLU A 1 385 ? -38.312 -0.059 24.397 1.00 84.12 385 GLU A C 1
ATOM 3155 O O . GLU A 1 385 ? -39.219 -0.610 23.771 1.00 84.12 385 GLU A O 1
ATOM 3160 N N . PHE A 1 386 ? -37.226 0.408 23.773 1.00 80.00 386 PHE A N 1
ATOM 3161 C CA . PHE A 1 386 ? -37.027 0.301 22.328 1.00 80.00 386 PHE A CA 1
ATOM 3162 C C . PHE A 1 386 ? -36.868 -1.156 21.861 1.00 80.00 386 PHE A C 1
ATOM 3164 O O . PHE A 1 386 ? -37.445 -1.546 20.844 1.00 80.00 386 PHE A O 1
ATOM 3171 N N . ALA A 1 387 ? -36.127 -1.982 22.605 1.00 75.81 387 ALA A N 1
ATOM 3172 C CA . ALA A 1 387 ? -35.972 -3.404 22.303 1.00 75.81 387 ALA A CA 1
ATOM 3173 C C . ALA A 1 387 ? -37.297 -4.182 22.434 1.00 75.81 387 ALA A C 1
ATOM 3175 O O . ALA A 1 387 ? -37.598 -5.035 21.591 1.00 75.81 387 ALA A O 1
ATOM 3176 N N . GLU A 1 388 ? -38.107 -3.866 23.449 1.00 81.12 388 GLU A N 1
ATOM 3177 C CA . GLU A 1 388 ? -39.447 -4.436 23.642 1.00 81.12 388 GLU A CA 1
ATOM 3178 C C . GLU A 1 388 ? -40.392 -4.069 22.487 1.00 81.12 388 GLU A C 1
ATOM 3180 O O . GLU A 1 388 ? -41.102 -4.935 21.964 1.00 81.12 388 GLU A O 1
ATOM 3185 N N . GLU A 1 389 ? -40.352 -2.816 22.024 1.00 83.81 389 GLU A N 1
ATOM 3186 C CA . GLU A 1 389 ? -41.135 -2.347 20.877 1.00 83.81 389 GLU A CA 1
ATOM 3187 C C . GLU A 1 389 ? -40.754 -3.083 19.583 1.00 83.81 389 GLU A C 1
ATOM 3189 O O . GLU A 1 389 ? -41.633 -3.576 18.870 1.00 83.81 389 GLU A O 1
ATOM 3194 N N . ILE A 1 390 ? -39.454 -3.227 19.298 1.00 81.19 390 ILE A N 1
ATOM 3195 C CA . ILE A 1 390 ? -38.965 -3.990 18.137 1.00 81.19 390 ILE A CA 1
ATOM 3196 C C . ILE A 1 390 ? -39.427 -5.447 18.215 1.00 81.19 390 ILE A C 1
ATOM 3198 O O . ILE A 1 390 ? -39.920 -5.992 17.223 1.00 81.19 390 ILE A O 1
ATOM 3202 N N . CYS A 1 391 ? -39.305 -6.084 19.384 1.00 78.38 391 CYS A N 1
ATOM 3203 C CA . CYS A 1 391 ? -39.782 -7.453 19.575 1.00 78.38 391 CYS A CA 1
ATOM 3204 C C . CYS A 1 391 ? -41.284 -7.563 19.292 1.00 78.38 391 CYS A C 1
ATOM 3206 O O . CYS A 1 391 ? -41.707 -8.487 18.595 1.00 78.38 391 CYS A O 1
ATOM 3208 N N . ARG A 1 392 ? -42.096 -6.614 19.774 1.00 83.06 392 ARG A N 1
ATOM 3209 C CA . ARG A 1 392 ? -43.544 -6.593 19.530 1.00 83.06 392 ARG A CA 1
ATOM 3210 C C . ARG A 1 392 ? -43.873 -6.463 18.042 1.00 83.06 392 ARG A C 1
ATOM 3212 O O . ARG A 1 392 ? -44.669 -7.251 17.533 1.00 83.06 392 ARG A O 1
ATOM 3219 N N . GLN A 1 393 ? -43.229 -5.531 17.340 1.00 83.75 393 GLN A N 1
ATOM 3220 C CA . GLN A 1 393 ? -43.424 -5.334 15.899 1.00 83.75 393 GLN A CA 1
ATOM 3221 C C . GLN A 1 393 ? -43.020 -6.571 15.091 1.00 83.75 393 GLN A C 1
ATOM 3223 O O . GLN A 1 393 ? -43.730 -6.973 14.166 1.00 83.75 393 GLN A O 1
ATOM 3228 N N . ARG A 1 394 ? -41.915 -7.225 15.467 1.00 82.38 394 ARG A N 1
ATOM 3229 C CA . ARG A 1 394 ? -41.471 -8.466 14.824 1.00 82.38 394 ARG A CA 1
ATOM 3230 C C . ARG A 1 394 ? -42.460 -9.608 15.061 1.00 82.38 394 ARG A C 1
ATOM 3232 O O . ARG A 1 394 ? -42.801 -10.303 14.110 1.00 82.38 394 ARG A O 1
ATOM 3239 N N . LYS A 1 395 ? -42.981 -9.770 16.286 1.00 83.94 395 LYS A N 1
ATOM 3240 C CA . LYS A 1 395 ? -44.029 -10.764 16.591 1.00 83.94 395 LYS A CA 1
ATOM 3241 C C . LYS A 1 395 ? -45.288 -10.543 15.749 1.00 83.94 395 LYS A C 1
ATOM 3243 O O . LYS A 1 395 ? -45.849 -11.510 15.235 1.00 83.94 395 LYS A O 1
ATOM 3248 N N . GLU A 1 396 ? -45.717 -9.293 15.586 1.00 83.81 396 GLU A N 1
ATOM 3249 C CA . GLU A 1 396 ? -46.882 -8.950 14.765 1.00 83.81 396 GLU A CA 1
ATOM 3250 C C . GLU A 1 396 ? -46.641 -9.199 13.270 1.00 83.81 396 GLU A C 1
ATOM 3252 O O . GLU A 1 396 ? -47.496 -9.789 12.612 1.00 83.81 396 GLU A O 1
ATOM 3257 N N . SER A 1 397 ? -45.458 -8.856 12.758 1.00 82.50 397 SER A N 1
ATOM 3258 C CA . SER A 1 397 ? -45.068 -9.129 11.366 1.00 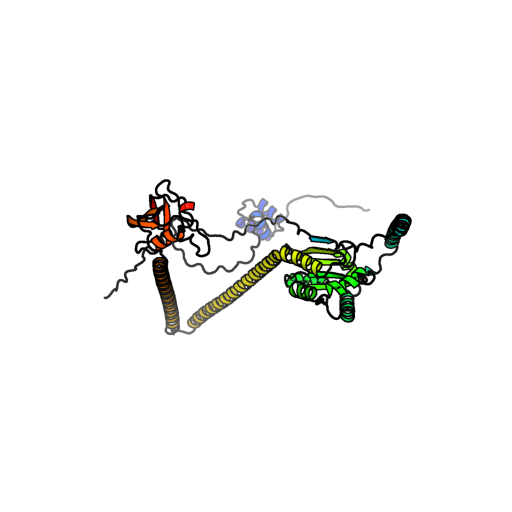82.50 397 SER A CA 1
ATOM 3259 C C . SER A 1 397 ? -45.049 -10.635 11.080 1.00 82.50 397 SER A C 1
ATOM 3261 O O . SER A 1 397 ? -45.722 -11.099 10.163 1.00 82.50 397 SER A O 1
ATOM 3263 N N . CYS A 1 398 ? -44.410 -11.431 11.951 1.00 82.38 398 CYS A N 1
ATOM 3264 C CA . CYS A 1 398 ? -44.447 -12.892 11.860 1.00 82.38 398 CYS A CA 1
ATOM 3265 C C . CYS A 1 398 ? -45.886 -13.426 11.886 1.00 82.38 398 CYS A C 1
ATOM 3267 O O . CYS A 1 398 ? -46.202 -14.366 11.169 1.00 82.38 398 CYS A O 1
ATOM 3269 N N . LYS A 1 399 ? -46.786 -12.830 12.682 1.00 81.75 399 LYS A N 1
ATOM 3270 C CA . LYS A 1 399 ? -48.197 -13.239 12.731 1.00 81.75 399 LYS A CA 1
ATOM 3271 C C . LYS A 1 399 ? -48.936 -12.968 11.415 1.00 81.75 399 LYS A C 1
ATOM 3273 O O . LYS A 1 399 ? -49.805 -13.761 11.056 1.00 81.75 399 LYS A O 1
ATOM 3278 N N . GLN A 1 400 ? -48.614 -11.873 10.726 1.00 80.06 400 GLN A N 1
ATOM 3279 C CA . GLN A 1 400 ? -49.221 -11.490 9.447 1.00 80.06 400 GLN A CA 1
ATOM 3280 C C . GLN A 1 400 ? -48.710 -12.340 8.274 1.00 80.06 400 GLN A C 1
ATOM 3282 O O . GLN A 1 400 ? -49.504 -12.719 7.416 1.00 80.06 400 GLN A O 1
ATOM 3287 N N . ASP A 1 401 ? -47.424 -12.699 8.271 1.00 79.50 401 ASP A N 1
ATOM 3288 C CA . ASP A 1 401 ? -46.794 -13.473 7.189 1.00 79.50 401 ASP A CA 1
ATOM 3289 C C . ASP A 1 401 ? -47.128 -14.979 7.222 1.00 79.50 401 ASP A C 1
ATOM 3291 O O . ASP A 1 401 ? -46.836 -15.730 6.283 1.00 79.50 401 ASP A O 1
ATOM 3295 N N . LEU A 1 402 ? -47.769 -15.452 8.296 1.00 81.19 402 LEU A N 1
ATOM 3296 C CA . LEU A 1 402 ? -48.165 -16.849 8.442 1.00 81.19 402 LEU A CA 1
ATOM 3297 C C . LEU A 1 402 ? -49.280 -17.235 7.461 1.00 81.19 402 LEU A C 1
ATOM 3299 O O . LEU A 1 402 ? -50.421 -16.793 7.574 1.00 81.19 402 LEU A O 1
ATOM 3303 N N . ARG A 1 403 ? -48.969 -18.177 6.564 1.00 79.31 403 ARG A N 1
ATOM 3304 C CA . ARG A 1 403 ? -49.938 -18.794 5.640 1.00 79.31 403 ARG A CA 1
ATOM 3305 C C . ARG A 1 403 ? -51.102 -19.452 6.383 1.00 79.31 403 ARG A C 1
ATOM 3307 O O . ARG A 1 403 ? -50.908 -20.037 7.450 1.00 79.31 403 ARG A O 1
ATOM 3314 N N . GLU A 1 404 ? -52.294 -19.419 5.789 1.00 77.25 404 GLU A N 1
ATOM 3315 C CA . GLU A 1 404 ? -53.472 -20.114 6.322 1.00 77.25 404 GLU A CA 1
ATOM 3316 C C . GLU A 1 404 ? -53.210 -21.615 6.509 1.00 77.25 404 GLU A C 1
ATOM 3318 O O . GLU A 1 404 ? -52.489 -22.245 5.732 1.00 77.25 404 GLU A O 1
ATOM 3323 N N . GLU A 1 405 ? -53.781 -22.199 7.566 1.00 82.38 405 GLU A N 1
ATOM 3324 C CA . GLU A 1 405 ? -53.572 -23.616 7.854 1.00 82.38 405 GLU A CA 1
ATOM 3325 C C . GLU A 1 405 ? -54.175 -24.502 6.752 1.00 82.38 405 GLU A C 1
ATOM 3327 O O . GLU A 1 405 ? -55.359 -24.355 6.431 1.00 82.38 405 GLU A O 1
ATOM 3332 N N . PRO A 1 406 ? -53.427 -25.488 6.222 1.00 80.50 406 PRO A N 1
ATOM 3333 C CA . PRO A 1 406 ? -53.959 -26.409 5.231 1.00 80.50 406 PRO A CA 1
ATOM 3334 C C . PRO A 1 406 ? -55.107 -27.236 5.822 1.00 80.50 406 PRO A C 1
ATOM 3336 O O . PRO A 1 406 ? -55.101 -27.624 7.002 1.00 80.50 406 PRO A O 1
ATOM 3339 N N . ASN A 1 407 ? -56.114 -27.495 4.985 1.00 76.31 407 ASN A N 1
ATOM 3340 C CA . ASN A 1 407 ? -57.306 -28.240 5.374 1.00 76.31 407 ASN A CA 1
ATOM 3341 C C . ASN A 1 407 ? -56.970 -29.723 5.621 1.00 76.31 407 ASN A C 1
ATOM 3343 O O . ASN A 1 407 ? -56.054 -30.271 5.009 1.00 76.31 407 ASN A O 1
ATOM 3347 N N . GLN A 1 408 ? -57.717 -30.381 6.509 1.00 69.19 408 GLN A N 1
ATOM 3348 C CA . GLN A 1 408 ? -57.427 -31.748 6.966 1.00 69.19 408 GLN A CA 1
ATOM 3349 C C . GLN A 1 408 ? -57.496 -32.802 5.841 1.00 69.19 408 GLN A C 1
ATOM 3351 O O . GLN A 1 408 ? -56.854 -33.845 5.948 1.00 69.19 408 GLN A O 1
ATOM 3356 N N . ASP A 1 409 ? -58.223 -32.507 4.760 1.00 69.12 409 ASP A N 1
ATOM 3357 C CA . ASP A 1 409 ? -58.464 -33.418 3.635 1.00 69.12 409 ASP A CA 1
ATOM 3358 C C . ASP A 1 409 ? -57.420 -33.315 2.502 1.00 69.12 409 ASP A C 1
ATOM 3360 O O . ASP A 1 409 ? -57.519 -34.033 1.505 1.00 69.12 409 ASP A O 1
ATOM 3364 N N . GLN A 1 410 ? -56.415 -32.433 2.616 1.00 71.94 410 GLN A N 1
ATOM 3365 C CA . GLN A 1 410 ? -55.335 -32.348 1.625 1.00 71.94 410 GLN A CA 1
ATOM 3366 C C . GLN A 1 410 ? -54.329 -33.505 1.794 1.00 71.94 410 GLN A C 1
ATOM 3368 O O . GLN A 1 410 ? -53.948 -33.835 2.922 1.00 71.94 410 GLN A O 1
ATOM 3373 N N . PRO A 1 411 ? -53.864 -34.137 0.698 1.00 70.31 411 PRO A N 1
ATOM 3374 C CA . PRO A 1 411 ? -52.807 -35.138 0.780 1.00 70.31 411 PRO A CA 1
ATOM 3375 C C . PRO A 1 411 ? -51.488 -34.495 1.241 1.00 70.31 411 PRO A C 1
ATOM 3377 O O . PRO A 1 411 ? -51.158 -33.383 0.844 1.00 70.31 411 PRO A O 1
ATOM 3380 N N . ASP A 1 412 ? -50.736 -35.226 2.069 1.00 75.06 412 ASP A N 1
ATOM 3381 C CA . ASP A 1 412 ? -49.391 -34.874 2.552 1.00 75.06 412 ASP A CA 1
ATOM 3382 C C . ASP A 1 412 ? -49.279 -33.668 3.503 1.00 75.06 412 ASP A C 1
ATOM 3384 O O . ASP A 1 412 ? -48.295 -32.945 3.477 1.00 75.06 412 ASP A O 1
ATOM 3388 N N . VAL A 1 413 ? -50.225 -33.480 4.425 1.00 84.06 413 VAL A N 1
ATOM 3389 C CA . VAL A 1 413 ? -50.098 -32.477 5.503 1.00 84.06 413 VAL A CA 1
ATOM 3390 C C . VAL A 1 413 ? -49.183 -32.960 6.643 1.00 84.06 413 VAL A C 1
ATOM 3392 O O . VAL A 1 413 ? -49.282 -34.104 7.095 1.00 84.06 413 VAL A O 1
ATOM 3395 N N . VAL A 1 414 ? -48.328 -32.066 7.152 1.00 85.25 414 VAL A N 1
ATOM 3396 C CA . VAL A 1 414 ? -47.480 -32.273 8.338 1.00 85.25 414 VAL A CA 1
ATOM 3397 C C . VAL A 1 414 ? -48.136 -31.610 9.549 1.00 85.25 414 VAL A C 1
ATOM 3399 O O . VAL A 1 414 ? -48.357 -30.403 9.558 1.00 85.25 414 VAL A O 1
ATOM 3402 N N . THR A 1 415 ? -48.457 -32.379 10.589 1.00 87.44 415 THR A N 1
ATOM 3403 C CA . THR A 1 415 ? -49.000 -31.850 11.850 1.00 87.44 415 THR A CA 1
ATOM 3404 C C . THR A 1 415 ? -47.899 -31.779 12.900 1.00 87.44 415 THR A C 1
ATOM 3406 O O . THR A 1 415 ? -47.364 -32.809 13.310 1.00 87.44 415 THR A O 1
ATOM 3409 N N . LEU A 1 416 ? -47.592 -30.571 13.374 1.00 88.75 416 LEU A N 1
ATOM 3410 C CA . LEU A 1 416 ? -46.584 -30.339 14.406 1.00 88.75 416 LEU A CA 1
ATOM 3411 C C . LEU A 1 416 ? -47.250 -30.047 15.751 1.00 88.75 416 LEU A C 1
ATOM 3413 O O . LEU A 1 416 ? -48.131 -29.190 15.851 1.00 88.75 416 LEU A O 1
ATOM 3417 N N . LEU A 1 417 ? -46.816 -30.764 16.789 1.00 90.62 417 LEU A N 1
ATOM 3418 C CA . LEU A 1 417 ? -47.176 -30.519 18.185 1.00 90.62 417 LEU A CA 1
ATOM 3419 C C . LEU A 1 417 ? -45.979 -29.904 18.911 1.00 90.62 417 LEU A C 1
ATOM 3421 O O . LEU A 1 417 ? -45.032 -30.607 19.251 1.00 90.62 417 LEU A O 1
ATOM 3425 N N . ILE A 1 418 ? -46.028 -28.609 19.178 1.00 90.88 418 ILE A N 1
ATOM 3426 C CA . ILE A 1 418 ? -44.922 -27.842 19.742 1.00 90.88 418 ILE A CA 1
ATOM 3427 C C . ILE A 1 418 ? -45.172 -27.614 21.234 1.00 90.88 418 ILE A C 1
ATOM 3429 O O . ILE A 1 418 ? -46.203 -27.071 21.622 1.00 90.88 418 ILE A O 1
ATOM 3433 N N . LYS A 1 419 ? -44.247 -28.059 22.085 1.00 88.94 419 LYS A N 1
ATOM 3434 C CA . LYS A 1 419 ? -44.273 -27.838 23.536 1.00 88.94 419 LYS A CA 1
ATOM 3435 C C . LYS A 1 419 ? -43.441 -26.606 23.884 1.00 88.94 419 LYS A C 1
ATOM 3437 O O . LYS A 1 419 ? -42.245 -26.581 23.591 1.00 88.94 419 LYS A O 1
ATOM 3442 N N . MET A 1 420 ? -44.079 -25.631 24.515 1.00 88.94 420 MET A N 1
ATOM 3443 C CA . MET A 1 420 ? -43.467 -24.391 24.983 1.00 88.94 420 MET A CA 1
ATOM 3444 C C . MET A 1 420 ? -42.790 -24.585 26.361 1.00 88.94 420 MET A C 1
ATOM 3446 O O . MET A 1 420 ? -43.138 -25.534 27.078 1.00 88.94 420 MET A O 1
ATOM 3450 N N . PRO A 1 421 ? -41.856 -23.700 26.768 1.00 84.50 421 PRO A N 1
ATOM 3451 C CA . PRO A 1 421 ? -41.200 -23.766 28.081 1.00 84.50 421 PRO A CA 1
ATOM 3452 C C . PRO A 1 421 ? -42.151 -23.556 29.270 1.00 84.50 421 PRO A C 1
ATOM 3454 O O . PRO A 1 421 ? -41.915 -24.106 30.340 1.00 84.50 421 PRO A O 1
ATOM 3457 N N . ASP A 1 422 ? -43.243 -22.813 29.073 1.00 81.56 422 ASP A N 1
ATOM 3458 C CA . ASP A 1 422 ? -44.308 -22.581 30.065 1.00 81.56 422 ASP A CA 1
ATOM 3459 C C . ASP A 1 422 ? -45.228 -23.807 30.273 1.00 81.56 422 ASP A C 1
ATOM 3461 O O . ASP A 1 422 ? -46.135 -23.789 31.104 1.00 81.56 422 ASP A O 1
ATOM 3465 N N . GLY A 1 423 ? -45.011 -24.887 29.511 1.00 81.75 423 GLY A N 1
ATOM 3466 C CA . GLY A 1 423 ? -45.813 -26.110 29.535 1.00 81.75 423 GLY A CA 1
ATOM 3467 C C . GLY A 1 423 ? -47.008 -26.114 28.575 1.00 81.75 423 GLY A C 1
ATOM 3468 O O . GLY A 1 423 ? -47.651 -27.162 28.416 1.00 81.75 423 GLY A O 1
ATOM 3469 N N . SER A 1 424 ? -47.290 -24.999 27.894 1.00 87.69 424 SER A N 1
ATOM 3470 C CA . SER A 1 424 ? -48.339 -24.920 26.878 1.00 87.69 424 SER A CA 1
ATOM 3471 C C . SER A 1 424 ? -47.977 -25.736 25.628 1.00 87.69 424 SER A C 1
ATOM 3473 O O . SER A 1 424 ? -46.818 -26.077 25.361 1.00 87.69 424 SER A O 1
ATOM 3475 N N . ARG A 1 425 ? -49.003 -26.153 24.876 1.00 89.25 425 ARG A N 1
ATOM 3476 C CA . ARG A 1 425 ? -48.847 -26.997 23.685 1.00 89.25 425 ARG A CA 1
ATOM 3477 C C . ARG A 1 425 ? -49.552 -26.360 22.501 1.00 89.25 425 ARG A C 1
ATOM 3479 O O . ARG A 1 425 ? -50.774 -26.246 22.505 1.00 89.25 425 ARG A O 1
ATOM 3486 N N . LEU A 1 426 ? -48.785 -26.019 21.476 1.00 88.75 426 LEU A N 1
ATOM 3487 C CA . LEU A 1 426 ? -49.278 -25.500 20.208 1.00 88.75 426 LEU A CA 1
ATOM 3488 C C . LEU A 1 426 ? -49.419 -26.640 19.207 1.00 88.75 426 LEU A C 1
ATOM 3490 O O . LEU A 1 426 ? -48.572 -27.530 19.135 1.00 88.75 426 LEU A O 1
ATOM 3494 N N . LYS A 1 427 ? -50.494 -26.627 18.425 1.00 90.44 427 LYS A N 1
ATOM 3495 C CA . LYS A 1 427 ? -50.724 -27.605 17.363 1.00 90.44 427 LYS A CA 1
ATOM 3496 C C . LYS A 1 427 ? -51.060 -26.854 16.089 1.00 90.44 427 LYS A C 1
ATOM 3498 O O . LYS A 1 427 ? -52.072 -26.163 16.058 1.00 90.44 427 LYS A O 1
ATOM 3503 N N . ARG A 1 428 ? -50.249 -27.038 15.049 1.00 88.44 428 ARG A N 1
ATOM 3504 C CA . ARG A 1 428 ? -50.472 -26.433 13.731 1.00 88.44 428 ARG A CA 1
ATOM 3505 C C . ARG A 1 428 ? -50.124 -27.406 12.613 1.00 88.44 428 ARG A C 1
ATOM 3507 O O . ARG A 1 428 ? -49.265 -28.276 12.770 1.00 88.44 428 ARG A O 1
ATOM 3514 N N . ARG A 1 429 ? -50.841 -27.275 11.500 1.00 88.88 429 ARG A N 1
ATOM 3515 C CA . ARG A 1 429 ? -50.612 -28.024 10.263 1.00 88.88 429 ARG A CA 1
ATOM 3516 C C . ARG A 1 429 ? -49.787 -27.176 9.291 1.00 88.88 429 ARG A C 1
ATOM 3518 O O . ARG A 1 429 ? -50.033 -25.980 9.180 1.00 88.88 429 ARG A O 1
ATOM 3525 N N . PHE A 1 430 ? -48.849 -27.805 8.594 1.00 88.62 430 PHE A N 1
ATOM 3526 C CA . PHE A 1 430 ? -47.958 -27.196 7.605 1.00 88.62 430 PHE A CA 1
ATOM 3527 C C . PHE A 1 430 ? -47.899 -28.062 6.344 1.00 88.62 430 PHE A C 1
ATOM 3529 O O . PHE A 1 430 ? -48.186 -29.265 6.392 1.00 88.62 430 PHE A O 1
ATOM 3536 N N . LEU A 1 431 ? -47.518 -27.465 5.217 1.00 86.50 431 LEU A N 1
ATOM 3537 C CA . LEU A 1 431 ? -47.231 -28.203 3.992 1.00 86.50 431 LEU A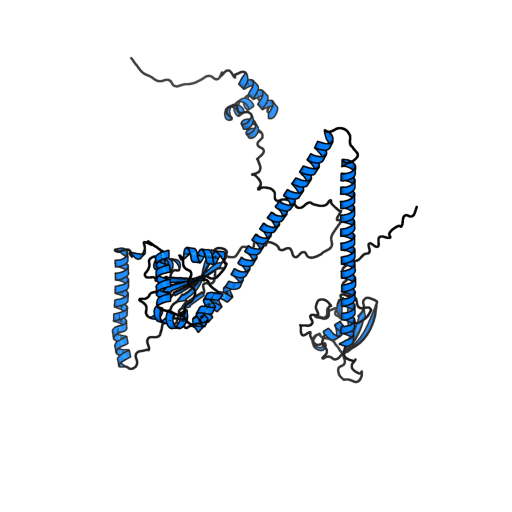 CA 1
ATOM 3538 C C . LEU A 1 431 ? -45.774 -28.705 4.005 1.00 86.50 431 LEU A C 1
ATOM 3540 O O . LEU A 1 431 ? -44.892 -28.037 4.543 1.00 86.50 431 LEU A O 1
ATOM 3544 N N . PRO A 1 432 ? -45.455 -29.838 3.355 1.00 84.44 432 PRO A N 1
ATOM 3545 C CA . PRO A 1 432 ? -44.077 -30.332 3.250 1.00 84.44 432 PRO A CA 1
ATOM 3546 C C . PRO A 1 432 ? -43.168 -29.394 2.446 1.00 84.44 432 PRO A C 1
ATOM 3548 O O . PRO A 1 432 ? -41.943 -29.494 2.523 1.00 84.44 432 PRO A O 1
ATOM 3551 N N . THR A 1 433 ? -43.784 -28.529 1.633 1.00 84.56 433 THR A N 1
ATOM 3552 C CA . THR A 1 433 ? -43.157 -27.486 0.816 1.00 84.56 433 THR A CA 1
ATOM 3553 C C . THR A 1 433 ? -42.962 -26.168 1.562 1.00 84.56 433 THR A C 1
ATOM 3555 O O . THR A 1 433 ? -42.451 -25.223 0.968 1.00 84.56 433 THR A O 1
ATOM 3558 N N . ASP A 1 434 ? -43.399 -26.059 2.816 1.00 85.56 434 ASP A N 1
ATOM 3559 C CA . ASP A 1 434 ? -43.081 -24.890 3.630 1.00 85.56 434 ASP A CA 1
ATOM 3560 C C . ASP A 1 434 ? -41.624 -24.972 4.110 1.00 85.56 434 ASP A C 1
ATOM 3562 O O . ASP A 1 434 ? -41.041 -26.057 4.220 1.00 85.56 434 ASP A O 1
ATOM 3566 N N . SER A 1 435 ? -41.016 -23.816 4.366 1.00 87.31 435 SER A N 1
ATOM 3567 C CA . SER A 1 435 ? -39.668 -23.721 4.924 1.00 87.31 435 SER A CA 1
ATOM 3568 C C . SER A 1 435 ? -39.698 -23.855 6.445 1.00 87.31 435 SER A C 1
ATOM 3570 O O . SER A 1 435 ? -40.691 -23.528 7.098 1.00 87.31 435 SER A O 1
ATOM 3572 N N . VAL A 1 436 ? -38.579 -24.288 7.033 1.00 86.94 436 VAL A N 1
ATOM 3573 C CA . VAL A 1 436 ? -38.406 -24.341 8.498 1.00 86.94 436 VAL A CA 1
ATOM 3574 C C . VAL A 1 436 ? -38.661 -22.974 9.158 1.00 86.94 436 VAL A C 1
ATOM 3576 O O . VAL A 1 436 ? -39.176 -22.920 10.276 1.00 86.94 436 VAL A O 1
ATOM 3579 N N . LYS A 1 437 ? -38.421 -21.878 8.424 1.00 85.75 437 LYS A N 1
ATOM 3580 C CA . LYS A 1 437 ? -38.759 -20.504 8.819 1.00 85.75 437 LYS A CA 1
ATOM 3581 C C . LYS A 1 437 ? -40.220 -20.353 9.254 1.00 85.75 437 LYS A C 1
ATOM 3583 O O . LYS A 1 437 ? -40.485 -19.783 10.303 1.00 85.75 437 LYS A O 1
ATOM 3588 N N . ALA A 1 438 ? -41.165 -20.951 8.525 1.00 86.31 438 ALA A N 1
ATOM 3589 C CA . ALA A 1 438 ? -42.591 -20.852 8.845 1.00 86.31 438 ALA A CA 1
ATOM 3590 C C . ALA A 1 438 ? -42.942 -21.466 10.215 1.00 86.31 438 ALA A C 1
ATOM 3592 O O . ALA A 1 438 ? -43.857 -21.002 10.897 1.00 86.31 438 ALA A O 1
ATOM 3593 N N . VAL A 1 439 ? -42.209 -22.503 10.638 1.00 87.19 439 VAL A N 1
ATOM 3594 C CA . VAL A 1 439 ? -42.375 -23.121 11.963 1.00 87.19 439 VAL A CA 1
ATOM 3595 C C . VAL A 1 439 ? -41.804 -22.212 13.046 1.00 87.19 439 VAL A C 1
ATOM 3597 O O . VAL A 1 439 ? -42.445 -22.037 14.082 1.00 87.19 439 VAL A O 1
ATOM 3600 N N . HIS A 1 440 ? -40.640 -21.606 12.807 1.00 88.00 440 HIS A N 1
ATOM 3601 C CA . HIS A 1 440 ? -40.075 -20.621 13.725 1.00 88.00 440 HIS A CA 1
ATOM 3602 C C . HIS A 1 440 ? -40.986 -19.403 13.886 1.00 88.00 440 HIS A C 1
ATOM 3604 O O . HIS A 1 440 ? -41.295 -19.041 15.016 1.00 88.00 440 HIS A O 1
ATOM 3610 N N . ASP A 1 441 ? -41.444 -18.804 12.787 1.00 87.25 441 ASP A N 1
ATOM 3611 C CA . ASP A 1 441 ? -42.261 -17.587 12.813 1.00 87.25 441 ASP A CA 1
ATOM 3612 C C . ASP A 1 441 ? -43.593 -17.835 13.527 1.00 87.25 441 ASP A C 1
ATOM 3614 O O . ASP A 1 441 ? -44.062 -16.994 14.296 1.00 87.25 441 ASP A O 1
ATOM 3618 N N . TYR A 1 442 ? -44.160 -19.039 13.373 1.00 87.56 442 TYR A N 1
ATOM 3619 C CA . TYR A 1 442 ? -45.327 -19.461 14.141 1.00 87.56 442 TYR A CA 1
ATOM 3620 C C . TYR A 1 442 ? -45.049 -19.491 15.645 1.00 87.56 442 TYR A C 1
ATOM 3622 O O . TYR A 1 442 ? -45.839 -18.945 16.416 1.00 87.56 442 TYR A O 1
ATOM 3630 N N . VAL A 1 443 ? -43.931 -20.089 16.064 1.00 88.19 443 VAL A N 1
ATOM 3631 C CA . VAL A 1 443 ? -43.534 -20.115 17.477 1.00 88.19 443 VAL A CA 1
ATOM 3632 C C . VAL A 1 443 ? -43.275 -18.700 17.987 1.00 88.19 443 VAL A C 1
ATOM 3634 O O . VAL A 1 443 ? -43.845 -18.322 19.004 1.00 88.19 443 VAL A O 1
ATOM 3637 N N . TYR A 1 444 ? -42.492 -17.901 17.259 1.00 87.81 444 TYR A N 1
ATOM 3638 C CA . TYR A 1 444 ? -42.100 -16.547 17.647 1.00 87.81 444 TYR A CA 1
ATOM 3639 C C . TYR A 1 444 ? -43.307 -15.609 17.794 1.00 87.81 444 TYR A C 1
ATOM 3641 O O . TYR A 1 444 ? -43.354 -14.802 18.721 1.00 87.81 444 TYR A O 1
ATOM 3649 N N . SER A 1 445 ? -44.320 -15.754 16.930 1.00 86.75 445 SER A N 1
ATOM 3650 C CA . SER A 1 445 ? -45.561 -14.966 16.974 1.00 86.75 445 SER A CA 1
ATOM 3651 C C . SER A 1 445 ? -46.438 -15.226 18.207 1.00 86.75 445 SER A C 1
ATOM 3653 O O . SER A 1 445 ? -47.381 -14.474 18.461 1.00 86.75 445 SER A O 1
ATOM 3655 N N . HIS A 1 446 ? -46.167 -16.290 18.970 1.00 86.56 446 HIS A N 1
ATOM 3656 C CA . HIS A 1 446 ? -46.980 -16.649 20.122 1.00 86.56 446 HIS A CA 1
ATOM 3657 C C . HIS A 1 446 ? -46.625 -15.820 21.370 1.00 86.56 446 HIS A C 1
ATOM 3659 O O . HIS A 1 446 ? -45.469 -15.457 21.612 1.00 86.56 446 HIS A O 1
ATOM 3665 N N . GLU A 1 447 ? -47.633 -15.527 22.195 1.00 82.75 447 GLU A N 1
ATOM 3666 C CA . GLU A 1 447 ? -47.483 -14.684 23.389 1.00 82.75 447 GLU A CA 1
ATOM 3667 C C . GLU A 1 447 ? -46.533 -15.314 24.413 1.00 82.75 447 GLU A C 1
ATOM 3669 O O . GLU A 1 447 ? -45.661 -14.620 24.931 1.00 82.75 447 GLU A O 1
ATOM 3674 N N . SER A 1 448 ? -46.610 -16.635 24.612 1.00 81.38 448 SER A N 1
ATOM 3675 C CA . SER A 1 448 ? -45.723 -17.368 25.525 1.00 81.38 448 SER A CA 1
ATOM 3676 C C . SER A 1 448 ? -44.362 -17.748 24.930 1.00 81.38 448 SER A C 1
ATOM 3678 O O . SER A 1 448 ? -43.604 -18.511 25.534 1.00 81.38 448 SER A O 1
ATOM 3680 N N . SER A 1 449 ? -44.020 -17.227 23.745 1.00 83.38 449 SER A N 1
ATOM 3681 C CA . SER A 1 449 ? -42.692 -17.438 23.173 1.00 83.38 449 SER A CA 1
ATOM 3682 C C . SER A 1 449 ? -41.638 -16.605 23.900 1.00 83.38 449 SER A C 1
ATOM 3684 O O . SER A 1 449 ? -41.776 -15.373 23.936 1.00 83.38 449 SER A O 1
ATOM 3686 N N . PRO A 1 450 ? -40.555 -17.234 24.399 1.00 83.50 450 PRO A N 1
ATOM 3687 C CA . PRO A 1 450 ? -39.407 -16.503 24.925 1.00 83.50 450 PRO A CA 1
ATOM 3688 C C . PRO A 1 450 ? -38.730 -15.680 23.809 1.00 83.50 450 PRO A C 1
ATOM 3690 O O . PRO A 1 450 ? -38.877 -16.011 22.626 1.00 83.50 450 PRO A O 1
ATOM 3693 N N . PRO A 1 451 ? -37.974 -14.623 24.160 1.00 76.88 451 PRO A N 1
ATOM 3694 C CA . PRO A 1 451 ? -37.321 -13.745 23.187 1.00 76.88 451 PRO A CA 1
ATOM 3695 C C . PRO A 1 451 ? -36.212 -14.449 22.395 1.00 76.88 451 PRO A C 1
ATOM 3697 O O . PRO A 1 451 ? -35.994 -14.113 21.234 1.00 76.88 451 PRO A O 1
ATOM 3700 N N . ARG A 1 452 ? -35.537 -15.440 22.993 1.00 83.44 452 ARG A N 1
ATOM 3701 C CA . ARG A 1 452 ? -34.514 -16.275 22.349 1.00 83.44 452 ARG A CA 1
ATOM 3702 C C . ARG A 1 452 ? -34.789 -17.742 22.640 1.00 83.44 452 ARG A C 1
ATOM 3704 O O . ARG A 1 452 ? -34.897 -18.137 23.802 1.00 83.44 452 ARG A O 1
ATOM 3711 N N . PHE A 1 453 ? -34.882 -18.564 21.597 1.00 87.56 453 PHE A N 1
ATOM 3712 C CA . PHE A 1 453 ? -35.100 -19.999 21.757 1.00 87.56 453 PHE A CA 1
ATOM 3713 C C . PHE A 1 453 ? -34.477 -20.861 20.667 1.00 87.56 453 PHE A C 1
ATOM 3715 O O . PHE A 1 453 ? -34.159 -20.401 19.571 1.00 87.56 453 PHE A O 1
ATOM 3722 N N . LYS A 1 454 ? -34.371 -22.158 20.980 1.00 87.69 454 LYS A N 1
ATOM 3723 C CA . LYS A 1 454 ? -34.004 -23.228 20.044 1.00 87.69 454 LYS A CA 1
ATOM 3724 C C . LYS A 1 454 ? -35.083 -24.305 20.012 1.00 87.69 454 LYS A C 1
ATOM 3726 O O . LYS A 1 454 ? -35.599 -24.701 21.061 1.00 87.69 454 LYS A O 1
ATOM 3731 N N . VAL A 1 455 ? -35.416 -24.788 18.813 1.00 88.56 455 VAL A N 1
ATOM 3732 C CA . VAL A 1 455 ? -36.423 -25.839 18.608 1.00 88.56 455 VAL A CA 1
ATOM 3733 C C . VAL A 1 455 ? -35.752 -27.208 18.455 1.00 88.56 455 VAL A C 1
ATOM 3735 O O . VAL A 1 455 ? -34.843 -27.398 17.645 1.00 88.56 455 VAL A O 1
ATOM 3738 N N . PHE A 1 456 ? -36.226 -28.185 19.229 1.00 87.06 456 PHE A N 1
ATOM 3739 C CA . PHE A 1 456 ? -35.725 -29.558 19.253 1.00 87.06 456 PHE A CA 1
ATOM 3740 C C . PHE A 1 456 ? -36.815 -30.571 18.895 1.00 87.06 456 PHE A C 1
ATOM 3742 O O . PHE A 1 456 ? -37.981 -30.398 19.249 1.00 87.06 456 PHE A O 1
ATOM 3749 N N . THR A 1 457 ? -36.433 -31.681 18.268 1.00 87.44 457 THR A N 1
ATOM 3750 C CA . THR A 1 457 ? -37.279 -32.880 18.151 1.00 87.44 457 THR A CA 1
ATOM 3751 C C . THR A 1 457 ? -37.327 -33.652 19.473 1.00 87.44 457 THR A C 1
ATOM 3753 O O . THR A 1 457 ? -36.412 -33.563 20.292 1.00 87.44 457 THR A O 1
ATOM 3756 N N . ASN A 1 458 ? -38.387 -34.433 19.697 1.00 80.06 458 ASN A N 1
ATOM 3757 C CA . ASN A 1 458 ? -38.561 -35.197 20.938 1.00 80.06 458 ASN A CA 1
ATOM 3758 C C . ASN A 1 458 ? -37.685 -36.471 20.992 1.00 80.06 458 ASN A C 1
ATOM 3760 O O . ASN A 1 458 ? -36.962 -36.657 21.966 1.00 80.06 458 ASN A O 1
ATOM 3764 N N . PHE A 1 459 ? -37.695 -37.326 19.952 1.00 74.62 459 PHE A N 1
ATOM 3765 C CA . PHE A 1 459 ? -36.897 -38.567 19.916 1.00 74.62 459 PHE A CA 1
ATOM 3766 C C . PHE A 1 459 ? -36.484 -38.990 18.489 1.00 74.62 459 PHE A C 1
ATOM 3768 O O . PHE A 1 459 ? -37.368 -39.231 17.670 1.00 74.62 459 PHE A O 1
ATOM 3775 N N . PRO A 1 460 ? -35.176 -39.156 18.196 1.00 79.31 460 PRO A N 1
ATOM 3776 C CA . PRO A 1 460 ? -34.040 -38.724 19.015 1.00 79.31 460 PRO A CA 1
ATOM 3777 C C . PRO A 1 460 ? -34.034 -37.195 19.169 1.00 79.31 460 PRO A C 1
ATOM 3779 O O . PRO A 1 460 ? -34.453 -36.478 18.260 1.00 79.31 460 PRO A O 1
ATOM 3782 N N . ARG A 1 461 ? -33.580 -36.692 20.325 1.00 82.31 461 ARG A N 1
ATOM 3783 C CA . ARG A 1 461 ? -33.508 -35.247 20.579 1.00 82.31 461 ARG A CA 1
ATOM 3784 C C . ARG A 1 461 ? -32.444 -34.623 19.680 1.00 82.31 461 ARG A C 1
ATOM 3786 O O . ARG A 1 461 ? -31.255 -34.857 19.882 1.00 82.31 461 ARG A O 1
ATOM 3793 N N . ARG A 1 462 ? -32.870 -33.834 18.695 1.00 83.25 462 ARG A N 1
ATOM 3794 C CA . ARG A 1 462 ? -32.002 -33.160 17.724 1.00 83.25 462 ARG A CA 1
ATOM 3795 C C . ARG A 1 462 ? -32.450 -31.710 17.569 1.00 83.25 462 ARG A C 1
ATOM 3797 O O . ARG A 1 462 ? -33.645 -31.455 17.446 1.00 83.25 462 ARG A O 1
ATOM 3804 N N . ALA A 1 463 ? -31.501 -30.777 17.591 1.00 83.94 463 ALA A N 1
ATOM 3805 C CA . ALA A 1 463 ? -31.776 -29.387 17.233 1.00 83.94 463 ALA A CA 1
ATOM 3806 C C . ALA A 1 463 ? -32.128 -29.316 15.744 1.00 83.94 463 ALA A C 1
ATOM 3808 O O . ALA A 1 463 ? -31.475 -29.972 14.927 1.00 83.94 463 ALA A O 1
ATOM 3809 N N . ILE A 1 464 ? -33.163 -28.559 15.394 1.00 81.69 464 ILE A N 1
ATOM 3810 C CA . ILE A 1 464 ? -33.528 -28.356 13.993 1.00 81.69 464 ILE A CA 1
ATOM 3811 C C . ILE A 1 464 ? -32.668 -27.206 13.454 1.00 81.69 464 ILE A C 1
ATOM 3813 O O . ILE A 1 464 ? -32.813 -26.083 13.943 1.00 81.69 464 ILE A O 1
ATOM 3817 N N . PRO A 1 465 ? -31.771 -27.464 12.484 1.00 75.69 465 PRO A N 1
ATOM 3818 C CA . PRO A 1 465 ? -30.897 -26.430 11.943 1.00 75.69 465 PRO A CA 1
ATOM 3819 C C . PRO A 1 465 ? -31.733 -25.334 11.275 1.00 75.69 465 PRO A C 1
ATOM 3821 O O . PRO A 1 465 ? -32.627 -25.641 10.483 1.00 75.69 465 PRO A O 1
ATOM 3824 N N . GLY A 1 466 ? -31.464 -24.072 11.621 1.00 72.88 466 GLY A N 1
ATOM 3825 C CA . GLY A 1 466 ? -32.209 -22.929 11.088 1.00 72.88 466 GLY A CA 1
ATOM 3826 C C . GLY A 1 466 ? -33.599 -22.724 11.707 1.00 72.88 466 GLY A C 1
ATOM 3827 O O . GLY A 1 466 ? -34.411 -21.985 11.163 1.00 72.88 466 GLY A O 1
ATOM 3828 N N . CYS A 1 467 ? -33.891 -23.372 12.843 1.00 77.31 467 CYS A N 1
ATOM 3829 C CA . CYS A 1 467 ? -35.099 -23.151 13.651 1.00 77.31 467 CYS A CA 1
ATOM 3830 C C . CYS A 1 467 ? -34.728 -22.625 15.051 1.00 77.31 467 CYS A C 1
ATOM 3832 O O . CYS A 1 467 ? -35.161 -23.151 16.082 1.00 77.31 467 CYS A O 1
ATOM 3834 N N . SER A 1 468 ? -33.861 -21.615 15.080 1.00 80.94 468 SER A N 1
ATOM 3835 C CA . SER A 1 468 ? -33.335 -20.949 16.274 1.00 80.94 468 SER A CA 1
ATOM 3836 C C . SER A 1 468 ? -33.368 -19.445 16.045 1.00 80.94 468 SER A C 1
ATOM 3838 O O . SER A 1 468 ? -33.041 -19.000 14.949 1.00 80.94 468 SER A O 1
ATOM 3840 N N . THR A 1 469 ? -33.683 -18.657 17.073 1.00 75.19 469 THR A N 1
ATOM 3841 C CA . THR A 1 469 ? -33.726 -17.186 16.959 1.00 75.19 469 THR A CA 1
ATOM 3842 C C . THR A 1 469 ? -32.374 -16.575 16.549 1.00 75.19 469 THR A C 1
ATOM 3844 O O . THR A 1 469 ? -32.338 -15.474 16.016 1.00 75.19 469 THR A O 1
ATOM 3847 N N . GLU A 1 470 ? -31.263 -17.287 16.773 1.00 70.81 470 GLU A N 1
ATOM 3848 C CA . GLU A 1 470 ? -29.899 -16.872 16.390 1.00 70.81 470 GLU A CA 1
ATOM 3849 C C . GLU A 1 470 ? -29.491 -17.284 14.967 1.00 70.81 470 GLU A C 1
ATOM 3851 O O . GLU A 1 470 ? -28.504 -16.775 14.454 1.00 70.81 470 GLU A O 1
ATOM 3856 N N . GLU A 1 471 ? -30.184 -18.255 14.364 1.00 64.19 471 GLU A N 1
ATOM 3857 C CA . GLU A 1 471 ? -29.768 -18.904 13.105 1.00 64.19 471 GLU A CA 1
ATOM 3858 C C . GLU A 1 471 ? -30.666 -18.524 11.919 1.00 64.19 471 GLU A C 1
ATOM 3860 O O . GLU A 1 471 ? -30.508 -19.059 10.823 1.00 64.19 471 GLU A O 1
ATOM 3865 N N . ILE A 1 472 ? -31.650 -17.654 12.147 1.00 65.81 472 ILE A N 1
ATOM 3866 C CA . ILE A 1 472 ? -32.628 -17.259 11.135 1.00 65.81 472 ILE A CA 1
ATOM 3867 C C . ILE A 1 472 ? -32.222 -15.901 10.594 1.00 65.81 472 ILE A C 1
ATOM 3869 O O . ILE A 1 472 ? -32.604 -14.859 11.127 1.00 65.81 472 ILE A O 1
ATOM 3873 N N . ASP A 1 473 ? -31.435 -15.962 9.526 1.00 61.19 473 ASP A N 1
ATOM 3874 C CA . ASP A 1 473 ? -31.166 -14.839 8.642 1.00 61.19 473 ASP A CA 1
ATOM 3875 C C . ASP A 1 473 ? -32.227 -14.815 7.536 1.00 61.19 473 ASP A C 1
ATOM 3877 O O . ASP A 1 473 ? -32.496 -15.833 6.893 1.00 61.19 473 ASP A O 1
ATOM 3881 N N . ASP A 1 474 ? -32.827 -13.647 7.295 1.00 60.47 474 ASP A N 1
ATOM 3882 C CA . ASP A 1 474 ? -33.843 -13.467 6.249 1.00 60.47 474 ASP A CA 1
ATOM 3883 C C . ASP A 1 474 ? -33.289 -13.684 4.824 1.00 60.47 474 ASP A C 1
ATOM 3885 O O . ASP A 1 474 ? -34.068 -13.936 3.905 1.00 60.47 474 ASP A O 1
ATOM 3889 N N . ASP A 1 475 ? -31.960 -13.658 4.664 1.00 57.03 475 ASP A N 1
ATOM 3890 C CA . ASP A 1 475 ? -31.237 -13.752 3.388 1.00 57.03 475 ASP A CA 1
ATOM 3891 C C . ASP A 1 475 ? -30.778 -15.179 3.012 1.00 57.03 475 ASP A C 1
ATOM 3893 O O . ASP A 1 475 ? -30.150 -15.371 1.967 1.00 57.03 475 ASP A O 1
ATOM 3897 N N . VAL A 1 476 ? -31.062 -16.196 3.838 1.00 68.75 476 VAL A N 1
ATOM 3898 C CA . VAL A 1 476 ? -30.630 -17.586 3.597 1.00 68.75 476 VAL A CA 1
ATOM 3899 C C . VAL A 1 476 ? -31.824 -18.483 3.268 1.00 68.75 476 VAL A C 1
ATOM 3901 O O . VAL A 1 476 ? -32.774 -18.592 4.043 1.00 68.75 476 VAL A O 1
ATOM 3904 N N . ASP A 1 477 ? -31.749 -19.195 2.139 1.00 67.19 477 ASP A N 1
ATOM 3905 C CA . ASP A 1 477 ? -32.728 -20.223 1.770 1.00 67.19 477 ASP A CA 1
ATOM 3906 C C . ASP A 1 477 ? -32.688 -21.389 2.776 1.00 67.19 477 ASP A C 1
ATOM 3908 O O . ASP A 1 477 ? -31.853 -22.296 2.705 1.00 67.19 477 ASP A O 1
ATOM 3912 N N . LEU A 1 478 ? -33.601 -21.352 3.747 1.00 76.81 478 LEU A N 1
ATOM 3913 C CA . LEU A 1 478 ? -33.759 -22.389 4.764 1.00 76.81 478 LEU A CA 1
ATOM 3914 C C . LEU A 1 478 ? -34.371 -23.670 4.168 1.00 76.81 478 LEU A C 1
ATOM 3916 O O . LEU A 1 478 ? -35.228 -23.596 3.281 1.00 76.81 478 LEU A O 1
ATOM 3920 N N . PRO A 1 479 ? -33.988 -24.860 4.672 1.00 80.81 479 PRO A N 1
ATOM 3921 C CA . PRO A 1 479 ? -34.486 -26.125 4.149 1.00 80.81 479 PRO A CA 1
ATOM 3922 C C . PRO A 1 479 ? -36.011 -26.237 4.280 1.00 80.81 479 PRO A C 1
ATOM 3924 O O . PRO A 1 479 ? -36.640 -25.663 5.175 1.00 80.81 479 PRO A O 1
ATOM 3927 N N . LEU A 1 480 ? -36.608 -27.020 3.383 1.00 85.00 480 LEU A N 1
ATOM 3928 C CA . LEU A 1 480 ? -38.029 -27.357 3.419 1.00 85.00 480 LEU A CA 1
ATOM 3929 C C . LEU A 1 480 ? -38.310 -28.342 4.561 1.00 85.00 480 LEU A C 1
ATOM 3931 O O . LEU A 1 480 ? -37.433 -29.117 4.950 1.00 85.00 480 LEU A O 1
ATOM 3935 N N . LEU A 1 481 ? -39.548 -28.387 5.058 1.00 83.56 481 LEU A N 1
ATOM 3936 C CA . LEU A 1 481 ? -39.944 -29.322 6.122 1.00 83.56 481 LEU A CA 1
ATOM 3937 C C . LEU A 1 481 ? -39.655 -30.788 5.741 1.00 83.56 481 LEU A C 1
ATOM 3939 O O . LEU A 1 481 ? -39.192 -31.575 6.568 1.00 83.56 481 LEU A O 1
ATOM 3943 N N . LYS A 1 482 ? -39.849 -31.165 4.474 1.00 80.31 482 LYS A N 1
ATOM 3944 C CA . LYS A 1 482 ? -39.508 -32.516 3.993 1.00 80.31 482 LYS A CA 1
ATOM 3945 C C . LYS A 1 482 ? -38.002 -32.829 4.078 1.00 80.31 482 LYS A C 1
ATOM 3947 O O . LYS A 1 482 ? -37.634 -33.960 4.382 1.00 80.31 482 LYS A O 1
ATOM 3952 N N . ASP A 1 483 ? -37.144 -31.833 3.846 1.00 82.06 483 ASP A N 1
ATOM 3953 C CA . ASP A 1 483 ? -35.684 -31.989 3.768 1.00 82.06 483 ASP A CA 1
ATOM 3954 C C . ASP A 1 483 ? -35.038 -31.883 5.159 1.00 82.06 483 ASP A C 1
ATOM 3956 O O . ASP A 1 483 ? -34.013 -32.505 5.436 1.00 82.06 483 ASP A O 1
ATOM 3960 N N . ALA A 1 484 ? -35.689 -31.165 6.079 1.00 74.81 484 ALA A N 1
ATOM 3961 C CA . ALA A 1 484 ? -35.334 -31.113 7.495 1.00 74.81 484 ALA A CA 1
ATOM 3962 C C . ALA A 1 484 ? -35.703 -32.403 8.266 1.00 74.81 484 ALA A C 1
ATOM 3964 O O . ALA A 1 484 ? -35.298 -32.579 9.421 1.00 74.81 484 ALA A O 1
ATOM 3965 N N . GLY A 1 485 ? -36.401 -33.341 7.612 1.00 74.62 485 GLY A N 1
ATOM 3966 C CA . GLY A 1 485 ? -36.723 -34.665 8.141 1.00 74.62 485 GLY A CA 1
ATOM 3967 C C . GLY A 1 485 ? -37.970 -34.707 9.021 1.00 74.62 485 GLY A C 1
ATOM 3968 O O . GLY A 1 485 ? -38.030 -35.547 9.915 1.00 74.62 485 GLY A O 1
ATOM 3969 N N . PHE A 1 486 ? -38.940 -33.814 8.794 1.00 80.31 486 PHE A N 1
ATOM 3970 C CA . PHE A 1 486 ? -40.227 -33.861 9.488 1.00 80.31 486 PHE A CA 1
ATOM 3971 C C . PHE A 1 486 ? -41.142 -34.947 8.902 1.00 80.31 486 PHE A C 1
ATOM 3973 O O . PHE A 1 486 ? -41.292 -35.079 7.684 1.00 80.31 486 PHE A O 1
ATOM 3980 N N . HIS A 1 487 ? -41.793 -35.711 9.774 1.00 78.19 487 HIS A N 1
ATOM 3981 C CA . HIS A 1 487 ? -42.792 -36.721 9.435 1.00 78.19 487 HIS A CA 1
ATOM 3982 C C . HIS A 1 487 ? -44.221 -36.183 9.599 1.00 78.19 487 HIS A C 1
ATOM 3984 O O . HIS A 1 487 ? -44.447 -35.105 10.137 1.00 78.19 487 HIS A O 1
ATOM 3990 N N . ARG A 1 488 ? -45.228 -36.955 9.156 1.00 79.44 488 ARG A N 1
ATOM 3991 C CA . ARG A 1 488 ? -46.647 -36.532 9.161 1.00 79.44 488 ARG A CA 1
ATOM 3992 C C . ARG A 1 488 ? -47.156 -36.041 10.524 1.00 79.44 488 ARG A C 1
ATOM 3994 O O . ARG A 1 488 ? -48.024 -35.177 10.544 1.00 79.44 488 ARG A O 1
ATOM 4001 N N . ASN A 1 489 ? -46.638 -36.578 11.631 1.00 83.81 489 ASN A N 1
ATOM 4002 C CA . ASN A 1 489 ? -47.007 -36.188 12.993 1.00 83.81 489 ASN A CA 1
ATOM 4003 C C . ASN A 1 489 ? -45.755 -36.125 13.877 1.00 83.81 489 ASN A C 1
ATOM 4005 O O . ASN A 1 489 ? -45.352 -37.155 14.416 1.00 83.81 489 ASN A O 1
ATOM 4009 N N . ASP A 1 490 ? -45.185 -34.936 14.062 1.00 85.56 490 ASP A N 1
ATOM 4010 C CA . ASP A 1 490 ? -43.987 -34.749 14.887 1.00 85.56 490 ASP A CA 1
ATOM 4011 C C . ASP A 1 490 ? -44.244 -33.860 16.101 1.00 85.56 490 ASP A C 1
ATOM 4013 O O . ASP A 1 490 ? -45.011 -32.896 16.065 1.00 85.56 490 ASP A O 1
ATOM 4017 N N . SER A 1 491 ? -43.573 -34.192 17.205 1.00 87.19 491 SER A N 1
ATOM 4018 C CA . SER A 1 491 ? -43.593 -33.395 18.430 1.00 87.19 491 SER A CA 1
ATOM 4019 C C . SER A 1 491 ? -42.279 -32.643 18.615 1.00 87.19 491 SER A C 1
ATOM 4021 O O . SER A 1 491 ? -41.216 -33.273 18.672 1.00 87.19 491 SER A O 1
ATOM 4023 N N . LEU A 1 492 ? -42.374 -31.325 18.774 1.00 88.75 492 LEU A N 1
ATOM 4024 C CA . LEU A 1 492 ? -41.260 -30.407 18.981 1.00 88.75 492 LEU A CA 1
ATOM 4025 C C . LEU A 1 492 ? -41.252 -29.863 20.407 1.00 88.75 492 LEU A C 1
ATOM 4027 O O . LEU A 1 492 ? -42.286 -29.799 21.072 1.00 88.75 492 LEU A O 1
ATOM 4031 N N . PHE A 1 493 ? -40.075 -29.475 20.876 1.00 89.50 493 PHE A N 1
ATOM 4032 C CA . PHE A 1 493 ? -39.845 -28.904 22.195 1.00 89.50 493 PHE A CA 1
ATOM 4033 C C . PHE A 1 493 ? -39.001 -27.639 22.068 1.00 89.50 493 PHE A C 1
ATOM 4035 O O . PHE A 1 493 ? -37.956 -27.654 21.417 1.00 89.50 493 PHE A O 1
ATOM 4042 N N . ILE A 1 494 ? -39.453 -26.555 22.690 1.00 88.88 494 ILE A N 1
ATOM 4043 C CA . ILE A 1 494 ? -38.766 -25.265 22.690 1.00 88.88 494 ILE A CA 1
ATOM 4044 C C . ILE A 1 494 ? -37.961 -25.131 23.973 1.00 88.88 494 ILE A C 1
ATOM 4046 O O . ILE A 1 494 ? -38.477 -25.346 25.068 1.00 88.88 494 ILE A O 1
ATOM 4050 N N . GLN A 1 495 ? -36.699 -24.743 23.832 1.00 86.94 495 GLN A N 1
ATOM 4051 C CA . GLN A 1 495 ? -35.829 -24.412 24.952 1.00 86.94 495 GLN A CA 1
ATOM 4052 C C . GLN A 1 495 ? -35.549 -22.908 24.944 1.00 86.94 495 GLN A C 1
ATOM 4054 O O . GLN A 1 495 ? -35.034 -22.392 23.951 1.00 86.94 495 GLN A O 1
ATOM 4059 N N . SER A 1 496 ? -35.898 -22.227 26.040 1.00 83.81 496 SER A N 1
ATOM 4060 C CA . SER A 1 496 ? -35.538 -20.822 26.262 1.00 83.81 496 SER A CA 1
ATOM 4061 C C . SER A 1 496 ? -34.027 -20.690 26.452 1.00 83.81 496 SER A C 1
ATOM 4063 O O . SER A 1 496 ? -33.412 -21.533 27.107 1.00 83.81 496 SER A O 1
ATOM 4065 N N . MET A 1 497 ? -33.446 -19.643 25.875 1.00 77.00 497 MET A N 1
ATOM 4066 C CA . MET A 1 497 ? -32.049 -19.255 26.052 1.00 77.00 497 MET A CA 1
ATOM 4067 C C . MET A 1 497 ? -32.051 -17.991 26.921 1.00 77.00 497 MET A C 1
ATOM 4069 O O . MET A 1 497 ? -32.081 -16.883 26.392 1.00 77.00 497 MET A O 1
ATOM 4073 N N . ILE A 1 498 ? -32.145 -18.165 28.240 1.00 67.62 498 ILE A N 1
ATOM 4074 C CA . ILE A 1 498 ? -32.073 -17.060 29.206 1.00 67.62 498 ILE A CA 1
ATOM 4075 C C . ILE A 1 498 ? -30.590 -16.690 29.365 1.00 67.62 498 ILE A C 1
ATOM 4077 O O . ILE A 1 498 ? -29.754 -17.584 29.502 1.00 67.62 498 ILE A O 1
ATOM 4081 N N . ASP A 1 499 ? -30.264 -15.400 29.276 1.00 53.66 499 ASP A N 1
ATOM 4082 C CA . ASP A 1 499 ? -29.030 -14.856 29.849 1.00 53.66 499 ASP A CA 1
ATOM 4083 C C . ASP A 1 499 ? -29.385 -14.528 31.314 1.00 53.66 499 ASP A C 1
ATOM 4085 O O . ASP A 1 499 ? -30.253 -13.689 31.541 1.00 53.66 499 ASP A O 1
ATOM 4089 N N . ASP A 1 500 ? -28.806 -15.234 32.290 1.00 47.03 500 ASP A N 1
ATOM 4090 C CA . ASP A 1 500 ? -29.107 -15.117 33.735 1.00 47.03 500 ASP A CA 1
ATOM 4091 C C . ASP A 1 500 ? -28.610 -13.783 34.363 1.00 47.03 500 ASP A C 1
ATOM 4093 O O . ASP A 1 500 ? -28.147 -13.760 35.498 1.00 47.03 500 ASP A O 1
ATOM 4097 N N . ASP A 1 501 ? -28.670 -12.665 33.632 1.00 49.94 501 ASP A N 1
ATOM 4098 C CA . ASP A 1 501 ? -28.113 -11.363 34.046 1.00 49.94 501 ASP A CA 1
ATOM 4099 C C . ASP A 1 501 ? -29.193 -10.345 34.506 1.00 49.94 501 ASP A C 1
ATOM 4101 O O . ASP A 1 501 ? -28.860 -9.197 34.796 1.00 49.94 501 ASP A O 1
ATOM 4105 N N . ASP A 1 502 ? -30.472 -10.743 34.581 1.00 48.34 502 ASP A N 1
ATOM 4106 C CA . ASP A 1 502 ? -31.631 -9.869 34.876 1.00 48.34 502 ASP A CA 1
ATOM 4107 C C . ASP A 1 502 ? -32.257 -10.093 36.279 1.00 48.34 502 ASP A C 1
ATOM 4109 O O . ASP A 1 502 ? -33.420 -9.749 36.491 1.00 48.34 502 ASP A O 1
ATOM 4113 N N . ASP A 1 503 ? -31.522 -10.641 37.255 1.00 44.03 503 ASP A N 1
ATOM 4114 C CA . ASP A 1 503 ? -31.992 -10.666 38.653 1.00 44.03 503 ASP A CA 1
ATOM 4115 C C . ASP A 1 503 ? -31.877 -9.259 39.283 1.00 44.03 503 ASP A C 1
ATOM 4117 O O . ASP A 1 503 ? -30.837 -8.852 39.796 1.00 44.03 503 ASP A O 1
ATOM 4121 N N . ASP A 1 504 ? -32.974 -8.509 39.164 1.00 46.97 504 ASP A N 1
ATOM 4122 C CA . ASP A 1 504 ? -33.580 -7.594 40.140 1.00 46.97 504 ASP A CA 1
ATOM 4123 C C . ASP A 1 504 ? -32.676 -7.013 41.258 1.00 46.97 504 ASP A C 1
ATOM 4125 O O . ASP A 1 504 ? -32.618 -7.527 42.375 1.00 46.97 504 ASP A O 1
ATOM 4129 N N . GLU A 1 505 ? -32.114 -5.822 41.024 1.00 44.44 505 GLU A N 1
ATOM 4130 C CA . GLU A 1 505 ? -31.960 -4.802 42.078 1.00 44.44 505 GLU A CA 1
ATOM 4131 C C . GLU A 1 505 ? -33.119 -3.798 41.951 1.00 44.44 505 GLU A C 1
ATOM 4133 O O . GLU A 1 505 ? -32.958 -2.645 41.537 1.00 44.44 505 GLU A O 1
ATOM 4138 N N . ASP A 1 506 ? -34.329 -4.256 42.283 1.00 44.81 506 ASP A N 1
ATOM 4139 C CA . ASP A 1 506 ? -35.388 -3.359 42.748 1.00 44.81 506 ASP A CA 1
ATOM 4140 C C . ASP A 1 506 ? -35.000 -2.905 44.164 1.00 44.81 506 ASP A C 1
ATOM 4142 O O . ASP A 1 506 ? -35.445 -3.455 45.172 1.00 44.81 506 ASP A O 1
ATOM 4146 N N . ASP A 1 507 ? -34.123 -1.901 44.241 1.00 46.47 507 ASP A N 1
ATOM 4147 C CA . ASP A 1 507 ? -33.941 -1.119 45.460 1.00 46.47 507 ASP A CA 1
ATOM 4148 C C . ASP A 1 507 ? -35.274 -0.428 45.758 1.00 46.47 507 ASP A C 1
ATOM 4150 O O . ASP A 1 507 ? -35.657 0.575 45.149 1.00 46.47 507 ASP A O 1
ATOM 4154 N N . SER A 1 508 ? -36.011 -1.012 46.698 1.00 43.38 508 SER A N 1
ATOM 4155 C CA . SER A 1 508 ? -37.074 -0.341 47.417 1.00 43.38 508 SER A CA 1
ATOM 4156 C C . SER A 1 508 ? -36.482 0.899 48.080 1.00 43.38 508 SER A C 1
ATOM 4158 O O . SER A 1 508 ? -35.811 0.794 49.107 1.00 43.38 508 SER A O 1
ATOM 4160 N N . ASP A 1 509 ? -36.729 2.063 47.481 1.00 44.00 509 ASP A N 1
ATOM 4161 C CA . ASP A 1 509 ? -36.544 3.361 48.114 1.00 44.00 509 ASP A CA 1
ATOM 4162 C C . ASP A 1 509 ? -37.360 3.370 49.423 1.00 44.00 509 ASP A C 1
ATOM 4164 O O . ASP A 1 509 ? -38.573 3.599 49.426 1.00 44.00 509 ASP A O 1
ATOM 4168 N N . GLU A 1 510 ? -36.705 3.082 50.551 1.00 45.00 510 GLU A N 1
ATOM 4169 C CA . GLU A 1 510 ? -37.218 3.444 51.868 1.00 45.00 510 GLU A CA 1
ATOM 4170 C C . GLU A 1 510 ? -37.263 4.977 51.924 1.00 45.00 510 GLU A C 1
ATOM 4172 O O . GLU A 1 510 ? -36.264 5.659 52.161 1.00 45.00 510 GLU A O 1
ATOM 4177 N N . GLU A 1 511 ? -38.453 5.527 51.664 1.00 46.75 511 GLU A N 1
ATOM 4178 C CA . GLU A 1 511 ? -38.846 6.864 52.096 1.00 46.75 511 GLU A CA 1
ATOM 4179 C C . GLU A 1 511 ? -38.732 6.933 53.623 1.00 46.75 511 GLU A C 1
ATOM 4181 O O . GLU A 1 511 ? -39.689 6.678 54.359 1.00 46.75 511 GLU A O 1
ATOM 4186 N N . ASP A 1 512 ? -37.549 7.297 54.110 1.00 47.25 512 ASP A N 1
ATOM 4187 C CA . ASP A 1 512 ? -37.351 7.610 55.516 1.00 47.25 512 ASP A CA 1
ATOM 4188 C C . ASP A 1 512 ? -37.950 8.996 55.791 1.00 47.25 512 ASP A C 1
ATOM 4190 O O . ASP A 1 512 ? -37.338 10.057 55.643 1.00 47.25 512 ASP A O 1
ATOM 4194 N N . ASN A 1 513 ? -39.239 8.968 56.111 1.00 43.62 513 ASN A N 1
ATOM 4195 C CA . ASN A 1 513 ? -40.039 10.112 56.493 1.00 43.62 513 ASN A CA 1
ATOM 4196 C C . ASN A 1 513 ? -40.100 10.167 58.029 1.00 43.62 513 ASN A C 1
ATOM 4198 O O . ASN A 1 513 ? -41.085 9.711 58.619 1.00 43.62 513 ASN A O 1
ATOM 4202 N N . ARG A 1 514 ? -39.067 10.716 58.693 1.00 41.62 514 ARG A N 1
ATOM 4203 C CA . ARG A 1 514 ? -39.230 11.351 60.017 1.00 41.62 514 ARG A CA 1
ATOM 4204 C C . ARG A 1 514 ? -38.100 12.253 60.492 1.00 41.62 514 ARG A C 1
ATOM 4206 O O . ARG A 1 514 ? -36.932 11.818 60.478 1.00 41.62 514 ARG A O 1
#

Solvent-accessible surface area (backbone atoms only — not comparable to full-atom values): 30198 Å² total; per-residue (Å²): 135,83,87,81,87,93,83,80,88,85,82,95,76,79,80,75,49,74,71,53,52,52,51,39,52,55,46,30,71,75,68,67,53,88,50,67,69,59,46,46,53,49,27,58,76,42,76,67,36,57,67,63,34,48,51,67,74,66,62,72,83,80,76,78,88,72,76,82,83,75,86,75,77,86,80,77,83,90,80,89,84,83,79,89,82,88,79,89,74,86,66,85,72,82,68,80,66,74,74,71,82,73,70,77,77,61,45,76,46,70,40,74,73,82,71,73,74,75,58,73,59,74,67,35,46,53,53,46,67,62,43,47,61,53,51,49,52,51,51,54,50,49,51,51,50,50,52,56,48,46,73,79,46,72,67,78,52,75,64,68,85,51,46,49,60,47,26,50,50,39,52,49,56,48,51,76,73,36,92,53,64,53,68,66,54,88,49,35,71,67,54,52,51,50,50,23,59,72,70,57,36,36,29,37,43,36,40,38,36,95,88,39,69,57,25,54,52,28,43,68,64,12,51,31,29,68,72,40,22,54,50,43,57,74,62,33,48,34,35,56,27,38,47,84,37,27,48,25,39,51,50,35,60,74,76,68,59,92,65,62,21,28,38,35,34,31,33,63,50,96,93,36,84,38,72,43,33,37,43,34,48,58,48,54,44,67,57,45,47,54,55,51,48,56,51,46,70,72,45,45,64,54,34,51,50,54,48,50,52,51,50,51,53,52,50,55,50,50,54,49,52,51,50,54,50,54,49,52,53,51,53,47,53,52,50,52,51,52,50,53,54,54,55,62,69,73,54,74,94,66,77,68,57,64,57,46,51,55,51,48,54,50,50,52,50,53,50,52,51,52,49,52,50,50,51,51,53,52,48,53,50,52,53,51,54,51,50,53,51,53,51,51,53,50,26,51,49,32,55,69,71,54,73,79,67,68,64,92,86,51,88,73,54,27,36,41,38,37,34,43,74,87,69,50,76,49,75,52,50,42,54,46,84,38,40,38,52,61,58,40,32,55,49,55,39,37,87,84,42,65,95,35,39,42,36,25,40,67,81,76,74,42,76,46,87,51,32,26,70,90,56,61,56,95,87,57,91,60,55,32,32,54,77,72,66,61,54,58,74,40,51,35,40,43,44,70,59,79,76,93,81,76,83,77,84,80,75,76,79,78,79,82,84,128

Organism: NCBI:txid59560

Radius of gyration: 43.46 Å; Cα contacts (8 Å, |Δi|>4): 516; chains: 1; bounding box: 144×74×113 Å

Sequence (514 aa):
MSRTDDVAADGPNSNISVEQTEKILHFQDITQVDDLERCRTILQQHNWNIQSAVHSTLNVPDPEPLPPPQPQAPQLLPQNDNNHGVRNRFSPTHSILRQHQVMPRQMIYFAGRHRQQPPQGIFGWGFFLLISPIKYTFTQVFEVLRFVWRIFFPDPREMVTNAEGDVTTFVREFQDKFHTHPNFFEGTYAKAQAEAKKELRFLLAFLHDPKVEDSELFCRESLCHSDVVEFINRNMILWGCSVQTPEGYRVSKILRYPECPSMAVVCLFQNKMTVVGRLHGYLSSQELINKLSEIVEAYESVLVAARSDRNALMQNQLIRQEQDAAYKESLQKDKEKVECANVCYFDGPKPCTFRFILQMDKKLKEEEEIQKQKEKKAQLRRDKEFAEEICRQRKESCKQDLREEPNQDQPDVVTLLIKMPDGSRLKRRFLPTDSVKAVHDYVYSHESSPPRFKVFTNFPRRAIPGCSTEEIDDDVDLPLLKDAGFHRNDSLFIQSMIDDDDDDEDDSDEEDNR

Foldseek 3Di:
DDDDDDDDDDDDDPDQDPVLVVLLVVLCVLLVPPDSVVSSVLCVVVVNDSVVSSCVNVPDDDDDDDDDDDDDDDDDDDDDDDDDDDDDDPDPPPPPPPPPCPPQAEAEDEDDPPPPPQQPDPVSVVVCVVCVVVVVVVVVVVVVVVVVVCVVDPDPLQDAPDQLVQQVVVVVVLCVVAVAAADADRGAPVVQLVVCLVVQAKEKEWEAEPVDPQRVVQVHFARRDPVNNVLCNVGYHYHYGYCVHSRSVVVCVVVVHDAPGKIWIWGQDPNDTDTNYIYGTRDGNVRVSVRVVVSCVVCVVVSVVVVVVVVVVVVVVVVSVVVVVVVVVVVVVVVVLVVVVVVCVPPDDPVPPNVVVVVVVVVVVVVVVVVVVVVVVVVVVVVVVVVVVVLLVLLVVLVVPADDADDPPDPAKAWEWEAAPVRDIDITIDHQQAFLVNVLSVLSNDPRRASWKWKFFDPPTDTQQCSTPVRPDVPDDGDGNVVSPGDNYTYMYIDHDDPPPPPDPPPPPPPPDD

InterPro domains:
  IPR001012 UBX domain [PF00789] (410-464)
  IPR001012 UBX domain [PS50033] (409-478)
  IPR001012 UBX domain [SM00166] (406-496)
  IPR006577 UAS [SM00594] (169-293)
  IPR029071 Ubiquitin-like domain superfamily [SSF54236] (400-497)
  IPR036249 Thioredoxin-like superfamily [SSF52833] (165-307)
  IPR049483 Fas-associated factor 1/2-like, UAS domain [PF21021] (170-243)
  IPR050730 UBX domain-containing protein [PTHR23322] (27-495)
  IPR054109 UBA-like domain [PF22566] (19-58)